Protein AF-A0A024W670-F1 (afdb_monomer_lite)

InterPro domains:
  IPR001656 Pseudouridine synthase, TruD [PF01142] (6-171)
  IPR001656 Pseudouridine synthase, TruD [PF01142] (225-422)
  IPR001656 Pseudouridine synthase, TruD [PIRSF037016] (3-528)
  IPR001656 Pseudouridine synthase, TruD [PTHR13326] (3-528)
  IPR011760 Pseudouridine synthase, TruD, insertion domain [PS50984] (101-416)
  IPR020103 Pseudouridine synthase, catalytic domain superfamily [SSF55120] (4-528)
  IPR020119 Pseudouridine synthase TruD, conserved site [PS01268] (14-27)
  IPR042214 Pseudouridine synthase, TruD, catalytic domain [G3DSA:3.30.2350.20] (1-141)
  IPR042214 Pseudouridine synthase, TruD, catalytic domain [G3DSA:3.30.2350.20] (279-418)

Structure (mmCIF, N/CA/C/O backbone):
data_AF-A0A024W670-F1
#
_entry.id   AF-A0A024W670-F1
#
loop_
_atom_site.group_PDB
_atom_site.id
_atom_site.type_symbol
_atom_site.label_atom_id
_atom_site.label_alt_id
_atom_site.label_comp_id
_atom_site.label_asym_id
_atom_site.label_entity_id
_atom_site.label_seq_id
_atom_site.pdbx_PDB_ins_code
_atom_site.Cartn_x
_atom_site.Cartn_y
_atom_site.Cartn_z
_atom_site.occupancy
_atom_site.B_iso_or_equiv
_atom_site.auth_seq_id
_atom_site.auth_comp_id
_atom_site.auth_asym_id
_atom_site.auth_atom_id
_atom_site.pdbx_PDB_model_num
ATOM 1 N N . MET A 1 1 ? -14.218 -11.920 29.355 1.00 58.91 1 MET A N 1
ATOM 2 C CA . MET A 1 1 ? -13.152 -12.947 29.317 1.00 58.91 1 MET A CA 1
ATOM 3 C C . MET A 1 1 ? -11.940 -12.336 28.630 1.00 58.91 1 MET A C 1
ATOM 5 O O . MET A 1 1 ? -12.104 -11.801 27.542 1.00 58.91 1 MET A O 1
ATOM 9 N N . ASN A 1 2 ? -10.774 -12.335 29.280 1.00 69.88 2 ASN A N 1
ATOM 10 C CA . ASN A 1 2 ? -9.507 -11.880 28.701 1.00 69.88 2 ASN A CA 1
ATOM 11 C C . ASN A 1 2 ? -8.709 -13.130 28.297 1.00 69.88 2 ASN A C 1
ATOM 13 O O . ASN A 1 2 ? -8.547 -14.019 29.125 1.00 69.88 2 ASN A O 1
ATOM 17 N N . LEU A 1 3 ? -8.248 -13.220 27.045 1.00 79.56 3 LEU A N 1
ATOM 18 C CA . LEU A 1 3 ? -7.441 -14.359 26.577 1.00 79.56 3 LEU A CA 1
ATOM 19 C C . LEU A 1 3 ? -6.012 -14.346 27.149 1.00 79.56 3 LEU A C 1
ATOM 21 O O . LEU A 1 3 ? -5.271 -15.307 26.951 1.00 79.56 3 LEU A O 1
ATOM 25 N N . SER A 1 4 ? -5.612 -13.260 27.823 1.00 84.06 4 SER A N 1
ATOM 26 C CA . SER A 1 4 ? -4.274 -13.066 28.397 1.00 84.06 4 SER A CA 1
ATOM 27 C C . SER A 1 4 ? -3.156 -13.247 27.360 1.00 84.06 4 SER A C 1
ATOM 29 O O . SER A 1 4 ? -2.095 -13.792 27.656 1.00 84.06 4 SER A O 1
ATOM 31 N N . LYS A 1 5 ? -3.410 -12.804 26.121 1.00 86.88 5 LYS A N 1
ATOM 32 C CA . LYS A 1 5 ? -2.477 -12.872 24.987 1.00 86.88 5 LYS A CA 1
ATOM 33 C C . LYS A 1 5 ? -1.843 -11.518 24.718 1.00 86.88 5 LYS A C 1
ATOM 35 O O . LYS A 1 5 ? -2.505 -10.486 24.824 1.00 86.88 5 LYS A O 1
ATOM 40 N N . LYS A 1 6 ? -0.568 -11.531 24.336 1.00 88.69 6 LYS A N 1
ATOM 41 C CA . LYS A 1 6 ? 0.149 -10.351 23.841 1.00 88.69 6 LYS A CA 1
ATOM 42 C C . LYS A 1 6 ? -0.116 -10.181 22.345 1.00 88.69 6 LYS A C 1
ATOM 44 O O . LYS A 1 6 ? -0.449 -11.142 21.654 1.00 88.69 6 LYS A O 1
ATOM 49 N N . ASN A 1 7 ? 0.116 -8.982 21.809 1.00 83.88 7 ASN A N 1
ATOM 50 C CA . ASN A 1 7 ? 0.006 -8.743 20.363 1.00 83.88 7 ASN A CA 1
ATOM 51 C C . ASN A 1 7 ? 0.922 -9.672 19.548 1.00 83.88 7 ASN A C 1
ATOM 53 O O . ASN A 1 7 ? 0.537 -10.119 18.477 1.00 83.88 7 ASN A O 1
ATOM 57 N N . THR A 1 8 ? 2.089 -10.030 20.090 1.00 86.56 8 THR A N 1
ATOM 58 C CA . THR A 1 8 ? 3.048 -10.971 19.485 1.00 86.56 8 THR A CA 1
ATOM 59 C C . THR A 1 8 ? 2.536 -12.413 19.403 1.00 86.56 8 THR A C 1
ATOM 61 O O . THR A 1 8 ? 3.087 -13.223 18.660 1.00 86.56 8 THR A O 1
ATOM 64 N N . ASP A 1 9 ? 1.491 -12.760 20.160 1.00 92.19 9 ASP A N 1
ATOM 65 C CA . ASP A 1 9 ? 0.860 -14.080 20.090 1.00 92.19 9 ASP A CA 1
ATOM 66 C C . ASP A 1 9 ? -0.140 -14.183 18.935 1.00 92.19 9 ASP A C 1
ATOM 68 O O . ASP A 1 9 ? -0.539 -15.294 18.580 1.00 92.19 9 ASP A O 1
ATOM 72 N N . ILE A 1 10 ? -0.550 -13.049 18.356 1.00 92.50 10 ILE A N 1
ATOM 73 C CA . ILE A 1 10 ? -1.498 -12.978 17.248 1.00 92.50 10 ILE A CA 1
ATOM 74 C C . ILE A 1 10 ? -0.726 -12.713 15.961 1.00 92.50 10 ILE A C 1
ATOM 76 O O . ILE A 1 10 ? -0.005 -11.730 15.832 1.00 92.50 10 ILE A O 1
ATOM 80 N N . SER A 1 11 ? -0.908 -13.586 14.980 1.00 93.69 11 SER A N 1
ATOM 81 C CA . SER A 1 11 ? -0.232 -13.505 13.689 1.00 93.69 11 SER A CA 1
ATOM 82 C C . SER A 1 11 ? -1.219 -13.606 12.533 1.00 93.69 11 SER A C 1
ATOM 84 O O . SER A 1 11 ? -2.291 -14.202 12.651 1.00 93.69 11 SER A O 1
ATOM 86 N N . TYR A 1 12 ? -0.874 -12.991 11.408 1.00 94.81 12 TYR A N 1
ATOM 87 C CA . TYR A 1 12 ? -1.691 -12.920 10.199 1.00 94.81 12 TYR A CA 1
ATOM 88 C C . TYR A 1 12 ? -0.781 -12.702 8.985 1.00 94.81 12 TYR A C 1
ATOM 90 O O . TYR A 1 12 ? 0.370 -12.294 9.125 1.00 94.81 12 TYR A O 1
ATOM 98 N N . CYS A 1 13 ? -1.287 -12.960 7.777 1.00 92.94 13 CYS A N 1
ATOM 99 C CA . CYS A 1 13 ? -0.451 -12.888 6.572 1.00 92.94 13 CYS A CA 1
ATOM 100 C C . CYS A 1 13 ? -0.285 -11.461 6.018 1.00 92.94 13 CYS A C 1
ATOM 102 O O . CYS A 1 13 ? 0.641 -11.188 5.260 1.00 92.94 13 CYS A O 1
ATOM 104 N N . GLY A 1 14 ? -1.175 -10.537 6.374 1.00 89.31 14 GLY A N 1
ATOM 105 C CA . GLY A 1 14 ? -1.064 -9.113 6.054 1.00 89.31 14 GLY A CA 1
ATOM 106 C C . GLY A 1 14 ? -2.324 -8.347 6.446 1.00 89.31 14 GLY A C 1
ATOM 107 O O . GLY A 1 14 ? -3.389 -8.950 6.569 1.00 89.31 14 GLY A O 1
ATOM 108 N N . ILE A 1 15 ? -2.209 -7.032 6.607 1.00 90.25 15 ILE A N 1
ATOM 109 C CA . ILE A 1 15 ? -3.323 -6.141 6.972 1.00 90.25 15 ILE A CA 1
ATOM 110 C C . ILE A 1 15 ? -4.316 -6.024 5.796 1.00 90.25 15 ILE A C 1
ATOM 112 O O . ILE A 1 15 ? -3.950 -6.256 4.639 1.00 90.25 15 ILE A O 1
ATOM 116 N N . LYS A 1 16 ? -5.583 -5.720 6.095 1.00 93.69 16 LYS A N 1
ATOM 117 C CA . LYS A 1 16 ? -6.671 -5.520 5.123 1.00 93.69 16 LYS A CA 1
ATOM 118 C C . LYS A 1 16 ? -7.278 -4.129 5.286 1.00 93.69 16 LYS A C 1
ATOM 120 O O . LYS A 1 16 ? -7.069 -3.476 6.309 1.00 93.69 16 LYS A O 1
ATOM 125 N N . ASP A 1 17 ? -8.011 -3.676 4.275 1.00 92.06 17 ASP A N 1
ATOM 126 C CA . ASP A 1 17 ? -8.600 -2.339 4.276 1.00 92.06 17 ASP A CA 1
ATOM 127 C C . ASP A 1 17 ? -9.654 -2.168 5.373 1.00 92.06 17 ASP A C 1
ATOM 129 O O . ASP A 1 17 ? -10.549 -2.991 5.541 1.00 92.06 17 ASP A O 1
ATOM 133 N N . LYS A 1 18 ? -9.563 -1.053 6.108 1.00 89.88 18 LYS A N 1
ATOM 134 C CA . LYS A 1 18 ? -10.490 -0.730 7.202 1.00 89.88 18 LYS A CA 1
ATOM 135 C C . LYS A 1 18 ? -11.904 -0.412 6.700 1.00 89.88 18 LYS A C 1
ATOM 137 O O . LYS A 1 18 ? -12.876 -0.764 7.356 1.00 89.88 18 LYS A O 1
ATOM 142 N N . ARG A 1 19 ? -12.027 0.288 5.563 1.00 90.94 19 ARG A N 1
ATOM 143 C CA . ARG A 1 19 ? -13.315 0.679 4.953 1.00 90.94 19 ARG A CA 1
ATOM 144 C C . ARG A 1 19 ? -13.730 -0.352 3.900 1.00 90.94 19 ARG A C 1
ATOM 146 O O . ARG A 1 19 ? -13.848 -0.031 2.724 1.00 90.94 19 ARG A O 1
ATOM 153 N N . ALA A 1 20 ? -13.889 -1.597 4.336 1.00 94.06 20 ALA A N 1
ATOM 154 C CA . ALA A 1 20 ? -14.330 -2.719 3.516 1.00 94.06 20 ALA A CA 1
ATOM 155 C C . ALA A 1 20 ? -14.882 -3.842 4.408 1.00 94.06 20 ALA A C 1
ATOM 157 O O . ALA A 1 20 ? -14.584 -3.901 5.601 1.00 94.06 20 ALA A O 1
ATOM 158 N N . ILE A 1 21 ? -15.645 -4.767 3.821 1.00 95.25 21 ILE A N 1
ATOM 159 C CA . ILE A 1 21 ? -15.885 -6.078 4.435 1.00 95.25 21 ILE A CA 1
ATOM 160 C C . ILE A 1 21 ? -14.685 -6.948 4.070 1.00 95.25 21 ILE A C 1
ATOM 162 O O . ILE A 1 21 ? -14.413 -7.157 2.889 1.00 95.25 21 ILE A O 1
ATOM 166 N N . THR A 1 22 ? -13.942 -7.419 5.071 1.00 96.44 22 THR A N 1
ATOM 167 C CA . THR A 1 22 ? -12.705 -8.177 4.850 1.00 96.44 22 THR A CA 1
ATOM 168 C C . THR A 1 22 ? -12.747 -9.506 5.580 1.00 96.44 22 THR A C 1
ATOM 170 O O . THR A 1 22 ? -13.266 -9.610 6.690 1.00 96.44 22 THR A O 1
ATOM 173 N N . VAL A 1 23 ? -12.183 -10.528 4.943 1.00 95.81 23 VAL A N 1
ATOM 174 C CA . VAL A 1 23 ? -12.050 -11.870 5.506 1.00 95.81 23 VAL A CA 1
ATOM 175 C C . VAL A 1 23 ? -10.590 -12.272 5.393 1.00 95.81 23 VAL A C 1
ATOM 177 O O . VAL A 1 23 ? -9.971 -12.150 4.334 1.00 95.81 23 VAL A O 1
ATOM 180 N N . GLN A 1 24 ? -10.005 -12.712 6.503 1.00 95.69 24 GLN A N 1
ATOM 181 C CA . GLN A 1 24 ? -8.615 -13.144 6.542 1.00 95.69 24 GLN A CA 1
ATOM 182 C C . GLN A 1 24 ? -8.404 -14.257 7.560 1.00 95.69 24 GLN A C 1
ATOM 184 O O . GLN A 1 24 ? -9.130 -14.371 8.545 1.00 95.69 24 GLN A O 1
ATOM 189 N N . LYS A 1 25 ? -7.342 -15.036 7.354 1.00 95.06 25 LYS A N 1
ATOM 190 C CA . LYS A 1 25 ? -6.845 -15.968 8.364 1.00 95.06 25 LYS A CA 1
ATOM 191 C C . LYS A 1 25 ? -6.005 -15.216 9.393 1.00 95.06 25 LYS A C 1
ATOM 193 O O . LYS A 1 25 ? -5.197 -14.356 9.038 1.00 95.06 25 LYS A O 1
ATOM 198 N N . PHE A 1 26 ? -6.167 -15.593 10.652 1.00 94.56 26 PHE A N 1
ATOM 199 C CA . PHE A 1 26 ? -5.291 -15.206 11.749 1.00 94.56 26 PHE A CA 1
ATOM 200 C C . PHE A 1 26 ? -4.963 -16.449 12.583 1.00 94.56 26 PHE A C 1
ATOM 202 O O . PHE A 1 26 ? -5.642 -17.472 12.493 1.00 94.56 26 PHE A O 1
ATOM 209 N N . CYS A 1 27 ? -3.908 -16.374 13.380 1.00 94.75 27 CYS A N 1
ATOM 210 C CA . CYS A 1 27 ? -3.478 -17.432 14.280 1.00 94.75 27 CYS A CA 1
ATOM 211 C C . CYS A 1 27 ? -3.200 -16.823 15.652 1.00 94.75 27 CYS A C 1
ATOM 213 O O . CYS A 1 27 ? -2.515 -15.806 15.739 1.00 94.75 27 CYS A O 1
ATOM 215 N N . ILE A 1 28 ? -3.716 -17.451 16.711 1.00 94.25 28 ILE A N 1
ATOM 216 C CA . ILE A 1 28 ? -3.376 -17.113 18.095 1.00 94.25 28 ILE A CA 1
ATOM 217 C C . ILE A 1 28 ? -2.562 -18.266 18.672 1.00 94.25 28 ILE A C 1
ATOM 219 O O . ILE A 1 28 ? -3.018 -19.410 18.710 1.00 94.25 28 ILE A O 1
ATOM 223 N N . HIS A 1 29 ? -1.349 -17.969 19.122 1.00 93.06 29 HIS A N 1
ATOM 224 C CA . HIS A 1 29 ? -0.440 -18.970 19.656 1.00 93.06 29 HIS A CA 1
ATOM 225 C C . HIS A 1 29 ? -0.956 -19.571 20.974 1.00 93.06 29 HIS A C 1
ATOM 227 O O . HIS A 1 29 ? -1.282 -18.838 21.911 1.00 93.06 29 HIS A O 1
ATOM 233 N N . LYS A 1 30 ? -0.971 -20.911 21.065 1.00 91.88 30 LYS A N 1
ATOM 234 C CA . LYS A 1 30 ? -1.312 -21.687 22.277 1.00 91.88 30 LYS A CA 1
ATOM 235 C C . LYS A 1 30 ? -2.637 -21.252 22.930 1.00 91.88 30 LYS A C 1
ATOM 237 O O . LYS A 1 30 ? -2.656 -20.884 24.104 1.00 91.88 30 LYS A O 1
ATOM 242 N N . THR A 1 31 ? -3.733 -21.259 22.176 1.00 92.50 31 THR A N 1
ATOM 243 C CA . THR A 1 31 ? -5.075 -20.900 22.679 1.00 92.50 31 THR A CA 1
ATOM 244 C C . THR A 1 31 ? -6.051 -22.042 22.457 1.00 92.50 31 THR A C 1
ATOM 246 O O . THR A 1 31 ? -6.033 -22.647 21.388 1.00 92.50 31 THR A O 1
ATOM 249 N N . ASN A 1 32 ? -6.915 -22.323 23.436 1.00 91.50 32 ASN A N 1
ATOM 250 C CA . ASN A 1 32 ? -7.940 -23.350 23.299 1.00 91.50 32 ASN A CA 1
ATOM 251 C C . ASN A 1 32 ? -9.117 -22.834 22.451 1.00 91.50 32 ASN A C 1
ATOM 253 O O . ASN A 1 32 ? -9.595 -21.715 22.645 1.00 91.50 32 ASN A O 1
ATOM 257 N N . LYS A 1 33 ? -9.631 -23.662 21.534 1.00 91.94 33 LYS A N 1
ATOM 258 C CA . LYS A 1 33 ? -10.857 -23.363 20.774 1.00 91.94 33 LYS A CA 1
ATOM 259 C C . LYS A 1 33 ? -12.055 -23.061 21.682 1.00 91.94 33 LYS A C 1
ATOM 261 O O . LYS A 1 33 ? -12.856 -22.205 21.323 1.00 91.94 33 LYS A O 1
ATOM 266 N N . TYR A 1 34 ? -12.162 -23.713 22.843 1.00 88.88 34 TYR A N 1
ATOM 267 C CA . TYR A 1 34 ? -13.248 -23.469 23.801 1.00 88.88 34 TYR A CA 1
ATOM 268 C C . TYR A 1 34 ? -13.222 -22.039 24.362 1.00 88.88 34 TYR A C 1
ATOM 270 O O . TYR A 1 34 ? -14.269 -21.412 24.502 1.00 88.88 34 TYR A O 1
ATOM 278 N N . ASP A 1 35 ? -12.034 -21.472 24.587 1.00 88.69 35 ASP A N 1
ATOM 279 C CA . ASP A 1 35 ? -11.895 -20.089 25.058 1.00 88.69 35 ASP A CA 1
ATOM 280 C C . ASP A 1 35 ? -12.373 -19.089 24.006 1.00 88.69 35 ASP A C 1
ATOM 282 O O . ASP A 1 35 ? -13.062 -18.119 24.322 1.00 88.69 35 ASP A O 1
ATOM 286 N N . ILE A 1 36 ? -12.045 -19.352 22.737 1.00 88.12 36 ILE A N 1
ATOM 287 C CA . ILE A 1 36 ? -12.521 -18.553 21.606 1.00 88.12 36 ILE A CA 1
ATOM 288 C C . ILE A 1 36 ? -14.039 -18.685 21.459 1.00 88.12 36 ILE A C 1
ATOM 290 O O . ILE A 1 36 ? -14.722 -17.675 21.311 1.00 88.12 36 ILE A O 1
ATOM 294 N N . TYR A 1 37 ? -14.578 -19.902 21.562 1.00 84.88 37 TYR A N 1
ATOM 295 C CA . TYR A 1 37 ? -16.020 -20.144 21.514 1.00 84.88 37 TYR A CA 1
ATOM 296 C C . TYR A 1 37 ? -16.767 -19.383 22.613 1.00 84.88 37 TYR A C 1
ATOM 298 O O . TYR A 1 37 ? -17.738 -18.689 22.317 1.00 84.88 37 TYR A O 1
ATOM 306 N N . ASN A 1 38 ? -16.294 -19.447 23.860 1.00 84.31 38 ASN A N 1
ATOM 307 C CA . ASN A 1 38 ? -16.888 -18.709 24.976 1.00 84.31 38 ASN A CA 1
ATOM 308 C C . ASN A 1 38 ? -16.809 -17.199 24.763 1.00 84.31 38 ASN A C 1
ATOM 310 O O . ASN A 1 38 ? -17.743 -16.473 25.087 1.00 84.31 38 ASN A O 1
ATOM 314 N N . LEU A 1 39 ? -15.702 -16.714 24.205 1.00 81.50 39 LEU A N 1
ATOM 315 C CA . LEU A 1 39 ? -15.512 -15.300 23.920 1.00 81.50 39 LEU A CA 1
ATOM 316 C C . LEU A 1 39 ? -16.468 -14.782 22.833 1.00 81.50 39 LEU A C 1
ATOM 318 O O . LEU A 1 39 ? -16.927 -13.648 22.967 1.00 81.50 39 LEU A O 1
ATOM 322 N N . ILE A 1 40 ? -16.791 -15.603 21.826 1.00 80.31 40 ILE A N 1
ATOM 323 C CA . ILE A 1 40 ? -17.758 -15.288 20.758 1.00 80.31 40 ILE A CA 1
ATOM 324 C C . ILE A 1 40 ? -19.209 -15.443 21.245 1.00 80.31 40 ILE A C 1
ATOM 326 O O . ILE A 1 40 ? -20.049 -14.606 20.936 1.00 80.31 40 ILE A O 1
ATOM 330 N N . SER A 1 41 ? -19.505 -16.502 22.004 1.00 77.00 41 SER A N 1
ATOM 331 C CA . SER A 1 41 ? -20.875 -16.878 22.400 1.00 77.00 41 SER A CA 1
ATOM 332 C C . SER A 1 41 ? -21.398 -16.103 23.608 1.00 77.00 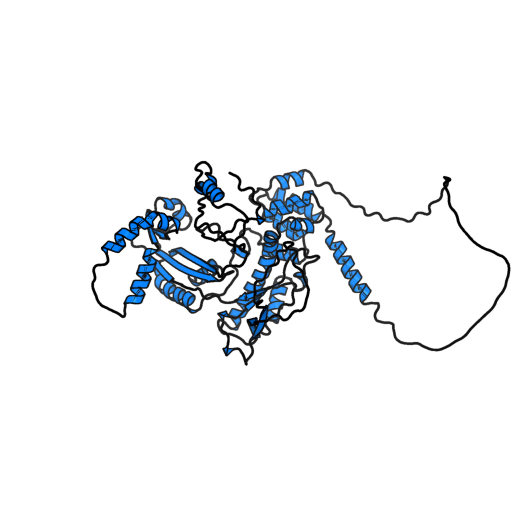41 SER A C 1
ATOM 334 O O . SER A 1 41 ? -22.592 -16.118 23.901 1.00 77.00 41 SER A O 1
ATOM 336 N N . ASN A 1 42 ? -20.516 -15.444 24.357 1.00 71.25 42 ASN A N 1
ATOM 337 C CA . ASN A 1 42 ? -20.922 -14.678 25.522 1.00 71.25 42 ASN A CA 1
ATOM 338 C C . ASN A 1 42 ? -21.595 -13.367 25.087 1.00 71.25 42 ASN A C 1
ATOM 340 O O . ASN A 1 42 ? -20.918 -12.399 24.745 1.00 71.25 42 ASN A O 1
ATOM 344 N N . ASN A 1 43 ? -22.926 -13.323 25.176 1.00 59.31 43 ASN A N 1
ATOM 345 C CA . ASN A 1 43 ? -23.758 -12.158 24.841 1.00 59.31 43 ASN A CA 1
ATOM 346 C C . ASN A 1 43 ? -23.397 -10.877 25.621 1.00 59.31 43 ASN A C 1
ATOM 348 O O . ASN A 1 43 ? -23.717 -9.774 25.176 1.00 59.31 43 ASN A O 1
ATOM 352 N N . ASN A 1 44 ? -22.700 -10.990 26.759 1.00 62.06 44 ASN A N 1
ATOM 353 C CA . ASN A 1 44 ? -22.205 -9.825 27.501 1.00 62.06 44 ASN A CA 1
ATOM 354 C C . ASN A 1 44 ? -20.953 -9.209 26.861 1.00 62.06 44 ASN A C 1
ATOM 356 O O . ASN A 1 44 ? -20.616 -8.057 27.134 1.00 62.06 44 ASN A O 1
ATOM 360 N N . ASN A 1 45 ? -20.269 -9.941 25.981 1.00 60.19 45 ASN A N 1
ATOM 361 C CA . ASN A 1 45 ? -19.080 -9.493 25.271 1.00 60.19 45 ASN A CA 1
ATOM 362 C C . ASN A 1 45 ? -19.483 -8.745 23.988 1.00 60.19 45 ASN A C 1
ATOM 364 O O . ASN A 1 45 ? -19.141 -9.122 22.867 1.00 60.19 45 ASN A O 1
ATOM 368 N N . LYS A 1 46 ? -20.222 -7.643 24.174 1.00 58.56 46 LYS A N 1
ATOM 369 C CA . LYS A 1 46 ? -20.794 -6.811 23.102 1.00 58.56 46 LYS A CA 1
ATOM 370 C C . LYS A 1 46 ? -19.756 -6.245 22.129 1.00 58.56 46 LYS A C 1
ATOM 372 O O . LYS A 1 46 ? -20.138 -5.725 21.092 1.00 58.56 46 LYS A O 1
ATOM 377 N N . TRP A 1 47 ? -18.458 -6.339 22.423 1.00 67.50 47 TRP A N 1
ATOM 378 C CA . TRP A 1 47 ? -17.409 -5.818 21.551 1.00 67.50 47 TRP A CA 1
ATOM 379 C C . TRP A 1 47 ? -17.409 -6.479 20.164 1.00 67.50 47 TRP A C 1
ATOM 381 O O . TRP A 1 47 ? -17.319 -5.764 19.176 1.00 67.50 47 TRP A O 1
ATOM 391 N N . PHE A 1 48 ? -17.559 -7.804 20.052 1.00 62.53 48 PHE A N 1
ATOM 392 C CA . PHE A 1 48 ? -17.545 -8.465 18.735 1.00 62.53 48 PHE A CA 1
ATOM 393 C C . PHE A 1 48 ? -18.771 -8.092 17.896 1.00 62.53 48 PHE A C 1
ATOM 395 O O . PHE A 1 48 ? -18.630 -7.648 16.756 1.00 62.53 48 PHE A O 1
ATOM 402 N N . CYS A 1 49 ? -19.961 -8.180 18.497 1.00 57.09 49 CYS A N 1
ATOM 403 C CA . CYS A 1 49 ? -21.222 -7.853 17.834 1.00 57.09 49 CYS A CA 1
ATOM 404 C C . CYS A 1 49 ? -21.338 -6.361 17.490 1.00 57.09 49 CYS A C 1
ATOM 406 O O . CYS A 1 49 ? -21.752 -6.029 16.385 1.00 57.09 49 CYS A O 1
ATOM 408 N N . ASN A 1 50 ? -20.925 -5.458 18.385 1.00 64.06 50 ASN A N 1
ATOM 409 C CA . ASN A 1 50 ? -21.018 -4.013 18.151 1.00 64.06 50 ASN A CA 1
ATOM 410 C C . ASN A 1 50 ? -19.965 -3.497 17.159 1.00 64.06 50 ASN A C 1
ATOM 412 O O . ASN A 1 50 ? -20.145 -2.417 16.605 1.00 64.06 50 ASN A O 1
ATOM 416 N N . ASN A 1 51 ? -18.875 -4.242 16.930 1.00 67.44 51 ASN A N 1
ATOM 417 C CA . ASN A 1 51 ? -17.819 -3.861 15.986 1.00 67.44 51 ASN A CA 1
ATOM 418 C C . ASN A 1 51 ? -17.871 -4.633 14.656 1.00 67.44 51 ASN A C 1
ATOM 420 O O . ASN A 1 51 ? -16.941 -4.510 13.861 1.00 67.44 51 ASN A O 1
ATOM 424 N N . ASN A 1 52 ? -18.932 -5.409 14.393 1.00 82.38 52 ASN A N 1
ATOM 425 C CA . ASN A 1 52 ? -19.094 -6.201 13.166 1.00 82.38 52 ASN A CA 1
ATOM 426 C C . ASN A 1 52 ? -17.924 -7.173 12.896 1.00 82.38 52 ASN A C 1
ATOM 428 O O . ASN A 1 52 ? -17.495 -7.339 11.753 1.00 82.38 52 ASN A O 1
ATOM 432 N N . VAL A 1 53 ? -17.395 -7.813 13.946 1.00 87.06 53 VAL A N 1
ATOM 433 C CA . VAL A 1 53 ? -16.300 -8.792 13.843 1.00 87.06 53 VAL A CA 1
ATOM 434 C C . VAL A 1 53 ? -16.832 -10.198 14.103 1.00 87.06 53 VAL A C 1
ATOM 436 O O . VAL A 1 53 ? -17.402 -10.467 15.158 1.00 87.06 53 VAL A O 1
ATOM 439 N N . TYR A 1 54 ? -16.579 -11.111 13.164 1.00 86.69 54 TYR A N 1
ATOM 440 C CA . TYR A 1 54 ? -17.009 -12.508 13.227 1.00 86.69 54 TYR A CA 1
ATOM 441 C C . TYR A 1 54 ? -15.804 -13.445 13.102 1.00 86.69 54 TYR A C 1
ATOM 443 O O . TYR A 1 54 ? -14.858 -13.156 12.368 1.00 86.69 54 TYR A O 1
ATOM 451 N N . ILE A 1 55 ? -15.829 -14.564 13.829 1.00 88.31 55 ILE A N 1
ATOM 452 C CA . ILE A 1 55 ? -14.766 -15.577 13.836 1.00 88.31 55 ILE A CA 1
ATOM 453 C C . ILE A 1 55 ? -15.400 -16.941 13.561 1.00 88.31 55 ILE A C 1
ATOM 455 O O . ILE A 1 55 ? -16.389 -17.306 14.192 1.00 88.31 55 ILE A O 1
ATOM 459 N N . SER A 1 56 ? -14.808 -17.707 12.648 1.00 87.50 56 SER A N 1
ATOM 460 C CA . SER A 1 56 ? -15.274 -19.039 12.255 1.00 87.50 56 SER A CA 1
ATOM 461 C C . SER A 1 56 ? -14.098 -19.957 11.888 1.00 87.50 56 SER A C 1
ATOM 463 O O . SER A 1 56 ? -12.936 -19.550 11.948 1.00 87.50 56 SER A O 1
ATOM 465 N N . ASN A 1 57 ? -14.395 -21.213 11.525 1.00 89.88 57 ASN A N 1
ATOM 466 C CA . ASN A 1 57 ? -13.437 -22.173 10.948 1.00 89.88 57 ASN A CA 1
ATOM 467 C C . ASN A 1 57 ? -12.177 -22.423 11.809 1.00 89.88 57 ASN A C 1
ATOM 469 O O . ASN A 1 57 ? -11.062 -22.506 11.295 1.00 89.88 57 ASN A O 1
ATOM 473 N N . LEU A 1 58 ? -12.345 -22.556 13.129 1.00 92.69 58 LEU A N 1
ATOM 474 C CA . LEU A 1 58 ? -11.231 -22.760 14.059 1.00 92.69 58 LEU A CA 1
ATOM 475 C C . LEU A 1 58 ? -10.532 -24.112 13.840 1.00 92.69 58 LEU A C 1
ATOM 477 O O . LEU A 1 58 ? -11.096 -25.180 14.098 1.00 92.69 58 LEU A O 1
ATOM 481 N N . GLU A 1 59 ? -9.251 -24.076 13.482 1.00 94.12 59 GLU A N 1
ATOM 482 C CA . GLU A 1 59 ? -8.392 -25.252 13.321 1.00 94.12 59 GLU A CA 1
ATOM 483 C C . GLU A 1 59 ? -7.061 -25.099 14.071 1.00 94.12 59 GLU A C 1
ATOM 485 O O . GLU A 1 59 ? -6.565 -23.992 14.268 1.00 94.12 59 GLU A O 1
ATOM 490 N N . TYR A 1 60 ? -6.479 -26.221 14.507 1.00 96.00 60 TYR A N 1
ATOM 491 C CA . TYR A 1 60 ? -5.124 -26.229 15.059 1.00 96.00 60 TYR A CA 1
ATOM 492 C C . TYR A 1 60 ? -4.122 -26.500 13.937 1.00 96.00 60 TYR A C 1
ATOM 494 O O . TYR A 1 60 ? -4.306 -27.419 13.138 1.00 96.00 60 TYR A O 1
ATOM 502 N N . LYS A 1 61 ? -3.040 -25.719 13.895 1.00 94.69 61 LYS A N 1
ATOM 503 C CA . LYS A 1 61 ? -1.908 -25.912 12.982 1.00 94.69 61 LYS A CA 1
ATOM 504 C C . LYS A 1 61 ? -0.602 -25.856 13.759 1.00 94.69 61 LYS A C 1
ATOM 506 O O . LYS A 1 61 ? -0.506 -25.170 14.772 1.00 94.69 61 LYS A O 1
ATOM 511 N N . ARG A 1 62 ? 0.408 -26.570 13.252 1.00 93.56 62 ARG A N 1
ATOM 512 C CA . ARG A 1 62 ? 1.757 -26.596 13.840 1.00 93.56 62 ARG A CA 1
ATOM 513 C C . ARG A 1 62 ? 2.529 -25.293 13.605 1.00 93.56 62 ARG A C 1
ATOM 515 O O . ARG A 1 62 ? 3.310 -24.897 14.459 1.00 93.56 62 ARG A O 1
ATOM 522 N N . LYS A 1 63 ? 2.310 -24.625 12.466 1.00 91.56 63 LYS A N 1
ATOM 523 C CA . LYS A 1 63 ? 3.016 -23.393 12.078 1.00 91.56 63 LYS A CA 1
ATOM 524 C C . LYS A 1 63 ? 2.142 -22.158 12.321 1.00 91.56 63 LYS A C 1
ATOM 526 O O . LYS A 1 63 ? 0.939 -22.196 12.056 1.00 91.56 63 LYS A O 1
ATOM 531 N N . LYS A 1 64 ? 2.761 -21.076 12.810 1.00 91.94 64 LYS A N 1
ATOM 532 C CA . LYS A 1 64 ? 2.150 -19.738 12.861 1.00 91.94 64 LYS A CA 1
ATOM 533 C C . LYS A 1 64 ? 1.996 -19.182 11.442 1.00 91.94 64 LYS A C 1
ATOM 535 O O . LYS A 1 64 ? 2.624 -19.671 10.505 1.00 91.94 64 LYS A O 1
ATOM 540 N N . LEU A 1 65 ? 1.161 -18.160 11.298 1.00 93.50 65 LEU A N 1
ATOM 541 C CA . LEU A 1 65 ? 1.130 -17.363 10.075 1.00 93.50 65 LEU A CA 1
ATOM 542 C C . LEU A 1 65 ? 2.262 -16.335 10.131 1.00 93.50 65 LEU A C 1
ATOM 544 O O . LEU A 1 65 ? 2.547 -15.807 11.203 1.00 93.50 65 LEU A O 1
ATOM 548 N N . SER A 1 66 ? 2.855 -16.011 8.987 1.00 89.88 66 SER A N 1
ATOM 549 C CA . SER A 1 66 ? 3.844 -14.934 8.887 1.00 89.88 66 SER A CA 1
ATOM 550 C C . SER A 1 66 ? 3.418 -13.900 7.854 1.00 89.88 66 SER A C 1
ATOM 552 O O . SER A 1 66 ? 2.725 -14.211 6.878 1.00 89.88 66 SER A O 1
ATOM 554 N N . LEU A 1 67 ? 3.848 -12.653 8.051 1.00 85.94 67 LEU A N 1
ATOM 555 C CA . LEU A 1 67 ? 3.615 -11.581 7.088 1.00 85.94 67 LEU A CA 1
ATOM 556 C C . LEU A 1 67 ? 4.150 -11.983 5.705 1.00 85.94 67 LEU A C 1
ATOM 558 O O . LEU A 1 67 ? 5.226 -12.558 5.570 1.00 85.94 67 LEU A O 1
ATOM 562 N N . GLY A 1 68 ? 3.365 -11.720 4.662 1.00 84.62 68 GLY A N 1
ATOM 563 C CA . GLY A 1 68 ? 3.703 -12.091 3.288 1.00 84.62 68 GLY A CA 1
ATOM 564 C C . GLY A 1 68 ? 3.388 -13.543 2.908 1.00 84.62 68 GLY A C 1
ATOM 565 O O . GLY A 1 68 ? 3.514 -13.876 1.728 1.00 84.62 68 GLY A O 1
ATOM 566 N N . ASN A 1 69 ? 2.919 -14.392 3.837 1.00 88.56 69 ASN A N 1
ATOM 567 C CA . ASN A 1 69 ? 2.446 -15.761 3.558 1.00 88.56 69 ASN A CA 1
ATOM 568 C C . ASN A 1 69 ? 1.018 -15.782 2.975 1.00 88.56 69 ASN A C 1
ATOM 570 O O . ASN A 1 69 ? 0.121 -16.468 3.463 1.00 88.56 69 ASN A O 1
ATOM 574 N N . LEU A 1 70 ? 0.790 -14.989 1.935 1.00 91.38 70 LEU A N 1
ATOM 575 C CA . LEU A 1 70 ? -0.410 -15.015 1.107 1.00 91.38 70 LEU A CA 1
ATOM 576 C C . LEU A 1 70 ? 0.000 -14.855 -0.352 1.00 91.38 70 LEU A C 1
ATOM 578 O O . LEU A 1 70 ? 0.955 -14.140 -0.652 1.00 91.38 70 LEU A O 1
ATOM 582 N N . ASN A 1 71 ? -0.761 -15.455 -1.260 1.00 92.75 71 ASN A N 1
ATOM 583 C CA . ASN A 1 71 ? -0.525 -15.271 -2.692 1.00 92.75 71 ASN A CA 1
ATOM 584 C C . ASN A 1 71 ? -1.107 -13.940 -3.184 1.00 92.75 71 ASN A C 1
ATOM 586 O O . ASN A 1 71 ? -0.573 -13.329 -4.106 1.00 92.75 71 ASN A O 1
ATOM 590 N N . GLY A 1 72 ? -2.173 -13.458 -2.542 1.00 95.12 72 GLY A N 1
ATOM 591 C CA . GLY A 1 72 ? -2.897 -12.270 -2.965 1.00 95.12 72 GLY A CA 1
ATOM 592 C C . GLY A 1 72 ? -4.215 -12.086 -2.228 1.00 95.12 72 GLY A C 1
ATOM 593 O O . GLY A 1 72 ? -4.472 -12.757 -1.228 1.00 95.12 72 GLY A O 1
ATOM 594 N N . ASN A 1 73 ? -5.041 -11.176 -2.735 1.00 96.56 73 ASN A N 1
ATOM 595 C CA . ASN A 1 73 ? -6.376 -10.900 -2.213 1.00 96.56 73 ASN A CA 1
ATOM 596 C C . ASN A 1 73 ? -7.399 -10.996 -3.347 1.00 96.56 73 ASN A C 1
ATOM 598 O O . ASN A 1 73 ? -7.118 -10.596 -4.478 1.00 96.56 73 ASN A O 1
ATOM 602 N N . HIS A 1 74 ? -8.578 -11.516 -3.023 1.00 97.50 74 HIS A N 1
ATOM 603 C CA . HIS A 1 74 ? -9.731 -11.523 -3.911 1.00 97.50 74 HIS A CA 1
ATOM 604 C C . HIS A 1 74 ? -10.629 -10.331 -3.577 1.00 97.50 74 HIS A C 1
ATOM 606 O O . HIS A 1 74 ? -10.923 -10.084 -2.407 1.00 97.50 74 HIS A O 1
ATOM 612 N N . PHE A 1 75 ? -11.040 -9.590 -4.597 1.00 97.44 75 PHE A N 1
ATOM 613 C CA . PHE A 1 75 ? -11.823 -8.371 -4.487 1.00 97.44 75 PHE A CA 1
ATOM 614 C C . PHE A 1 75 ? -13.174 -8.556 -5.163 1.00 97.44 75 PHE A C 1
ATOM 616 O O . PHE A 1 75 ? -13.272 -9.152 -6.235 1.00 97.44 75 PHE A O 1
ATOM 623 N N . LYS A 1 76 ? -14.199 -7.984 -4.537 1.00 96.69 76 LYS A N 1
ATOM 624 C CA . LYS A 1 76 ? -15.525 -7.760 -5.109 1.00 96.69 76 LYS A CA 1
ATOM 625 C C . LYS A 1 76 ? -15.855 -6.296 -4.878 1.00 96.69 76 LYS A C 1
ATOM 627 O O . LYS A 1 76 ? -15.800 -5.834 -3.738 1.00 96.69 76 LYS A O 1
ATOM 632 N N . VAL A 1 77 ? -16.114 -5.555 -5.946 1.00 96.62 77 VAL A N 1
ATOM 633 C CA . VAL A 1 77 ? -16.248 -4.097 -5.905 1.00 96.62 77 VAL A CA 1
ATOM 634 C C . VAL A 1 77 ? -17.489 -3.684 -6.681 1.00 96.62 77 VAL A C 1
ATOM 636 O O . VAL A 1 77 ? -17.706 -4.146 -7.797 1.00 96.62 77 VAL A O 1
ATOM 639 N N . ILE A 1 78 ? -18.279 -2.785 -6.091 1.00 94.25 78 ILE A N 1
ATOM 640 C CA . ILE A 1 78 ? -19.307 -2.025 -6.804 1.00 94.25 78 ILE A CA 1
ATOM 641 C C . ILE A 1 78 ? -18.827 -0.581 -6.925 1.00 94.25 78 ILE A C 1
ATOM 643 O O . ILE A 1 78 ? -18.565 0.073 -5.916 1.00 94.25 78 ILE A O 1
ATOM 647 N N . ILE A 1 79 ? -18.746 -0.090 -8.156 1.00 93.12 79 ILE A N 1
ATOM 648 C CA . ILE A 1 79 ? -18.557 1.322 -8.483 1.00 93.12 79 ILE A CA 1
ATOM 649 C C . ILE A 1 79 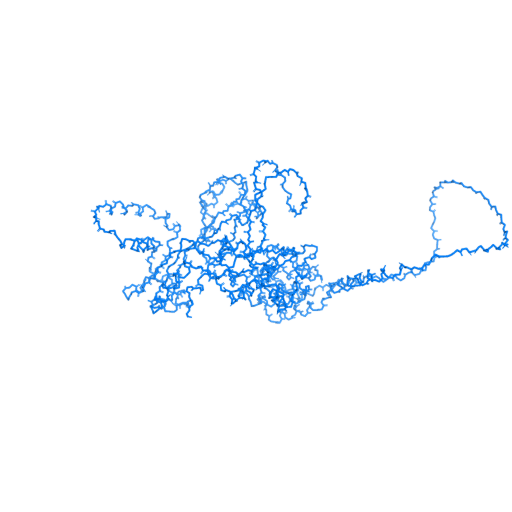? -19.945 1.908 -8.740 1.00 93.12 79 ILE A C 1
ATOM 651 O O . ILE A 1 79 ? -20.687 1.381 -9.566 1.00 93.12 79 ILE A O 1
ATOM 655 N N . ARG A 1 80 ? -20.309 2.972 -8.025 1.00 91.75 80 ARG A N 1
ATOM 656 C CA . ARG A 1 80 ? -21.587 3.688 -8.179 1.00 91.75 80 ARG A CA 1
ATOM 657 C C . ARG A 1 80 ? -21.355 5.041 -8.853 1.00 91.75 80 ARG A C 1
ATOM 659 O O . ARG A 1 80 ? -20.218 5.503 -8.869 1.00 91.75 80 ARG A O 1
ATOM 666 N N . GLY A 1 81 ? -22.411 5.679 -9.360 1.00 89.75 81 GLY A N 1
ATOM 667 C CA . GLY A 1 81 ? -22.289 7.006 -9.976 1.00 89.75 81 GLY A CA 1
ATOM 668 C C . GLY A 1 81 ? -21.814 6.966 -11.429 1.00 89.75 81 GLY A C 1
ATOM 669 O O . GLY A 1 81 ? -21.163 7.893 -11.894 1.00 89.75 81 GLY A O 1
ATOM 670 N N . VAL A 1 82 ? -22.060 5.867 -12.148 1.00 89.19 82 VAL A N 1
ATOM 671 C CA . VAL A 1 82 ? -21.533 5.668 -13.503 1.00 89.19 82 VAL A CA 1
ATOM 672 C C . VAL A 1 82 ? -22.556 6.140 -14.535 1.00 89.19 82 VAL A C 1
ATOM 674 O O . VAL A 1 82 ? -23.665 5.613 -14.604 1.00 89.19 82 VAL A O 1
ATOM 677 N N . HIS A 1 83 ? -22.207 7.110 -15.379 1.00 86.44 83 HIS A N 1
ATOM 678 C CA . HIS A 1 83 ? -23.118 7.582 -16.427 1.00 86.44 83 HIS A CA 1
ATOM 679 C C . HIS A 1 83 ? -23.355 6.522 -17.522 1.00 86.44 83 HIS A C 1
ATOM 681 O O . HIS A 1 83 ? -22.470 5.759 -17.900 1.00 86.44 83 HIS A O 1
ATOM 687 N N . ASN A 1 84 ? -24.565 6.478 -18.086 1.00 80.81 84 ASN A N 1
ATOM 688 C CA . ASN A 1 84 ? -24.944 5.450 -19.070 1.00 80.81 84 ASN A CA 1
ATOM 689 C C . ASN A 1 84 ? -24.150 5.513 -20.385 1.00 80.81 84 ASN A C 1
ATOM 691 O O . ASN A 1 84 ? -23.972 4.493 -21.052 1.00 80.81 84 ASN A O 1
ATOM 695 N N . ASN A 1 85 ? -23.666 6.697 -20.757 1.00 82.25 85 ASN A N 1
ATOM 696 C CA . ASN A 1 85 ? -22.888 6.922 -21.974 1.00 82.25 85 ASN A CA 1
ATOM 697 C C . ASN A 1 85 ? -21.502 6.253 -21.942 1.00 82.25 85 ASN A C 1
ATOM 699 O O . ASN A 1 85 ? -20.942 6.002 -23.006 1.00 82.25 85 ASN A O 1
ATOM 703 N N . VAL A 1 86 ? -20.966 5.906 -20.764 1.00 83.44 86 VAL A N 1
ATOM 704 C CA . VAL A 1 86 ? -19.643 5.268 -20.658 1.00 83.44 86 VAL A CA 1
ATOM 705 C C . VAL A 1 86 ? -19.673 3.751 -20.852 1.00 83.44 86 VAL A C 1
ATOM 707 O O . VAL A 1 86 ? -18.621 3.120 -20.821 1.00 83.44 86 VAL A O 1
ATOM 710 N N . LYS A 1 87 ? -20.843 3.133 -21.080 1.00 84.75 87 LYS A N 1
ATOM 711 C CA . LYS A 1 87 ? -20.979 1.667 -21.179 1.00 84.75 87 LYS A CA 1
ATOM 712 C C . LYS A 1 87 ? -20.062 1.047 -22.243 1.00 84.75 87 LYS A C 1
ATOM 714 O O . LYS A 1 87 ? -19.420 0.033 -21.977 1.00 84.75 87 LYS A O 1
ATOM 719 N N . SER A 1 88 ? -19.990 1.635 -23.438 1.00 85.50 88 SER A N 1
ATOM 720 C CA . SER A 1 88 ? -19.134 1.130 -24.524 1.00 85.50 88 SER A CA 1
ATOM 721 C C . SER A 1 88 ? -17.649 1.229 -24.167 1.00 85.50 88 SER A C 1
ATOM 723 O O . SER A 1 88 ? -16.922 0.246 -24.305 1.00 85.50 88 SER A O 1
ATOM 725 N N . ASN A 1 89 ? -17.220 2.380 -23.641 1.00 87.50 89 ASN A N 1
ATOM 726 C CA . ASN A 1 89 ? -15.848 2.594 -23.184 1.00 87.50 89 ASN A CA 1
ATOM 727 C C . ASN A 1 89 ? -15.485 1.622 -22.051 1.00 87.50 89 ASN A C 1
ATOM 729 O O . ASN A 1 89 ? -14.440 0.980 -22.087 1.00 87.50 89 ASN A O 1
ATOM 733 N N . PHE A 1 90 ? -16.395 1.420 -21.097 1.00 89.00 90 PHE A N 1
ATOM 734 C CA . PHE A 1 90 ? -16.216 0.474 -20.002 1.00 89.00 90 PHE A CA 1
ATOM 735 C C . PHE A 1 90 ? -15.944 -0.951 -20.496 1.00 89.00 90 PHE A C 1
ATOM 737 O O . PHE A 1 90 ? -15.028 -1.591 -19.989 1.00 89.00 90 PHE A O 1
ATOM 744 N N . HIS A 1 91 ? -16.681 -1.449 -21.495 1.00 88.56 91 HIS A N 1
ATOM 745 C CA . HIS A 1 91 ? -16.418 -2.782 -22.048 1.00 88.56 91 HIS A CA 1
ATOM 746 C C . HIS A 1 91 ? -14.992 -2.899 -22.611 1.00 88.56 91 HIS A C 1
ATOM 748 O O . HIS A 1 91 ? -14.317 -3.894 -22.355 1.00 88.56 91 HIS A O 1
ATOM 754 N N . ILE A 1 92 ? -14.504 -1.868 -23.308 1.00 91.50 92 ILE A N 1
ATOM 755 C CA . ILE A 1 92 ? -13.142 -1.830 -23.863 1.00 91.50 92 ILE A CA 1
ATOM 756 C C . ILE A 1 92 ? -12.090 -1.763 -22.746 1.00 91.50 92 ILE A C 1
ATOM 758 O O . ILE A 1 92 ? -11.108 -2.507 -22.768 1.00 91.50 92 ILE A O 1
ATOM 762 N N . LEU A 1 93 ? -12.277 -0.886 -21.757 1.00 92.44 93 LEU A N 1
ATOM 763 C CA . LEU A 1 93 ? -11.354 -0.734 -20.627 1.00 92.44 93 LEU A CA 1
ATOM 764 C C . LEU A 1 93 ? -11.312 -1.994 -19.755 1.00 92.44 93 LEU A C 1
ATOM 766 O O . LEU A 1 93 ? -10.236 -2.428 -19.344 1.00 92.44 93 LEU A O 1
ATOM 770 N N . SER A 1 94 ? -12.467 -2.617 -19.534 1.00 92.88 94 SER A N 1
ATOM 771 C CA . SER A 1 94 ? -12.603 -3.893 -18.835 1.00 92.88 94 SER A CA 1
ATOM 772 C C . SER A 1 94 ? -11.856 -5.014 -19.560 1.00 92.88 94 SER A C 1
ATOM 774 O O . SER A 1 94 ? -11.073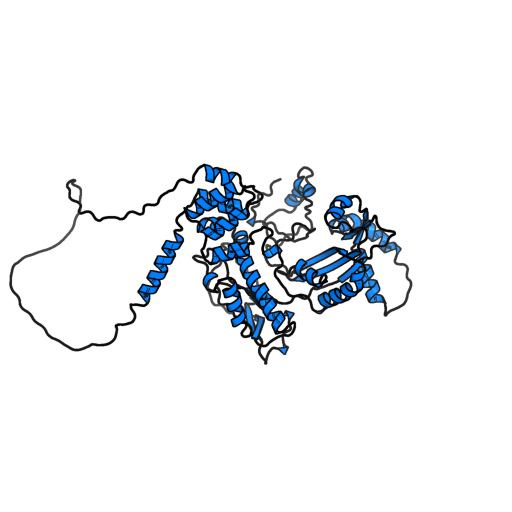 -5.737 -18.938 1.00 92.88 94 SER A O 1
ATOM 776 N N . GLU A 1 95 ? -11.987 -5.092 -20.888 1.00 93.19 95 GLU A N 1
ATOM 777 C CA . GLU A 1 95 ? -11.232 -6.048 -21.700 1.00 93.19 95 GLU A CA 1
ATOM 778 C C . GLU A 1 95 ? -9.722 -5.814 -21.616 1.00 93.19 95 GLU A C 1
ATOM 780 O O . GLU A 1 95 ? -8.943 -6.757 -21.457 1.00 93.19 95 GLU A O 1
ATOM 785 N N . ASN A 1 96 ? -9.290 -4.554 -21.694 1.00 94.00 96 ASN A N 1
ATOM 786 C CA . ASN A 1 96 ? -7.882 -4.194 -21.574 1.00 94.00 96 ASN A CA 1
ATOM 787 C C . ASN A 1 96 ? -7.327 -4.579 -20.198 1.00 94.00 96 ASN A C 1
ATOM 789 O O . ASN A 1 96 ? -6.280 -5.222 -20.135 1.00 94.00 96 ASN A O 1
ATOM 793 N N . LEU A 1 97 ? -8.033 -4.270 -19.106 1.00 94.88 97 LEU A N 1
ATOM 794 C CA . LEU A 1 97 ? -7.604 -4.657 -17.762 1.00 94.88 97 LEU A CA 1
ATOM 795 C C . LEU A 1 97 ? -7.531 -6.185 -17.617 1.00 94.88 97 LEU A C 1
ATOM 797 O O . LEU A 1 97 ? -6.571 -6.705 -17.047 1.00 94.88 97 LEU A O 1
ATOM 801 N N . ARG A 1 98 ? -8.506 -6.914 -18.172 1.00 95.06 98 ARG A N 1
ATOM 802 C CA . ARG A 1 98 ? -8.534 -8.382 -18.156 1.00 95.06 98 ARG A CA 1
ATOM 803 C C . ARG A 1 98 ? -7.375 -9.000 -18.934 1.00 95.06 98 ARG A C 1
ATOM 805 O O . ARG A 1 98 ? -6.787 -9.983 -18.486 1.00 95.06 98 ARG A O 1
ATOM 812 N N . THR A 1 99 ? -7.054 -8.465 -20.111 1.00 94.75 99 THR A N 1
ATOM 813 C CA . THR A 1 99 ? -6.097 -9.086 -21.044 1.00 94.75 99 THR A CA 1
ATOM 814 C C . THR A 1 99 ? -4.662 -8.611 -20.845 1.00 94.75 99 THR A C 1
ATOM 816 O O . THR A 1 99 ? -3.751 -9.448 -20.873 1.00 94.75 99 THR A O 1
ATOM 819 N N . LYS A 1 100 ? -4.474 -7.308 -20.610 1.00 95.06 100 LYS A N 1
ATOM 820 C CA . LYS A 1 100 ? -3.179 -6.611 -20.509 1.00 95.06 100 LYS A CA 1
ATOM 821 C C . LYS A 1 100 ? -2.785 -6.259 -19.073 1.00 95.06 100 LYS A C 1
ATOM 823 O O . LYS A 1 100 ? -1.609 -6.024 -18.813 1.00 95.06 100 LYS A O 1
ATOM 828 N N . GLY A 1 101 ? -3.736 -6.228 -18.141 1.00 95.75 101 GLY A N 1
ATOM 829 C CA . GLY A 1 101 ? -3.474 -5.833 -16.761 1.00 95.75 101 GLY A CA 1
ATOM 830 C C . GLY A 1 101 ? -3.317 -4.322 -16.581 1.00 95.75 101 GLY A C 1
ATOM 831 O O . GLY A 1 101 ? -3.889 -3.531 -17.326 1.00 95.75 101 GLY A O 1
ATOM 832 N N . PHE A 1 102 ? -2.560 -3.929 -15.559 1.00 97.06 102 PHE A N 1
ATOM 833 C CA . PHE A 1 102 ? -2.322 -2.534 -15.188 1.00 97.06 102 PHE A CA 1
ATOM 834 C C . PHE A 1 102 ? -0.894 -2.331 -14.672 1.00 97.06 102 PHE A C 1
ATOM 836 O O . PHE A 1 102 ? -0.247 -3.268 -14.193 1.00 97.06 102 PHE A O 1
ATOM 843 N N . VAL A 1 103 ? -0.400 -1.094 -14.741 1.00 97.50 103 VAL A N 1
ATOM 844 C CA . VAL A 1 103 ? 0.911 -0.731 -14.184 1.00 97.50 103 VAL A CA 1
ATOM 845 C C . VAL A 1 103 ? 0.833 -0.763 -12.658 1.00 97.50 103 VAL A C 1
ATOM 847 O O . VAL A 1 103 ? -0.034 -0.140 -12.050 1.00 97.50 103 VAL A O 1
ATOM 850 N N . ASN A 1 104 ? 1.751 -1.483 -12.019 1.00 97.50 104 ASN A N 1
ATOM 851 C CA . ASN A 1 104 ? 1.694 -1.836 -10.602 1.00 97.50 104 ASN A CA 1
ATOM 852 C C . ASN A 1 104 ? 2.172 -0.711 -9.663 1.00 97.50 104 ASN A C 1
ATOM 854 O O . ASN A 1 104 ? 3.018 -0.921 -8.783 1.00 97.50 104 ASN A O 1
ATOM 858 N N . TYR A 1 105 ? 1.633 0.493 -9.849 1.00 98.00 105 TYR A N 1
ATOM 859 C CA . TYR A 1 105 ? 1.914 1.647 -9.005 1.00 98.00 105 TYR A CA 1
ATOM 860 C C . TYR A 1 105 ? 1.590 1.375 -7.532 1.00 98.00 105 TYR A C 1
ATOM 862 O O . TYR A 1 105 ? 0.688 0.608 -7.183 1.00 98.00 105 TYR A O 1
ATOM 870 N N . TYR A 1 106 ? 2.309 2.054 -6.645 1.00 97.00 106 TYR A N 1
ATOM 871 C CA . TYR A 1 106 ? 1.855 2.242 -5.276 1.00 97.00 106 TYR A CA 1
ATOM 872 C C . TYR A 1 106 ? 0.713 3.259 -5.260 1.00 97.00 106 TYR A C 1
ATOM 874 O O . TYR A 1 106 ? 0.890 4.392 -5.707 1.00 97.00 106 TYR A O 1
ATOM 882 N N . GLY A 1 107 ? -0.451 2.851 -4.748 1.00 93.19 107 GLY A N 1
ATOM 883 C CA . GLY A 1 107 ? -1.628 3.717 -4.650 1.00 93.19 107 GLY A CA 1
ATOM 884 C C . GLY A 1 107 ? -1.505 4.788 -3.559 1.00 93.19 107 GLY A C 1
ATOM 885 O O . GLY A 1 107 ? -0.683 4.671 -2.648 1.00 93.19 107 GLY A O 1
ATOM 886 N N . HIS A 1 108 ? -2.380 5.800 -3.604 1.00 89.69 108 HIS A N 1
ATOM 887 C CA . HIS A 1 108 ? -2.361 6.959 -2.694 1.00 89.69 108 HIS A CA 1
ATOM 888 C C . HIS A 1 108 ? -2.289 6.610 -1.199 1.00 89.69 108 HIS A C 1
ATOM 890 O O . HIS A 1 108 ? -1.620 7.305 -0.437 1.00 89.69 108 HIS A O 1
ATOM 896 N N . GLN A 1 109 ? -2.905 5.500 -0.781 1.00 88.19 109 GLN A N 1
ATOM 897 C CA . GLN A 1 109 ? -2.867 5.007 0.601 1.00 88.19 109 GLN A CA 1
ATOM 898 C C . GLN A 1 109 ? -1.435 4.795 1.127 1.00 88.19 109 GLN A C 1
ATOM 900 O O . GLN A 1 109 ? -1.193 4.981 2.316 1.00 88.19 109 GLN A O 1
ATOM 905 N N . ARG A 1 110 ? -0.469 4.452 0.258 1.00 92.69 110 ARG A N 1
ATOM 906 C CA . ARG A 1 110 ? 0.943 4.264 0.635 1.00 92.69 110 ARG A CA 1
ATOM 907 C C . ARG A 1 110 ? 1.603 5.557 1.124 1.00 92.69 110 ARG A C 1
ATOM 909 O O . ARG A 1 110 ? 2.522 5.494 1.936 1.00 92.69 110 ARG A O 1
ATOM 916 N N . PHE A 1 111 ? 1.134 6.710 0.653 1.00 94.44 111 PHE A N 1
ATOM 917 C CA . PHE A 1 111 ? 1.729 8.018 0.938 1.00 94.44 111 PHE A CA 1
ATOM 918 C C . PHE A 1 111 ? 1.058 8.749 2.109 1.00 94.44 111 PHE A C 1
ATOM 920 O O . PHE A 1 111 ? 1.534 9.806 2.520 1.00 94.44 111 PHE A O 1
ATOM 927 N N . GLY A 1 112 ? -0.004 8.170 2.678 1.00 90.06 112 GLY A N 1
ATOM 928 C CA . GLY A 1 112 ? -0.765 8.752 3.782 1.00 90.06 112 GLY A CA 1
ATOM 929 C C . GLY A 1 112 ? -1.852 9.735 3.331 1.00 90.06 112 GLY A C 1
ATOM 930 O O . GLY A 1 112 ? -1.826 10.301 2.235 1.00 90.06 112 GLY A O 1
ATOM 931 N N . THR A 1 113 ? -2.844 9.930 4.199 1.00 87.62 113 THR A N 1
ATOM 932 C CA . THR A 1 113 ? -4.009 10.799 3.950 1.00 87.62 113 THR A CA 1
ATOM 933 C C . THR A 1 113 ? -3.860 12.203 4.531 1.00 87.62 113 THR A C 1
ATOM 935 O O . THR A 1 113 ? -4.638 13.082 4.179 1.00 87.62 113 THR A O 1
ATOM 938 N N . LYS A 1 114 ? -2.862 12.426 5.394 1.00 90.38 114 LYS A N 1
ATOM 939 C CA . LYS A 1 114 ? -2.554 13.732 5.990 1.00 90.38 114 LYS A CA 1
ATOM 940 C C . LYS A 1 114 ? -2.055 14.731 4.937 1.00 90.38 114 LYS A C 1
ATOM 942 O O . LYS A 1 114 ? -1.768 14.344 3.799 1.00 90.38 114 LYS A O 1
ATOM 947 N N . GLN A 1 115 ? -1.992 16.008 5.313 1.00 91.06 115 GLN A N 1
ATOM 948 C CA . GLN A 1 115 ? -1.545 17.089 4.435 1.00 91.06 115 GLN A CA 1
ATOM 949 C C . GLN A 1 115 ? -0.093 16.871 4.008 1.00 91.06 115 GLN A C 1
ATOM 951 O O . GLN A 1 115 ? 0.153 16.696 2.816 1.00 91.06 115 GLN A O 1
ATOM 956 N N . ILE A 1 116 ? 0.824 16.788 4.978 1.00 94.25 116 ILE A N 1
ATOM 957 C CA . ILE A 1 116 ? 2.211 16.411 4.720 1.00 94.25 116 ILE A CA 1
ATOM 958 C C . ILE A 1 116 ? 2.279 14.898 4.569 1.00 94.25 116 ILE A C 1
ATOM 960 O O . ILE A 1 116 ? 1.835 14.139 5.440 1.00 94.25 116 ILE A O 1
ATOM 964 N N . LYS A 1 117 ? 2.813 14.451 3.438 1.00 95.94 117 LYS A N 1
ATOM 965 C CA . LYS A 1 117 ? 2.846 13.041 3.067 1.00 95.94 117 LYS A CA 1
ATOM 966 C C . LYS A 1 117 ? 3.972 12.314 3.782 1.00 95.94 117 LYS A C 1
ATOM 968 O O . LYS A 1 117 ? 5.028 12.869 4.080 1.00 95.94 117 LYS A O 1
ATOM 973 N N . ASN A 1 118 ? 3.777 11.013 3.987 1.00 95.56 118 ASN A N 1
ATOM 974 C CA . ASN A 1 118 ? 4.766 10.161 4.651 1.00 95.56 118 ASN A CA 1
ATOM 975 C C . ASN A 1 118 ? 6.127 10.201 3.946 1.00 95.56 118 ASN A C 1
ATOM 977 O O . ASN A 1 118 ? 7.161 10.077 4.597 1.00 95.56 118 ASN A O 1
ATOM 981 N N . TYR A 1 119 ? 6.128 10.385 2.624 1.00 96.31 119 TYR A N 1
ATOM 982 C CA . TYR A 1 119 ? 7.363 10.454 1.861 1.00 96.31 119 TYR A CA 1
ATOM 983 C C . TYR A 1 119 ? 8.146 11.751 2.147 1.00 96.31 119 TYR A C 1
ATOM 985 O O . TYR A 1 119 ? 9.368 11.720 2.212 1.00 96.31 119 TYR A O 1
ATOM 993 N N . GLU A 1 120 ? 7.476 12.876 2.405 1.00 96.56 120 GLU A N 1
ATOM 994 C CA . GLU A 1 120 ? 8.133 14.155 2.716 1.00 96.56 120 GLU A CA 1
ATOM 995 C C . GLU A 1 120 ? 8.855 14.092 4.066 1.00 96.56 120 GLU A C 1
ATOM 997 O O . GLU A 1 120 ? 10.002 14.525 4.190 1.00 96.56 120 GLU A O 1
ATOM 1002 N N . ILE A 1 121 ? 8.217 13.461 5.056 1.00 96.12 121 ILE A N 1
ATOM 1003 C CA . ILE A 1 121 ? 8.842 13.140 6.346 1.00 96.12 121 ILE A CA 1
ATOM 1004 C C . ILE A 1 121 ? 10.014 12.172 6.129 1.00 96.12 121 ILE A C 1
ATOM 1006 O O . ILE A 1 121 ? 11.106 12.401 6.646 1.00 96.12 121 ILE A O 1
ATOM 1010 N N . GLY A 1 122 ? 9.820 11.131 5.311 1.00 95.75 122 GLY A N 1
ATOM 1011 C CA . GLY A 1 122 ? 10.859 10.164 4.952 1.00 95.75 122 GLY A CA 1
ATOM 1012 C C . GLY A 1 122 ? 12.112 10.798 4.336 1.00 95.75 122 GLY A C 1
ATOM 1013 O O . GLY A 1 122 ? 13.216 10.431 4.727 1.00 95.75 122 GLY A O 1
ATOM 1014 N N . ILE A 1 123 ? 11.971 11.784 3.439 1.00 96.25 123 ILE A N 1
ATOM 1015 C CA . ILE A 1 123 ? 13.110 12.517 2.843 1.00 96.25 123 ILE A CA 1
ATOM 1016 C C . ILE A 1 123 ? 13.933 13.200 3.927 1.00 96.25 123 ILE A C 1
ATOM 1018 O O . ILE A 1 123 ? 15.158 13.087 3.938 1.00 96.25 123 ILE A O 1
ATOM 1022 N N . SER A 1 124 ? 13.267 13.914 4.832 1.00 95.50 124 SER A N 1
ATOM 1023 C CA . SER A 1 124 ? 13.933 14.630 5.918 1.00 95.50 124 SER A CA 1
ATOM 1024 C C . SER A 1 124 ? 14.648 13.663 6.871 1.00 95.50 124 SER A C 1
ATOM 1026 O O . SER A 1 124 ? 15.779 13.943 7.268 1.00 95.50 124 SER A O 1
ATOM 1028 N N . ILE A 1 125 ? 14.054 12.496 7.157 1.00 94.12 125 ILE A N 1
ATOM 1029 C CA . ILE A 1 125 ? 14.675 11.435 7.967 1.00 94.12 125 ILE A CA 1
ATOM 1030 C C . ILE A 1 125 ? 15.929 10.879 7.279 1.00 94.12 125 ILE A C 1
ATOM 1032 O O . ILE A 1 125 ? 16.983 10.817 7.910 1.00 94.12 125 ILE A O 1
ATOM 1036 N N . LEU A 1 126 ? 15.842 10.513 5.994 1.00 94.00 126 LEU A N 1
ATOM 1037 C CA . LEU A 1 126 ? 16.974 9.969 5.226 1.00 94.00 126 LEU A CA 1
ATOM 1038 C C . LEU A 1 126 ? 18.137 10.970 5.145 1.00 94.00 126 LEU A C 1
ATOM 1040 O O . LEU A 1 126 ? 19.295 10.600 5.311 1.00 94.00 126 LEU A O 1
ATOM 1044 N N . LYS A 1 127 ? 17.824 12.264 5.013 1.00 93.06 127 LYS A N 1
ATOM 1045 C CA . LYS A 1 127 ? 18.803 13.365 5.040 1.00 93.06 127 LYS A CA 1
ATOM 1046 C C . LYS A 1 127 ? 19.346 13.699 6.425 1.00 93.06 127 LYS A C 1
ATOM 1048 O O . LYS A 1 127 ? 20.143 14.628 6.548 1.00 93.06 127 LYS A O 1
ATOM 1053 N N . ARG A 1 128 ? 18.898 13.001 7.473 1.00 91.69 128 ARG A N 1
ATOM 1054 C CA . ARG A 1 128 ? 19.244 13.282 8.877 1.00 91.69 128 ARG A CA 1
ATOM 1055 C C . ARG A 1 128 ? 18.816 14.687 9.328 1.00 91.69 128 ARG A C 1
ATOM 1057 O O . ARG A 1 128 ? 19.346 15.212 10.299 1.00 91.69 128 ARG A O 1
ATOM 1064 N N . ASN A 1 129 ? 17.846 15.297 8.643 1.00 92.56 129 ASN A N 1
ATOM 1065 C CA . ASN A 1 129 ? 17.255 16.577 9.022 1.00 92.56 129 ASN A CA 1
ATOM 1066 C C . ASN A 1 129 ? 16.060 16.331 9.956 1.00 92.56 129 ASN A C 1
ATOM 1068 O O . ASN A 1 129 ? 14.888 16.389 9.561 1.00 92.56 129 ASN A O 1
ATOM 1072 N N . TYR A 1 130 ? 16.363 16.001 11.212 1.00 91.88 130 TYR A N 1
ATOM 1073 C CA . TYR A 1 130 ? 15.347 15.643 12.203 1.00 91.88 130 TYR A CA 1
ATOM 1074 C C . TYR A 1 130 ? 14.493 16.840 12.629 1.00 91.88 130 TYR A C 1
ATOM 1076 O O . TYR A 1 130 ? 13.301 16.659 12.862 1.00 91.88 130 TYR A O 1
ATOM 1084 N N . LYS A 1 131 ? 15.047 18.063 12.633 1.00 92.31 131 LYS A N 1
ATOM 1085 C CA . LYS A 1 131 ? 14.278 19.301 12.859 1.00 92.31 131 LYS A CA 1
ATOM 1086 C C . LYS A 1 131 ? 13.150 19.461 11.845 1.00 92.31 131 LYS A C 1
ATOM 1088 O O . LYS A 1 131 ? 11.989 19.581 12.231 1.00 92.31 131 LYS A O 1
ATOM 1093 N N . GLN A 1 132 ? 13.470 19.370 10.552 1.00 94.19 132 GLN A N 1
ATOM 1094 C CA . GLN A 1 132 ? 12.457 19.449 9.499 1.00 94.19 132 GLN A CA 1
ATOM 1095 C C . GLN A 1 132 ? 11.456 18.294 9.596 1.00 94.19 132 GLN A C 1
ATOM 1097 O O . GLN A 1 132 ? 10.253 18.503 9.458 1.00 94.19 132 GLN A O 1
ATOM 1102 N N . SER A 1 133 ? 11.942 17.080 9.875 1.00 95.00 133 SER A N 1
ATOM 1103 C CA . SER A 1 133 ? 11.085 15.900 10.039 1.00 95.00 133 SER A CA 1
ATOM 1104 C C . SER A 1 133 ? 10.054 16.100 11.154 1.00 95.00 133 SER A C 1
ATOM 1106 O O . SER A 1 133 ? 8.882 15.786 10.970 1.00 95.00 133 SER A O 1
ATOM 1108 N N . LEU A 1 134 ? 10.470 16.648 12.300 1.00 94.62 134 LEU A N 1
ATOM 1109 C CA . LEU A 1 134 ? 9.584 16.930 13.428 1.00 94.62 134 LEU A CA 1
ATOM 1110 C C . LEU A 1 134 ? 8.627 18.090 13.147 1.00 94.62 134 LEU A C 1
ATOM 1112 O O . LEU A 1 134 ? 7.459 17.998 13.512 1.00 94.62 134 LEU A O 1
ATOM 1116 N N . SER A 1 135 ? 9.077 19.136 12.450 1.00 95.31 135 SER A N 1
ATOM 1117 C CA . SER A 1 135 ? 8.201 20.225 11.999 1.00 95.31 135 SER A CA 1
ATOM 1118 C C . SER A 1 135 ? 7.051 19.696 11.131 1.00 95.31 135 SER A C 1
ATOM 1120 O O . SER A 1 135 ? 5.886 19.999 11.386 1.00 95.31 135 SER A O 1
ATOM 1122 N N . TYR A 1 136 ? 7.341 18.795 10.187 1.00 96.62 136 TYR A N 1
ATOM 1123 C CA . TYR A 1 136 ? 6.312 18.117 9.389 1.00 96.62 136 TYR A CA 1
ATOM 1124 C C . TYR A 1 136 ? 5.355 17.259 10.224 1.00 96.62 136 TYR A C 1
ATOM 1126 O O . TYR A 1 136 ? 4.148 17.257 9.978 1.00 96.62 136 TYR A O 1
ATOM 1134 N N . VAL A 1 137 ? 5.867 16.552 11.236 1.00 95.31 137 VAL A N 1
ATOM 1135 C CA . VAL A 1 137 ? 5.027 15.795 12.179 1.00 95.31 137 VAL A CA 1
ATOM 1136 C C . VAL A 1 137 ? 4.089 16.733 12.946 1.00 95.31 137 VAL A C 1
ATOM 1138 O O . VAL A 1 137 ? 2.903 16.433 13.058 1.00 95.31 137 VAL A O 1
ATOM 1141 N N . ILE A 1 138 ? 4.581 17.885 13.418 1.00 94.62 138 ILE A N 1
ATOM 1142 C CA . ILE A 1 138 ? 3.772 18.897 14.118 1.00 94.62 138 ILE A CA 1
ATOM 1143 C C . ILE A 1 138 ? 2.691 19.464 13.202 1.00 94.62 138 ILE A C 1
ATOM 1145 O O . ILE A 1 138 ? 1.537 19.574 13.615 1.00 94.62 138 ILE A O 1
ATOM 1149 N N . GLN A 1 139 ? 3.021 19.780 11.951 1.00 95.19 139 GLN A N 1
ATOM 1150 C CA . GLN A 1 139 ? 2.052 20.311 10.989 1.00 95.19 139 GLN A CA 1
ATOM 1151 C C . GLN A 1 139 ? 0.873 19.354 10.754 1.00 95.19 139 GLN A C 1
ATOM 1153 O O . GLN A 1 139 ? -0.262 19.810 10.622 1.00 95.19 139 GLN A O 1
ATOM 1158 N N . ASN A 1 140 ? 1.118 18.040 10.792 1.00 94.62 140 ASN A N 1
ATOM 1159 C CA . ASN A 1 140 ? 0.092 17.001 10.652 1.00 94.62 140 ASN A CA 1
ATOM 1160 C C . ASN A 1 140 ? -0.794 16.785 11.900 1.00 94.62 140 ASN A C 1
ATOM 1162 O O . ASN A 1 140 ? -1.773 16.023 11.830 1.00 94.62 140 ASN A O 1
ATOM 1166 N N . THR A 1 141 ? -0.483 17.441 13.024 1.00 93.81 141 THR A N 1
ATOM 1167 C CA . THR A 1 141 ? -1.322 17.418 14.231 1.00 93.81 141 THR A CA 1
ATOM 1168 C C . THR A 1 141 ? -2.590 18.260 14.069 1.00 93.81 141 THR A C 1
ATOM 1170 O O . THR A 1 141 ? -2.667 19.189 13.263 1.00 93.81 141 THR A O 1
ATOM 1173 N N . GLU A 1 142 ? -3.584 17.961 14.903 1.00 92.62 142 GLU A N 1
ATOM 1174 C CA . GLU A 1 142 ? -4.845 18.712 15.023 1.00 92.62 142 GLU A CA 1
ATOM 1175 C C . GLU A 1 142 ? -4.729 19.925 15.970 1.00 92.62 142 GLU A C 1
ATOM 1177 O O . GLU A 1 142 ? -5.738 20.504 16.362 1.00 92.62 142 GLU A O 1
ATOM 1182 N N . LEU A 1 143 ? -3.506 20.295 16.370 1.00 93.06 143 LEU A N 1
ATOM 1183 C CA . LEU A 1 143 ? -3.247 21.451 17.229 1.00 93.06 143 LEU A CA 1
ATOM 1184 C C . LEU A 1 143 ? -3.594 22.771 16.524 1.00 93.06 143 LEU A C 1
ATOM 1186 O O . LEU A 1 143 ? -3.601 22.849 15.291 1.00 93.06 143 LEU A O 1
ATOM 1190 N N . LYS A 1 144 ? -3.831 23.820 17.318 1.00 95.56 144 LYS A N 1
ATOM 1191 C CA . LYS A 1 144 ? -3.980 25.191 16.814 1.00 95.56 144 LYS A CA 1
ATOM 1192 C C . LYS A 1 144 ? -2.656 25.688 16.229 1.00 95.56 144 LYS A C 1
ATOM 1194 O O . LYS A 1 144 ? -1.588 25.234 16.635 1.00 95.56 144 LYS A O 1
ATOM 1199 N N . ASP A 1 145 ? -2.717 26.644 15.308 1.00 95.31 145 ASP A N 1
ATOM 1200 C CA . ASP A 1 145 ? -1.516 27.143 14.624 1.00 95.31 145 ASP A CA 1
ATOM 1201 C C . ASP A 1 145 ? -0.516 27.823 15.573 1.00 95.31 145 ASP A C 1
ATOM 1203 O O . ASP A 1 145 ? 0.691 27.681 15.388 1.00 95.31 145 ASP A O 1
ATOM 1207 N N . GLU A 1 146 ? -1.004 28.482 16.626 1.00 95.94 146 GLU A N 1
ATOM 1208 C CA . GLU A 1 146 ? -0.172 29.058 17.693 1.00 95.94 146 GLU A CA 1
ATOM 1209 C C . GLU A 1 146 ? 0.615 27.971 18.443 1.00 95.94 146 GLU A C 1
ATOM 1211 O O . GLU A 1 146 ? 1.842 28.019 18.501 1.00 95.94 146 GLU A O 1
ATOM 1216 N N . ASP A 1 147 ? -0.070 26.918 18.902 1.00 95.62 147 ASP A N 1
ATOM 1217 C CA . ASP A 1 147 ? 0.555 25.769 19.571 1.00 95.62 147 ASP A CA 1
ATOM 1218 C C . ASP A 1 147 ? 1.595 25.083 18.667 1.00 95.62 147 ASP A C 1
ATOM 1220 O O . ASP A 1 147 ? 2.673 24.683 19.117 1.00 95.62 147 ASP A O 1
ATOM 1224 N N . LYS A 1 148 ? 1.288 24.955 17.366 1.00 95.56 148 LYS A N 1
ATOM 1225 C CA . LYS A 1 148 ? 2.223 24.416 16.369 1.00 95.56 148 LYS A CA 1
ATOM 1226 C C . LYS A 1 148 ? 3.474 25.285 16.262 1.00 95.56 148 LYS A C 1
ATOM 1228 O O . LYS A 1 148 ? 4.576 24.737 16.239 1.00 95.56 148 LYS A O 1
ATOM 1233 N N . GLN A 1 149 ? 3.327 26.609 16.211 1.00 95.69 149 GLN A N 1
ATOM 1234 C CA . GLN A 1 149 ? 4.466 27.525 16.144 1.00 95.69 149 GLN A CA 1
ATOM 1235 C C . GLN A 1 149 ? 5.324 27.499 17.408 1.00 95.69 149 GLN A C 1
ATOM 1237 O O . GLN A 1 149 ? 6.552 27.461 17.304 1.00 95.69 149 GLN A O 1
ATOM 1242 N N . ASN A 1 150 ? 4.706 27.432 18.589 1.00 94.31 150 ASN A N 1
ATOM 1243 C CA . ASN A 1 150 ? 5.438 27.343 19.853 1.00 94.31 150 ASN A CA 1
ATOM 1244 C C . ASN A 1 150 ? 6.279 26.056 19.903 1.00 94.31 150 ASN A C 1
ATOM 1246 O O . ASN A 1 150 ? 7.464 26.097 20.238 1.00 94.31 150 ASN A O 1
ATOM 1250 N N . LEU A 1 151 ? 5.715 24.921 19.467 1.00 93.25 151 LEU A N 1
ATOM 1251 C CA . LEU A 1 151 ? 6.461 23.663 19.348 1.00 93.25 151 LEU A CA 1
ATOM 1252 C C . LEU A 1 151 ? 7.601 23.734 18.324 1.00 93.25 151 LEU A C 1
ATOM 1254 O O . LEU A 1 151 ? 8.699 23.252 18.598 1.00 93.25 151 LEU A O 1
ATOM 1258 N N . ILE A 1 152 ? 7.356 24.305 17.141 1.00 93.38 152 ILE A N 1
ATOM 1259 C CA . ILE A 1 152 ? 8.374 24.418 16.084 1.00 93.38 152 ILE A CA 1
ATOM 1260 C C . ILE A 1 152 ? 9.528 25.312 16.544 1.00 93.38 152 ILE A C 1
ATOM 1262 O O . ILE A 1 152 ? 10.691 24.949 16.359 1.00 93.38 152 ILE A O 1
ATOM 1266 N N . THR A 1 153 ? 9.220 26.446 17.175 1.00 92.81 153 THR A N 1
ATOM 1267 C CA . THR A 1 153 ? 10.217 27.368 17.735 1.00 92.81 153 THR A CA 1
ATOM 1268 C C . THR A 1 153 ? 11.078 26.655 18.771 1.00 92.81 153 THR A C 1
ATOM 1270 O O . THR A 1 153 ? 12.300 26.621 18.626 1.00 92.81 153 THR A O 1
ATOM 1273 N N . TYR A 1 154 ? 10.448 25.960 19.722 1.00 90.25 154 TYR A N 1
ATOM 1274 C CA . TYR A 1 154 ? 11.155 25.169 20.727 1.00 90.25 154 TYR A CA 1
ATOM 1275 C C . TYR A 1 154 ? 12.084 24.107 20.107 1.00 90.25 154 TYR A C 1
ATOM 1277 O O . TYR A 1 154 ? 13.250 23.997 20.479 1.00 90.25 154 TYR A O 1
ATOM 1285 N N . ILE A 1 155 ? 11.619 23.347 19.108 1.00 89.38 155 ILE A N 1
ATOM 1286 C CA . ILE A 1 155 ? 12.450 22.333 18.430 1.00 89.38 155 ILE A CA 1
ATOM 1287 C C . ILE A 1 155 ? 13.623 22.962 17.670 1.00 89.38 155 ILE A C 1
ATOM 1289 O O . ILE A 1 155 ? 14.703 22.369 17.589 1.00 89.38 155 ILE A O 1
ATOM 1293 N N . ASN A 1 156 ? 13.436 24.153 17.105 1.00 88.00 156 ASN A N 1
ATOM 1294 C CA . ASN A 1 156 ? 14.502 24.859 16.404 1.00 88.00 156 ASN A CA 1
ATOM 1295 C C . ASN A 1 156 ? 15.592 25.360 17.358 1.00 88.00 156 ASN A C 1
ATOM 1297 O O . ASN A 1 156 ? 16.764 25.342 16.968 1.00 88.00 156 ASN A O 1
ATOM 1301 N N . GLU A 1 157 ? 15.231 25.728 18.588 1.00 86.50 157 GLU A N 1
ATOM 1302 C CA . GLU A 1 157 ? 16.161 26.121 19.654 1.00 86.50 157 GLU A CA 1
ATOM 1303 C C . GLU A 1 157 ? 16.967 24.940 20.213 1.00 86.50 157 GLU A C 1
ATOM 1305 O O . GLU A 1 157 ? 18.109 25.123 20.640 1.00 86.50 157 GLU A O 1
ATOM 1310 N N . LEU A 1 158 ? 16.432 23.713 20.158 1.00 81.94 158 LEU A N 1
ATOM 1311 C CA . LEU A 1 158 ? 17.181 22.521 20.558 1.00 81.94 158 LEU A CA 1
ATOM 1312 C C . LEU A 1 158 ? 18.433 22.349 19.680 1.00 81.94 158 LEU A C 1
ATOM 1314 O O . LEU A 1 158 ? 18.378 22.351 18.444 1.00 81.94 158 LEU A O 1
ATOM 1318 N N . THR A 1 159 ? 19.596 22.189 20.311 1.00 65.94 159 THR A N 1
ATOM 1319 C CA . THR A 1 159 ? 20.853 21.924 19.608 1.00 65.94 159 THR A CA 1
ATOM 1320 C C . THR A 1 159 ? 20.833 20.518 19.021 1.00 65.94 159 THR A C 1
ATOM 1322 O O . THR A 1 159 ? 20.706 19.514 19.720 1.00 65.94 159 THR A O 1
ATOM 1325 N N . ASP A 1 160 ? 20.976 20.432 17.701 1.00 60.94 160 ASP A N 1
ATOM 1326 C CA . ASP A 1 160 ? 21.026 19.147 17.018 1.00 60.94 160 ASP A CA 1
ATOM 1327 C C . ASP A 1 160 ? 22.426 18.541 17.209 1.00 60.94 160 ASP A C 1
ATOM 1329 O O . ASP A 1 160 ? 23.373 18.866 16.487 1.00 60.94 160 ASP A O 1
ATOM 1333 N N . HIS A 1 161 ? 22.595 17.671 18.212 1.00 53.25 161 HIS A N 1
ATOM 1334 C CA . HIS A 1 161 ? 23.866 16.966 18.438 1.00 53.25 161 HIS A CA 1
ATOM 1335 C C . HIS A 1 161 ? 24.312 16.134 17.217 1.00 53.25 161 HIS A C 1
ATOM 1337 O O . HIS A 1 161 ? 25.497 15.816 17.096 1.00 53.25 161 HIS A O 1
ATOM 1343 N N . SER A 1 162 ? 23.408 15.845 16.269 1.00 50.88 162 SER A N 1
ATOM 1344 C CA . SER A 1 162 ? 23.740 15.178 15.004 1.00 50.88 162 SER A CA 1
ATOM 1345 C C . SER A 1 162 ? 24.654 16.015 14.093 1.00 50.88 162 SER A C 1
ATOM 1347 O O . SER A 1 162 ? 25.442 15.454 13.328 1.00 50.88 162 SER A O 1
ATOM 1349 N N . ILE A 1 163 ? 24.636 17.350 14.202 1.00 51.62 163 ILE A N 1
ATOM 1350 C CA . ILE A 1 163 ? 25.538 18.229 13.436 1.00 51.62 163 ILE A CA 1
ATOM 1351 C C . ILE A 1 163 ? 26.986 18.055 13.921 1.00 51.62 163 ILE A C 1
ATOM 1353 O O . ILE A 1 163 ? 27.918 18.043 13.113 1.00 51.62 163 ILE A O 1
ATOM 1357 N N . TYR A 1 164 ? 27.178 17.847 15.228 1.00 43.41 164 TYR A N 1
ATOM 1358 C CA . TYR A 1 164 ? 28.500 17.646 15.822 1.00 43.41 164 TYR A CA 1
ATOM 1359 C C . TYR A 1 164 ? 29.113 16.286 15.456 1.00 43.41 164 TYR A C 1
ATOM 1361 O O . TYR A 1 164 ? 30.300 16.235 15.132 1.00 43.41 164 TYR A O 1
ATOM 1369 N N . GLU A 1 165 ? 28.333 15.199 15.426 1.00 46.31 165 GLU A N 1
ATOM 1370 C CA . GLU A 1 165 ? 28.853 13.886 15.000 1.00 46.31 165 GLU A CA 1
ATOM 1371 C C . GLU A 1 165 ? 29.224 13.869 13.505 1.00 46.31 165 GLU A C 1
ATOM 1373 O O . GLU A 1 165 ? 30.306 13.401 13.142 1.00 46.31 165 GLU A O 1
ATOM 1378 N N . ASN A 1 166 ? 28.417 14.500 12.644 1.00 47.88 166 ASN A N 1
ATOM 1379 C CA . ASN A 1 166 ? 28.706 14.627 11.209 1.00 47.88 166 ASN A CA 1
ATOM 1380 C C . ASN A 1 166 ? 29.985 15.437 10.911 1.00 47.88 166 ASN A C 1
ATOM 1382 O O . ASN A 1 166 ? 30.714 15.136 9.959 1.00 47.88 166 ASN A O 1
ATOM 1386 N N . ALA A 1 167 ? 30.285 16.461 11.717 1.00 44.97 167 ALA A N 1
ATOM 1387 C CA . ALA A 1 167 ? 31.520 17.237 11.595 1.00 44.97 167 ALA A CA 1
ATOM 1388 C C . ALA A 1 167 ? 32.763 16.436 12.029 1.00 44.97 167 ALA A C 1
ATOM 1390 O O . ALA A 1 167 ? 33.847 16.618 11.464 1.00 44.97 167 ALA A O 1
ATOM 1391 N N . ILE A 1 168 ? 32.611 15.528 12.998 1.00 45.56 168 ILE A N 1
ATOM 1392 C CA . ILE A 1 168 ? 33.689 14.667 13.500 1.00 45.56 168 ILE A CA 1
ATOM 1393 C C . ILE A 1 168 ? 33.983 13.524 12.518 1.00 45.56 168 ILE A C 1
ATOM 1395 O O . ILE A 1 168 ? 35.153 13.275 12.226 1.00 45.56 168 ILE A O 1
ATOM 1399 N N . ASP A 1 169 ? 32.965 12.894 11.928 1.00 42.72 169 ASP A N 1
ATOM 1400 C CA . ASP A 1 169 ? 33.163 11.826 10.935 1.00 42.72 169 ASP A CA 1
ATOM 1401 C C . ASP A 1 169 ? 33.744 12.345 9.611 1.00 42.72 169 ASP A C 1
ATOM 1403 O O . ASP A 1 169 ? 34.625 11.709 9.022 1.00 42.72 169 ASP A O 1
ATOM 1407 N N . LYS A 1 170 ? 33.361 13.555 9.176 1.00 44.62 170 LYS A N 1
ATOM 1408 C CA . LYS A 1 170 ? 34.019 14.225 8.037 1.00 44.62 170 LYS A CA 1
ATOM 1409 C C . LYS A 1 170 ? 35.482 14.583 8.331 1.00 44.62 170 LYS A C 1
ATOM 1411 O O . LYS A 1 170 ? 36.308 14.521 7.420 1.00 44.62 170 LYS A O 1
ATOM 1416 N N . LYS A 1 171 ? 35.831 14.920 9.582 1.00 45.72 171 LYS A N 1
ATOM 1417 C CA . LYS A 1 171 ? 37.229 15.155 9.994 1.00 45.72 171 LYS A CA 1
ATOM 1418 C C . LYS A 1 171 ? 38.041 13.859 10.074 1.00 45.72 171 LYS A C 1
ATOM 1420 O O . LYS A 1 171 ? 39.168 13.856 9.590 1.00 45.72 171 LYS A O 1
ATOM 1425 N N . LYS A 1 172 ? 37.470 12.757 10.577 1.00 44.94 172 LYS A N 1
ATOM 1426 C CA . LYS A 1 172 ? 38.134 11.438 10.613 1.00 44.94 172 LYS A CA 1
ATOM 1427 C C . LYS A 1 172 ? 38.436 10.889 9.214 1.00 44.94 172 LYS A C 1
ATOM 1429 O O . LYS A 1 172 ? 39.533 10.380 8.991 1.00 44.94 172 LYS A O 1
ATOM 1434 N N . LYS A 1 173 ? 37.521 11.074 8.253 1.00 44.22 173 LYS A N 1
ATOM 1435 C CA . LYS A 1 173 ? 37.748 10.698 6.844 1.00 44.22 173 LYS A CA 1
ATOM 1436 C C . LYS A 1 173 ? 38.797 11.574 6.142 1.00 44.22 173 LYS A C 1
ATOM 1438 O O . LYS A 1 173 ? 39.530 11.069 5.301 1.00 44.22 173 LYS A O 1
ATOM 1443 N N . LYS A 1 174 ? 38.937 12.856 6.512 1.00 38.09 174 LYS A N 1
ATOM 1444 C CA . LYS A 1 174 ? 40.020 13.722 5.998 1.00 38.09 174 LYS A CA 1
ATOM 1445 C C . LYS A 1 174 ? 41.393 13.400 6.599 1.00 38.09 174 LYS A C 1
ATOM 1447 O O . LYS A 1 174 ? 42.379 13.497 5.882 1.00 38.09 174 LYS A O 1
ATOM 1452 N N . SER A 1 175 ? 41.470 12.972 7.862 1.00 36.28 175 SER A N 1
ATOM 1453 C CA . SER A 1 175 ? 42.742 12.587 8.500 1.00 36.28 175 SER A CA 1
ATOM 1454 C C . SER A 1 175 ? 43.277 11.213 8.078 1.00 36.28 175 SER A C 1
ATOM 1456 O O . SER A 1 175 ? 44.446 10.929 8.312 1.00 36.28 175 SER A O 1
ATOM 1458 N N . GLN A 1 176 ? 42.457 10.356 7.459 1.00 36.28 176 GLN A N 1
ATOM 1459 C CA . GLN A 1 176 ? 42.922 9.083 6.888 1.00 36.28 176 GLN A CA 1
ATOM 1460 C C . GLN A 1 176 ? 43.519 9.235 5.480 1.00 36.28 176 GLN A C 1
ATOM 1462 O O . GLN A 1 176 ? 44.319 8.397 5.085 1.00 36.28 176 GLN A O 1
ATOM 1467 N N . HIS A 1 177 ? 43.229 10.325 4.758 1.00 33.00 177 HIS A N 1
ATOM 1468 C CA . HIS A 1 177 ? 43.758 10.552 3.406 1.00 33.00 1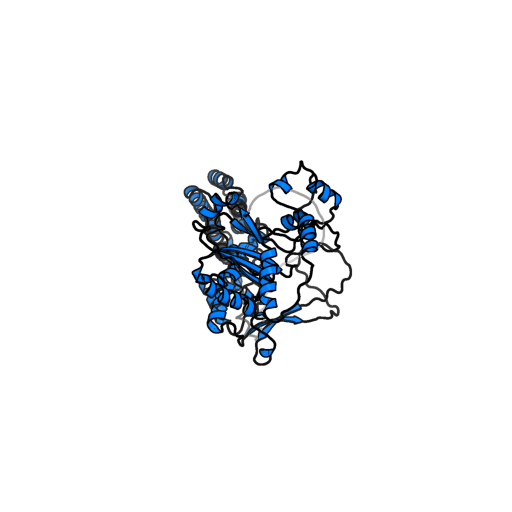77 HIS A CA 1
ATOM 1469 C C . HIS A 1 177 ? 45.081 11.334 3.343 1.00 33.00 177 HIS A C 1
ATOM 1471 O O . HIS A 1 177 ? 45.622 11.522 2.258 1.00 33.00 177 HIS A O 1
ATOM 1477 N N . THR A 1 178 ? 45.636 11.767 4.479 1.00 31.39 178 THR A N 1
ATOM 1478 C CA . THR A 1 178 ? 46.928 12.482 4.534 1.00 31.39 178 THR A CA 1
ATOM 1479 C C . THR A 1 178 ? 48.097 11.626 5.032 1.00 31.39 178 THR A C 1
ATOM 1481 O O . THR A 1 178 ? 49.199 12.146 5.152 1.00 31.39 178 THR A O 1
ATOM 1484 N N . ASN A 1 179 ? 47.895 10.326 5.286 1.00 32.06 179 ASN A N 1
ATOM 1485 C CA . ASN A 1 179 ? 48.938 9.416 5.789 1.00 32.06 179 ASN A CA 1
ATOM 1486 C C . ASN A 1 179 ? 49.400 8.339 4.781 1.00 32.06 179 ASN A C 1
ATOM 1488 O O . ASN A 1 179 ? 50.072 7.392 5.183 1.00 32.06 179 ASN A O 1
ATOM 1492 N N . GLU A 1 180 ? 49.105 8.487 3.484 1.00 31.73 180 GLU A N 1
ATOM 1493 C CA . GLU A 1 180 ? 49.592 7.566 2.432 1.00 31.73 180 GLU A CA 1
ATOM 1494 C C . GLU A 1 180 ? 50.581 8.178 1.426 1.00 31.73 180 GLU A C 1
ATOM 1496 O O . GLU A 1 180 ? 51.066 7.484 0.539 1.00 31.73 180 GLU A O 1
ATOM 1501 N N . HIS A 1 181 ? 51.008 9.428 1.609 1.00 32.28 181 HIS A N 1
ATOM 1502 C CA . HIS A 1 181 ? 52.102 10.002 0.823 1.00 32.28 181 HIS A CA 1
ATOM 1503 C C . HIS A 1 181 ? 53.177 10.574 1.743 1.00 32.28 181 HIS A C 1
ATOM 1505 O O . HIS A 1 181 ? 53.096 11.728 2.134 1.00 32.28 181 HIS A O 1
ATOM 1511 N N . ILE A 1 182 ? 54.123 9.713 2.132 1.00 30.06 182 ILE A N 1
ATOM 1512 C CA . ILE A 1 182 ? 55.586 9.909 2.254 1.00 30.06 182 ILE A CA 1
ATOM 1513 C C . ILE A 1 182 ? 56.122 8.545 2.733 1.00 30.06 182 ILE A C 1
ATOM 1515 O O . ILE A 1 182 ? 56.279 8.276 3.921 1.00 30.06 182 ILE A O 1
ATOM 1519 N N . LYS A 1 183 ? 56.322 7.626 1.788 1.00 28.89 183 LYS A N 1
ATOM 1520 C CA . LYS A 1 183 ? 57.174 6.439 1.943 1.00 28.89 183 LYS A CA 1
ATOM 1521 C C . LYS A 1 183 ? 57.834 6.161 0.598 1.00 28.89 183 LYS A C 1
ATOM 1523 O O . LYS A 1 183 ? 57.458 5.248 -0.125 1.00 28.89 183 LYS A O 1
ATOM 1528 N N . SER A 1 184 ? 58.819 6.982 0.274 1.00 25.84 184 SER A N 1
ATOM 1529 C CA . SER A 1 184 ? 59.859 6.668 -0.699 1.00 25.84 184 SER A CA 1
ATOM 1530 C C . SER A 1 184 ? 61.051 7.578 -0.416 1.00 25.84 184 SER A C 1
ATOM 1532 O O . SER A 1 184 ? 60.855 8.760 -0.163 1.00 25.84 184 SER A O 1
ATOM 1534 N N . GLU A 1 185 ? 62.249 6.994 -0.474 1.00 25.41 185 GLU A N 1
ATOM 1535 C CA . GLU A 1 185 ? 63.568 7.650 -0.453 1.00 25.41 185 GLU A CA 1
ATOM 1536 C C . GLU A 1 185 ? 64.139 8.030 0.925 1.00 25.41 185 GLU A C 1
ATOM 1538 O O . GLU A 1 185 ? 63.957 9.126 1.441 1.00 25.41 185 GLU A O 1
ATOM 1543 N N . ASN A 1 186 ? 64.917 7.117 1.517 1.00 25.88 186 ASN A N 1
ATOM 1544 C CA . ASN A 1 186 ? 66.386 7.210 1.486 1.00 25.88 186 ASN A CA 1
ATOM 1545 C C . ASN A 1 186 ? 67.028 6.235 2.481 1.00 25.88 186 ASN A C 1
ATOM 1547 O O . ASN A 1 186 ? 66.915 6.365 3.698 1.00 25.88 186 ASN A O 1
ATOM 1551 N N . SER A 1 187 ? 67.760 5.274 1.930 1.00 23.59 187 SER A N 1
ATOM 1552 C CA . SER A 1 187 ? 68.817 4.519 2.594 1.00 23.59 187 SER A CA 1
ATOM 1553 C C . SER A 1 187 ? 70.155 5.137 2.193 1.00 23.59 187 SER A C 1
ATOM 1555 O O . SER A 1 187 ? 70.421 5.169 0.999 1.00 23.59 187 SER A O 1
ATOM 1557 N N . ILE A 1 188 ? 70.977 5.589 3.148 1.00 27.11 188 ILE A N 1
ATOM 1558 C CA . ILE A 1 188 ? 72.453 5.642 3.081 1.00 27.11 188 ILE A CA 1
ATOM 1559 C C . ILE A 1 188 ? 73.011 5.843 4.507 1.00 27.11 188 ILE A C 1
ATOM 1561 O O . ILE A 1 188 ? 72.372 6.403 5.393 1.00 27.11 188 ILE A O 1
ATOM 1565 N N . GLU A 1 189 ? 74.195 5.272 4.696 1.00 24.42 189 GLU A N 1
ATOM 1566 C CA . GLU A 1 189 ? 74.923 4.881 5.900 1.00 24.42 189 GLU A CA 1
ATOM 1567 C C . GLU A 1 189 ? 75.488 5.972 6.846 1.00 24.42 189 GLU A C 1
ATOM 1569 O O . GLU A 1 189 ? 75.898 7.046 6.425 1.00 24.42 189 GLU A O 1
ATOM 1574 N N . LYS A 1 190 ? 75.667 5.537 8.112 1.00 23.39 190 LYS A N 1
ATOM 1575 C CA . LYS A 1 190 ? 76.803 5.735 9.056 1.00 23.39 190 LYS A CA 1
ATOM 1576 C C . LYS A 1 190 ? 77.328 7.159 9.346 1.00 23.39 190 LYS A C 1
ATOM 1578 O O . LYS A 1 190 ? 78.003 7.751 8.515 1.00 23.39 190 LYS A O 1
ATOM 1583 N N . LYS A 1 191 ? 77.359 7.526 10.641 1.00 23.78 191 LYS A N 1
ATOM 1584 C CA . LYS A 1 191 ? 78.596 7.501 11.470 1.00 23.78 191 LYS A CA 1
ATOM 1585 C C . LYS A 1 191 ? 78.373 7.938 12.926 1.00 23.78 191 LYS A C 1
ATOM 1587 O O . LYS A 1 191 ? 77.635 8.869 13.217 1.00 23.78 191 LYS A O 1
ATOM 1592 N N . ASN A 1 192 ? 79.092 7.238 13.803 1.00 22.03 192 ASN A N 1
ATOM 1593 C CA . ASN A 1 192 ? 79.289 7.471 15.233 1.00 22.03 192 ASN A CA 1
ATOM 1594 C C . ASN A 1 192 ? 79.908 8.841 15.539 1.00 22.03 192 ASN A C 1
ATOM 1596 O O . ASN A 1 192 ? 80.881 9.203 14.880 1.00 22.03 192 ASN A O 1
ATOM 1600 N N . ILE A 1 193 ? 79.479 9.482 16.633 1.00 23.41 193 ILE A N 1
ATOM 1601 C CA . ILE A 1 193 ? 80.342 10.335 17.468 1.00 23.41 193 ILE A CA 1
ATOM 1602 C C . ILE A 1 193 ? 80.030 10.049 18.945 1.00 23.41 193 ILE A C 1
ATOM 1604 O O . ILE A 1 193 ? 78.922 10.271 19.423 1.00 23.41 193 ILE A O 1
ATOM 1608 N N . TYR A 1 194 ? 81.044 9.529 19.636 1.00 20.62 194 TYR A N 1
ATOM 1609 C CA . TYR A 1 194 ? 81.185 9.446 21.089 1.00 20.62 194 TYR A CA 1
ATOM 1610 C C . TYR A 1 194 ? 81.897 10.714 21.570 1.00 20.62 194 TYR A C 1
ATOM 1612 O O . TYR A 1 194 ? 82.962 10.992 21.027 1.00 20.62 194 TYR A O 1
ATOM 1620 N N . ILE A 1 195 ? 81.411 11.376 22.628 1.00 24.59 195 ILE A N 1
ATOM 1621 C CA . ILE A 1 195 ? 82.253 12.033 23.648 1.00 24.59 195 ILE A CA 1
ATOM 1622 C C . ILE A 1 195 ? 81.571 11.848 25.018 1.00 24.59 195 ILE A C 1
ATOM 1624 O O . ILE A 1 195 ? 80.392 12.155 25.180 1.00 24.59 195 ILE A O 1
ATOM 1628 N N . LYS A 1 196 ? 82.329 11.283 25.967 1.00 21.48 196 LYS A N 1
ATOM 1629 C CA . LYS A 1 196 ? 82.046 11.154 27.409 1.00 21.48 196 LYS A CA 1
ATOM 1630 C C . LYS A 1 196 ? 82.559 12.387 28.163 1.00 21.48 196 LYS A C 1
ATOM 1632 O O . LYS A 1 196 ? 83.565 12.927 27.716 1.00 21.48 196 LYS A O 1
ATOM 1637 N N . THR A 1 197 ? 81.946 12.660 29.321 1.00 21.55 197 THR A N 1
ATOM 1638 C CA . THR A 1 197 ? 82.506 13.011 30.662 1.00 21.55 197 THR A CA 1
ATOM 1639 C C . THR A 1 197 ? 81.329 13.558 31.505 1.00 21.55 197 THR A C 1
ATOM 1641 O O . THR A 1 197 ? 80.480 14.247 30.952 1.00 21.55 197 THR A O 1
ATOM 1644 N N . ASP A 1 198 ? 81.080 13.282 32.787 1.00 23.20 198 ASP A N 1
ATOM 1645 C CA . ASP A 1 198 ? 81.775 12.572 33.864 1.00 23.20 198 ASP A CA 1
ATOM 1646 C C . ASP A 1 198 ? 80.752 12.125 34.941 1.00 23.20 198 ASP A C 1
ATOM 1648 O O . ASP A 1 198 ? 79.720 12.770 35.111 1.00 23.20 198 ASP A O 1
ATOM 1652 N N . GLU A 1 199 ? 81.064 10.992 35.591 1.00 24.19 199 GLU A N 1
ATOM 1653 C CA . GLU A 1 199 ? 81.008 10.668 37.042 1.00 24.19 199 GLU A CA 1
ATOM 1654 C C . GLU A 1 199 ? 79.791 11.092 37.915 1.00 24.19 199 GLU A C 1
ATOM 1656 O O . GLU A 1 199 ? 79.309 12.210 37.850 1.00 24.19 199 GLU A O 1
ATOM 1661 N N . GLN A 1 200 ? 79.241 10.292 38.844 1.00 24.39 200 GLN A N 1
ATOM 1662 C CA . GLN A 1 200 ? 79.788 9.176 39.624 1.00 24.39 200 GLN A CA 1
ATOM 1663 C C . GLN A 1 200 ? 78.644 8.381 40.319 1.00 24.39 200 GLN A C 1
ATOM 1665 O O . GLN A 1 200 ? 77.717 8.968 40.865 1.00 24.39 200 GLN A O 1
ATOM 1670 N N . GLN A 1 201 ? 78.800 7.050 40.311 1.00 23.95 201 GLN A N 1
ATOM 1671 C CA . GLN A 1 201 ? 78.620 6.078 41.408 1.00 23.95 201 GLN A CA 1
ATOM 1672 C C . GLN A 1 201 ? 77.260 5.759 42.080 1.00 23.95 201 GLN A C 1
ATOM 1674 O O . GLN A 1 201 ? 76.656 6.583 42.756 1.00 23.95 201 GLN A O 1
ATOM 1679 N N . ASN A 1 202 ? 76.996 4.437 42.040 1.00 24.47 202 ASN A N 1
ATOM 1680 C CA . ASN A 1 202 ? 76.583 3.533 43.133 1.00 24.47 202 ASN A CA 1
ATOM 1681 C C . ASN A 1 202 ? 75.137 3.641 43.656 1.00 24.47 202 ASN A C 1
ATOM 1683 O O . ASN A 1 202 ? 74.626 4.722 43.892 1.00 24.47 202 ASN A O 1
ATOM 1687 N N . ASP A 1 203 ? 74.412 2.576 43.992 1.00 22.67 203 ASP A N 1
ATOM 1688 C CA . ASP A 1 203 ? 74.480 1.135 43.736 1.00 22.67 203 ASP A CA 1
ATOM 1689 C C . ASP A 1 203 ? 73.175 0.526 44.311 1.00 22.67 203 ASP A C 1
ATOM 1691 O O . ASP A 1 203 ? 72.555 1.108 45.199 1.00 22.67 203 ASP A O 1
ATOM 1695 N N . HIS A 1 204 ? 72.835 -0.685 43.864 1.00 25.41 204 HIS A N 1
ATOM 1696 C CA . HIS A 1 204 ? 72.068 -1.724 44.580 1.00 25.41 204 HIS A CA 1
ATOM 1697 C C . HIS A 1 204 ? 70.533 -1.651 44.847 1.00 25.41 204 HIS A C 1
ATOM 1699 O O . HIS A 1 204 ? 70.022 -0.946 45.705 1.00 25.41 204 HIS A O 1
ATOM 1705 N N . MET A 1 205 ? 69.858 -2.615 44.192 1.00 21.70 205 MET A N 1
ATOM 1706 C CA . MET A 1 205 ? 69.020 -3.712 44.739 1.00 21.70 205 MET A CA 1
ATOM 1707 C C . MET A 1 205 ? 67.651 -3.491 45.435 1.00 21.70 205 MET A C 1
ATOM 1709 O O . MET A 1 205 ? 67.546 -2.951 46.522 1.00 21.70 205 MET A O 1
ATOM 1713 N N . CYS A 1 206 ? 66.669 -4.211 44.860 1.00 20.86 206 CYS A N 1
ATOM 1714 C CA . CYS A 1 206 ? 65.820 -5.258 45.469 1.00 20.86 206 CYS A CA 1
ATOM 1715 C C . CYS A 1 206 ? 64.638 -4.915 46.413 1.00 20.86 206 CYS A C 1
ATOM 1717 O O . CYS A 1 206 ? 64.773 -4.282 47.448 1.00 20.86 206 CYS A O 1
ATOM 1719 N N . SER A 1 207 ? 63.506 -5.551 46.065 1.00 20.91 207 SER A N 1
ATOM 1720 C CA . SER A 1 207 ? 62.464 -6.168 46.913 1.00 20.91 207 SER A CA 1
ATOM 1721 C C . SER A 1 207 ? 61.537 -5.337 47.825 1.00 20.91 207 SER A C 1
ATOM 1723 O O . SER A 1 207 ? 61.936 -4.839 48.864 1.00 20.91 207 SER A O 1
ATOM 1725 N N . SER A 1 208 ? 60.239 -5.461 47.498 1.00 21.72 208 SER A N 1
ATOM 1726 C CA . SER A 1 208 ? 59.119 -5.922 48.354 1.00 21.72 208 SER A CA 1
ATOM 1727 C C . SER A 1 208 ? 58.536 -5.067 49.498 1.00 21.72 208 SER A C 1
ATOM 1729 O O . SER A 1 208 ? 59.260 -4.497 50.297 1.00 21.72 208 SER A O 1
ATOM 1731 N N . GLN A 1 209 ? 57.200 -5.205 49.628 1.00 21.64 209 GLN A N 1
ATOM 1732 C CA . GLN A 1 209 ? 56.302 -4.933 50.778 1.00 21.64 209 GLN A CA 1
ATOM 1733 C C . GLN A 1 209 ? 55.931 -3.456 51.026 1.00 21.64 209 GLN A C 1
ATOM 1735 O O . GLN A 1 209 ? 56.783 -2.594 51.153 1.00 21.64 209 GLN A O 1
ATOM 1740 N N . MET A 1 210 ? 54.668 -3.068 50.808 1.00 21.23 210 MET A N 1
ATOM 1741 C CA . MET A 1 210 ? 53.468 -3.165 51.672 1.00 21.23 210 MET A CA 1
ATOM 1742 C C . MET A 1 210 ? 53.387 -2.102 52.789 1.00 21.23 210 MET A C 1
ATOM 1744 O O . MET A 1 210 ? 54.284 -1.975 53.608 1.00 21.23 210 MET A O 1
ATOM 1748 N N . ASN A 1 211 ? 52.202 -1.475 52.825 1.00 21.89 211 ASN A N 1
ATOM 1749 C CA . ASN A 1 211 ? 51.502 -0.790 53.922 1.00 21.89 211 ASN A CA 1
ATOM 1750 C C . ASN A 1 211 ? 51.557 0.749 54.065 1.00 21.89 211 ASN A C 1
ATOM 1752 O O . ASN A 1 211 ? 52.561 1.360 54.402 1.00 21.89 211 ASN A O 1
ATOM 1756 N N . GLU A 1 212 ? 50.353 1.298 53.851 1.00 21.41 212 GLU A N 1
ATOM 1757 C CA . GLU A 1 212 ? 49.586 2.235 54.689 1.00 21.41 212 GLU A CA 1
ATOM 1758 C C . GLU A 1 212 ? 50.018 3.701 54.900 1.00 21.41 212 GLU A C 1
ATOM 1760 O O . GLU A 1 212 ? 50.965 4.045 55.594 1.00 21.41 212 GLU A O 1
ATOM 1765 N N . SER A 1 213 ? 49.151 4.559 54.342 1.00 22.98 213 SER A N 1
ATOM 1766 C CA . SER A 1 213 ? 48.570 5.795 54.888 1.00 22.98 213 SER A CA 1
ATOM 1767 C C . SER A 1 213 ? 49.451 6.761 55.682 1.00 22.98 213 SER A C 1
ATOM 1769 O O . SER A 1 213 ? 49.722 6.548 56.855 1.00 22.98 213 SER A O 1
ATOM 1771 N N . THR A 1 214 ? 49.655 7.951 55.116 1.00 22.77 214 THR A N 1
ATOM 1772 C CA . THR A 1 214 ? 49.537 9.222 55.850 1.00 22.77 214 THR A CA 1
ATOM 1773 C C . THR A 1 214 ? 49.103 10.343 54.902 1.00 22.77 214 THR A C 1
ATOM 1775 O O . THR A 1 214 ? 49.422 10.369 53.714 1.00 22.77 214 THR A O 1
ATOM 1778 N N . THR A 1 215 ? 48.277 11.226 55.445 1.00 21.19 215 THR A N 1
ATOM 1779 C CA . THR A 1 215 ? 47.597 12.357 54.819 1.00 21.19 215 THR A CA 1
ATOM 1780 C C . THR A 1 215 ? 48.482 13.604 54.693 1.00 21.19 215 THR A C 1
ATOM 1782 O O . THR A 1 215 ? 49.370 13.834 55.504 1.00 21.19 215 THR A O 1
ATOM 1785 N N . ASP A 1 216 ? 48.107 14.446 53.721 1.00 21.20 216 ASP A N 1
ATOM 1786 C CA . ASP A 1 216 ? 48.317 15.901 53.624 1.00 21.20 216 ASP A CA 1
ATOM 1787 C C . ASP A 1 216 ? 49.699 16.475 53.237 1.00 21.20 216 ASP A C 1
ATOM 1789 O O . ASP A 1 216 ? 50.570 16.718 54.060 1.00 21.20 216 ASP A O 1
ATOM 1793 N N . THR A 1 217 ? 49.842 16.941 51.985 1.00 22.64 217 THR A N 1
ATOM 1794 C CA . THR A 1 217 ? 49.557 18.353 51.618 1.00 22.64 217 THR A CA 1
ATOM 1795 C C . THR A 1 217 ? 49.960 18.721 50.169 1.00 22.64 217 THR A C 1
ATOM 1797 O O . THR A 1 217 ? 51.096 18.598 49.738 1.00 22.64 217 THR A O 1
ATOM 1800 N N . LYS A 1 218 ? 48.978 19.267 49.430 1.00 23.27 218 LYS A N 1
ATOM 1801 C CA . LYS A 1 218 ? 49.035 20.404 48.475 1.00 23.27 218 LYS A CA 1
ATOM 1802 C C . LYS A 1 218 ? 50.248 20.565 47.517 1.00 23.27 218 LYS A C 1
ATOM 1804 O O . LYS A 1 218 ? 51.242 21.179 47.878 1.00 23.27 218 LYS A O 1
ATOM 1809 N N . LYS A 1 219 ? 50.007 20.379 46.205 1.00 25.36 219 LYS A N 1
ATOM 1810 C CA . LYS A 1 219 ? 49.740 21.480 45.230 1.00 25.36 219 LYS A CA 1
ATOM 1811 C C . LYS A 1 219 ? 49.499 20.941 43.805 1.00 25.36 219 LYS A C 1
ATOM 1813 O O . LYS A 1 219 ? 50.416 20.571 43.080 1.00 25.36 219 LYS A O 1
ATOM 1818 N N . LYS A 1 220 ? 48.223 20.955 43.401 1.00 23.84 220 LYS A N 1
ATOM 1819 C CA . LYS A 1 220 ? 47.717 20.695 42.041 1.00 23.84 220 LYS A CA 1
ATOM 1820 C C . LYS A 1 220 ? 48.220 21.758 41.050 1.00 23.84 220 LYS A C 1
ATOM 1822 O O . LYS A 1 220 ? 47.938 22.940 41.234 1.00 23.84 220 LYS A O 1
ATOM 1827 N N . LYS A 1 221 ? 48.843 21.332 39.945 1.00 24.23 221 LYS A N 1
ATOM 1828 C CA . LYS A 1 221 ? 48.860 22.091 38.680 1.00 24.23 221 LYS A CA 1
ATOM 1829 C C . LYS A 1 221 ? 47.565 21.781 37.918 1.00 24.23 221 LYS A C 1
ATOM 1831 O O . LYS A 1 221 ? 47.273 20.623 37.632 1.00 24.23 221 LYS A O 1
ATOM 1836 N N . LYS A 1 222 ? 46.778 22.828 37.647 1.00 23.23 222 LYS A N 1
ATOM 1837 C CA . LYS A 1 222 ? 45.525 22.818 36.874 1.00 23.23 222 LYS A CA 1
ATOM 1838 C C . LYS A 1 222 ? 45.754 22.217 35.478 1.00 23.23 222 LYS A C 1
ATOM 1840 O O . LYS A 1 222 ? 46.402 22.845 34.647 1.00 23.23 222 LYS A O 1
ATOM 1845 N N . LYS A 1 223 ? 45.164 21.050 35.208 1.00 23.89 223 LYS A N 1
ATOM 1846 C CA . LYS A 1 223 ? 44.676 20.697 33.869 1.00 23.89 223 LYS A CA 1
ATOM 1847 C C . LYS A 1 223 ? 43.291 21.323 33.738 1.00 23.89 223 LYS A C 1
ATOM 1849 O O . LYS A 1 223 ? 42.445 21.121 34.604 1.00 23.89 223 LYS A O 1
ATOM 1854 N N . ILE A 1 224 ? 43.108 22.144 32.713 1.00 23.06 224 ILE A N 1
ATOM 1855 C CA . ILE A 1 224 ? 41.810 22.698 32.342 1.00 23.06 224 ILE A CA 1
ATOM 1856 C C . ILE A 1 224 ? 41.046 21.557 31.665 1.00 23.06 224 ILE A C 1
ATOM 1858 O O . ILE A 1 224 ? 41.292 21.250 30.502 1.00 23.06 224 ILE A O 1
ATOM 1862 N N . ASP A 1 225 ? 40.187 20.888 32.430 1.00 23.09 225 ASP A N 1
ATOM 1863 C CA . ASP A 1 225 ? 39.099 20.078 31.890 1.00 23.09 225 ASP A CA 1
ATOM 1864 C C . ASP A 1 225 ? 38.059 21.043 31.319 1.00 23.09 225 ASP A C 1
ATOM 1866 O O . ASP A 1 225 ? 37.416 21.787 32.060 1.00 23.09 225 ASP A O 1
ATOM 1870 N N . ILE A 1 226 ? 37.895 21.044 29.997 1.00 25.38 226 ILE A N 1
ATOM 1871 C CA . ILE A 1 226 ? 36.706 21.615 29.365 1.00 25.38 226 ILE A CA 1
ATOM 1872 C C . ILE A 1 226 ? 35.610 20.563 29.542 1.00 25.38 226 ILE A C 1
ATOM 1874 O O . ILE A 1 226 ? 35.436 19.651 28.734 1.00 25.38 226 ILE A O 1
ATOM 1878 N N . SER A 1 227 ? 34.943 20.644 30.688 1.00 32.62 227 SER A N 1
ATOM 1879 C CA . SER A 1 227 ? 33.748 19.884 31.021 1.00 32.62 227 SER A CA 1
ATOM 1880 C C . SER A 1 227 ? 32.668 20.089 29.960 1.00 32.62 227 SER A C 1
ATOM 1882 O O . SER A 1 227 ? 32.354 21.216 29.586 1.00 32.62 227 SER A O 1
ATOM 1884 N N . LYS A 1 228 ? 32.069 18.980 29.517 1.00 36.69 228 LYS A N 1
ATOM 1885 C CA . LYS A 1 228 ? 30.792 18.944 28.802 1.00 36.69 228 LYS A CA 1
ATOM 1886 C C . LYS A 1 228 ? 29.726 19.653 29.645 1.00 36.69 228 LYS A C 1
ATOM 1888 O O . LYS A 1 228 ? 29.225 19.074 30.606 1.00 36.69 228 LYS A O 1
ATOM 1893 N N . GLU A 1 229 ? 29.362 20.874 29.279 1.00 28.33 229 GLU A N 1
ATOM 1894 C CA . GLU A 1 229 ? 28.106 21.487 29.709 1.00 28.33 229 GLU A CA 1
ATOM 1895 C C . GLU A 1 229 ? 26.958 20.792 28.967 1.00 28.33 229 GLU A C 1
ATOM 1897 O O . GLU A 1 229 ? 26.529 21.199 27.890 1.00 28.33 229 GLU A O 1
ATOM 1902 N N . ASN A 1 230 ? 26.468 19.685 29.526 1.00 35.31 230 ASN A N 1
ATOM 1903 C CA . ASN A 1 230 ? 25.142 19.188 29.183 1.00 35.31 230 ASN A CA 1
ATOM 1904 C C . ASN A 1 230 ? 24.130 20.150 29.814 1.00 35.31 230 ASN A C 1
ATOM 1906 O O . ASN A 1 230 ? 23.761 19.991 30.978 1.00 35.31 230 ASN A O 1
ATOM 1910 N N . HIS A 1 231 ? 23.682 21.152 29.061 1.00 41.53 231 HIS A N 1
ATOM 1911 C CA . HIS A 1 231 ? 22.471 21.885 29.407 1.00 41.53 231 HIS A CA 1
ATOM 1912 C C . HIS A 1 231 ? 21.287 20.904 29.399 1.00 41.53 231 HIS A C 1
ATOM 1914 O O . HIS A 1 231 ? 20.698 20.619 28.357 1.00 41.53 231 HIS A O 1
ATOM 1920 N N . ASN A 1 232 ? 20.926 20.377 30.571 1.00 46.31 232 ASN A N 1
ATOM 1921 C CA . ASN A 1 232 ? 19.596 19.825 30.812 1.00 46.31 232 ASN A CA 1
ATOM 1922 C C . ASN A 1 232 ? 18.610 21.003 30.803 1.00 46.31 232 ASN A C 1
ATOM 1924 O O . ASN A 1 232 ? 18.264 21.553 31.847 1.00 46.31 232 ASN A O 1
ATOM 1928 N N . ILE A 1 233 ? 18.212 21.445 29.610 1.00 57.84 233 ILE A N 1
ATOM 1929 C CA . ILE A 1 233 ? 17.105 22.387 29.443 1.00 57.84 233 ILE A CA 1
ATOM 1930 C C . ILE A 1 233 ? 15.848 21.649 29.908 1.00 57.84 233 ILE A C 1
ATOM 1932 O O . ILE A 1 233 ? 15.388 20.723 29.243 1.00 57.84 233 ILE A O 1
ATOM 1936 N N . SER A 1 234 ? 15.322 22.018 31.076 1.00 75.81 234 SER A N 1
ATOM 1937 C CA . SER A 1 234 ? 14.005 21.554 31.512 1.00 75.81 234 SER A CA 1
ATOM 1938 C C . SER A 1 234 ? 12.976 22.011 30.481 1.00 75.81 234 SER A C 1
ATOM 1940 O O . SER A 1 234 ? 12.896 23.203 30.184 1.00 75.81 234 SER A O 1
ATOM 1942 N N . VAL A 1 235 ? 12.208 21.074 29.921 1.00 83.75 235 VAL A N 1
ATOM 1943 C CA . VAL A 1 235 ? 11.181 21.382 28.917 1.00 83.75 235 VAL A CA 1
ATOM 1944 C C . VAL A 1 235 ? 10.167 22.363 29.524 1.00 83.75 235 VAL A C 1
ATOM 1946 O O . VAL A 1 235 ? 9.660 22.084 30.615 1.00 83.75 235 VAL A O 1
ATOM 1949 N N . PRO A 1 236 ? 9.861 23.501 28.869 1.00 89.88 236 PRO A N 1
ATOM 1950 C CA . PRO A 1 236 ? 8.894 24.459 29.392 1.00 89.88 236 PRO A CA 1
ATOM 1951 C C . PRO A 1 236 ? 7.527 23.810 29.641 1.00 89.88 236 PRO A C 1
ATOM 1953 O O . PRO A 1 236 ? 7.048 23.013 28.830 1.00 89.88 236 PRO A O 1
ATOM 1956 N N . GLN A 1 237 ? 6.865 24.171 30.744 1.00 90.06 237 GLN A N 1
ATOM 1957 C CA . GLN A 1 237 ? 5.575 23.577 31.117 1.00 90.06 237 GLN A CA 1
ATOM 1958 C C . GLN A 1 237 ? 4.497 23.796 30.044 1.00 90.06 237 GLN A C 1
ATOM 1960 O O . GLN A 1 237 ? 3.657 22.926 29.823 1.00 90.06 237 GLN A O 1
ATOM 1965 N N . GLU A 1 238 ? 4.550 24.929 29.345 1.00 92.62 238 GLU A N 1
ATOM 1966 C CA . GLU A 1 238 ? 3.680 25.228 28.207 1.00 92.62 238 GLU A CA 1
ATOM 1967 C C . GLU A 1 238 ? 3.809 24.170 27.099 1.00 92.62 238 GLU A C 1
ATOM 1969 O O . GLU A 1 238 ? 2.814 23.573 26.693 1.00 92.62 238 GLU A O 1
ATOM 1974 N N . ILE A 1 239 ? 5.040 23.833 26.701 1.00 92.88 239 ILE A N 1
ATOM 1975 C CA . ILE A 1 239 ? 5.332 22.797 25.701 1.00 92.88 239 ILE A CA 1
ATOM 1976 C C . ILE A 1 239 ? 4.811 21.428 26.159 1.00 92.88 239 ILE A C 1
ATOM 1978 O O . ILE A 1 239 ? 4.208 20.689 25.378 1.00 92.88 239 ILE A O 1
ATOM 1982 N N . ILE A 1 240 ? 4.984 21.087 27.440 1.00 92.25 240 ILE A N 1
ATOM 1983 C CA . ILE A 1 240 ? 4.464 19.834 28.009 1.00 92.25 240 ILE A CA 1
ATOM 1984 C C . ILE A 1 240 ? 2.935 19.778 27.900 1.00 92.25 240 ILE A C 1
ATOM 1986 O O . ILE A 1 240 ? 2.389 18.737 27.511 1.00 92.25 240 ILE A O 1
ATOM 1990 N N . ASN A 1 241 ? 2.256 20.882 28.220 1.00 93.56 241 ASN A N 1
ATOM 1991 C CA . ASN A 1 241 ? 0.801 20.996 28.154 1.00 93.56 241 ASN A CA 1
ATOM 1992 C C . ASN A 1 241 ? 0.295 20.858 26.712 1.00 93.56 241 ASN A C 1
ATOM 1994 O O . ASN A 1 241 ? -0.641 20.089 26.481 1.00 93.56 241 ASN A O 1
ATOM 1998 N N . ILE A 1 242 ? 0.959 21.502 25.745 1.00 95.19 242 ILE A N 1
ATOM 1999 C CA . ILE A 1 242 ? 0.639 21.366 24.316 1.00 95.19 242 ILE A CA 1
ATOM 2000 C C . ILE A 1 242 ? 0.786 19.907 23.868 1.00 95.19 242 ILE A C 1
ATOM 2002 O O . ILE A 1 242 ? -0.116 19.339 23.261 1.00 95.19 242 ILE A O 1
ATOM 2006 N N . ILE A 1 243 ? 1.890 19.234 24.202 1.00 92.75 243 ILE A N 1
ATOM 2007 C CA . ILE A 1 243 ? 2.082 17.835 23.784 1.00 92.75 243 ILE A CA 1
ATOM 2008 C C . ILE A 1 243 ? 1.030 16.912 24.433 1.00 92.75 243 ILE A C 1
ATOM 2010 O O . ILE A 1 243 ? 0.574 15.946 23.818 1.00 92.75 243 ILE A O 1
ATOM 2014 N N . ASN A 1 244 ? 0.631 17.185 25.680 1.00 93.44 244 ASN A N 1
ATOM 2015 C CA . ASN A 1 244 ? -0.412 16.419 26.369 1.00 93.44 244 ASN A CA 1
ATOM 2016 C C . ASN A 1 244 ? -1.806 16.599 25.745 1.00 93.44 244 ASN A C 1
ATOM 2018 O O . ASN A 1 244 ? -2.606 15.662 25.817 1.00 93.44 244 ASN A O 1
ATOM 2022 N N . SER A 1 245 ? -2.088 17.749 25.123 1.00 94.50 245 SER A N 1
ATOM 2023 C CA . SER A 1 245 ? -3.387 18.040 24.499 1.00 94.50 245 SER A CA 1
ATOM 2024 C C . SER A 1 245 ? -3.604 17.304 23.170 1.00 94.50 245 SER A C 1
ATOM 2026 O O . SER A 1 245 ? -4.743 17.178 22.718 1.00 94.50 245 SER A O 1
ATOM 2028 N N . ILE A 1 246 ? -2.545 16.749 22.565 1.00 93.12 246 ILE A N 1
ATOM 2029 C CA . ILE A 1 246 ? -2.639 15.992 21.312 1.00 93.12 246 ILE A CA 1
ATOM 2030 C C . ILE A 1 246 ? -3.581 14.791 21.482 1.00 93.12 246 ILE A C 1
ATOM 2032 O O . ILE A 1 246 ? -3.416 13.944 22.370 1.00 93.12 246 ILE A O 1
ATOM 2036 N N . SER A 1 247 ? -4.553 14.692 20.574 1.00 90.38 247 SER A N 1
ATOM 2037 C CA . SER A 1 247 ? -5.540 13.613 20.520 1.00 90.38 247 SER A CA 1
ATOM 2038 C C . SER A 1 247 ? -4.896 12.229 20.381 1.00 90.38 247 SER A C 1
ATOM 2040 O O . SER A 1 247 ? -3.927 12.036 19.646 1.00 90.38 247 SER A O 1
ATOM 2042 N N . ASN A 1 248 ? -5.491 11.221 21.026 1.00 87.75 248 ASN A N 1
ATOM 2043 C CA . ASN A 1 248 ? -5.081 9.820 20.859 1.00 87.75 248 ASN A CA 1
ATOM 2044 C C . ASN A 1 248 ? -5.336 9.293 19.435 1.00 87.75 248 ASN A C 1
ATOM 2046 O O . ASN A 1 248 ? -4.753 8.282 19.047 1.00 87.75 248 ASN A O 1
ATOM 2050 N N . HIS A 1 249 ? -6.172 9.976 18.644 1.00 84.88 249 HIS A N 1
ATOM 2051 C CA . HIS A 1 249 ? -6.361 9.666 17.226 1.00 84.88 249 HIS A CA 1
ATOM 2052 C C . HIS A 1 249 ? -5.125 10.001 16.371 1.00 84.88 249 HIS A C 1
ATOM 2054 O O . HIS A 1 249 ? -4.939 9.386 15.323 1.00 84.88 249 HIS A O 1
ATOM 2060 N N . SER A 1 250 ? -4.242 10.890 16.845 1.00 86.94 250 SER A N 1
ATOM 2061 C CA . SER A 1 250 ? -2.944 11.214 16.229 1.00 86.94 250 SER A CA 1
ATOM 2062 C C . SER A 1 250 ? -1.814 10.437 16.914 1.00 86.94 250 SER A C 1
ATOM 2064 O O . SER A 1 250 ? -0.889 11.008 17.490 1.00 86.94 250 SER A O 1
ATOM 2066 N N . TYR A 1 251 ? -1.933 9.103 16.935 1.00 89.88 251 TYR A N 1
ATOM 2067 C CA . TYR A 1 251 ? -1.026 8.227 17.688 1.00 89.88 251 TYR A CA 1
ATOM 2068 C C . TYR A 1 251 ? 0.446 8.408 17.291 1.00 89.88 251 TYR A C 1
ATOM 2070 O O . TYR A 1 251 ? 1.306 8.471 18.169 1.00 89.88 251 TYR A O 1
ATOM 2078 N N . VAL A 1 252 ? 0.744 8.501 15.989 1.00 90.94 252 VAL A N 1
ATOM 2079 C CA . VAL A 1 252 ? 2.123 8.630 15.490 1.00 90.94 252 VAL A CA 1
ATOM 2080 C C . VAL A 1 252 ? 2.736 9.944 15.960 1.00 90.94 252 VAL A C 1
ATOM 2082 O O . VAL A 1 252 ? 3.786 9.939 16.598 1.00 90.94 252 VAL A O 1
ATOM 2085 N N . GLU A 1 253 ? 2.046 11.053 15.710 1.00 93.00 253 GLU A N 1
ATOM 2086 C CA . GLU A 1 253 ? 2.478 12.394 16.085 1.00 93.00 253 GLU A CA 1
ATOM 2087 C C . GLU A 1 253 ? 2.644 12.506 17.602 1.00 93.00 253 GLU A C 1
ATOM 2089 O O . GLU A 1 253 ? 3.688 12.938 18.086 1.00 93.00 253 GLU A O 1
ATOM 2094 N N . LYS A 1 254 ? 1.661 12.023 18.370 1.00 93.00 254 LYS A N 1
ATOM 2095 C CA . LYS A 1 254 ? 1.709 12.016 19.835 1.00 93.00 254 LYS A CA 1
ATOM 2096 C C . LYS A 1 254 ? 2.878 11.194 20.375 1.00 93.00 254 LYS A C 1
ATOM 2098 O O . LYS A 1 254 ? 3.515 11.609 21.339 1.00 93.00 254 LYS A O 1
ATOM 2103 N N . THR A 1 255 ? 3.170 10.038 19.777 1.00 92.19 255 THR A N 1
ATOM 2104 C CA . THR A 1 255 ? 4.260 9.150 20.220 1.00 92.19 255 THR A CA 1
ATOM 2105 C C . THR A 1 255 ? 5.620 9.794 19.972 1.00 92.19 255 THR A C 1
ATOM 2107 O O . THR A 1 255 ? 6.455 9.824 20.878 1.00 92.19 255 THR A O 1
ATOM 2110 N N . ILE A 1 256 ? 5.810 10.375 18.783 1.00 91.94 256 ILE A N 1
ATOM 2111 C CA . ILE A 1 256 ? 7.022 11.120 18.439 1.00 91.94 256 ILE A CA 1
ATOM 2112 C C . ILE A 1 256 ? 7.173 12.325 19.374 1.00 91.94 256 ILE A C 1
ATOM 2114 O O . ILE A 1 256 ? 8.209 12.475 20.008 1.00 91.94 256 ILE A O 1
ATOM 2118 N N . LEU A 1 257 ? 6.151 13.166 19.534 1.00 91.25 257 LEU A N 1
ATOM 2119 C CA . LEU A 1 257 ? 6.275 14.409 20.303 1.00 91.25 257 LEU A CA 1
ATOM 2120 C C . LEU A 1 257 ? 6.392 14.175 21.815 1.00 91.25 257 LEU A C 1
ATOM 2122 O O . LEU A 1 257 ? 7.113 14.901 22.493 1.00 91.25 257 LEU A O 1
ATOM 2126 N N . ASN A 1 258 ? 5.778 13.119 22.358 1.00 90.81 258 ASN A N 1
ATOM 2127 C CA . ASN A 1 258 ? 5.958 12.747 23.766 1.00 90.81 258 ASN A CA 1
ATOM 2128 C C . ASN A 1 258 ? 7.411 12.416 24.119 1.00 90.81 258 ASN A C 1
ATOM 2130 O O . ASN A 1 258 ? 7.822 12.637 25.254 1.00 90.81 258 ASN A O 1
ATOM 2134 N N . SER A 1 259 ? 8.189 11.893 23.172 1.00 85.38 259 SER A N 1
ATOM 2135 C CA . SER A 1 259 ? 9.598 11.565 23.408 1.00 85.38 259 SER A CA 1
ATOM 2136 C C . SER A 1 259 ? 10.471 12.802 23.668 1.00 85.38 259 SER A C 1
ATOM 2138 O O . SER A 1 259 ? 11.439 12.714 24.423 1.00 85.38 259 SER A O 1
ATOM 2140 N N . ILE A 1 260 ? 10.092 13.953 23.092 1.00 84.44 260 ILE A N 1
ATOM 2141 C CA . ILE A 1 260 ? 10.819 15.226 23.194 1.00 84.44 260 ILE A CA 1
ATOM 2142 C C . ILE A 1 260 ? 10.825 15.718 24.645 1.00 84.44 260 ILE A C 1
ATOM 2144 O O . ILE A 1 260 ? 11.779 16.350 25.080 1.00 84.44 260 ILE A O 1
ATOM 2148 N N . LYS A 1 261 ? 9.818 15.334 25.441 1.00 84.56 261 LYS A N 1
ATOM 2149 C CA . LYS A 1 261 ? 9.763 15.622 26.883 1.00 84.56 261 LYS A CA 1
ATOM 2150 C C . LYS A 1 261 ? 10.953 15.054 27.660 1.00 84.56 261 LYS A C 1
ATOM 2152 O O . LYS A 1 261 ? 11.302 15.584 28.706 1.00 84.56 261 LYS A O 1
ATOM 2157 N N . ASN A 1 262 ? 11.538 13.964 27.161 1.00 79.44 262 ASN A N 1
ATOM 2158 C CA . ASN A 1 262 ? 12.534 13.169 27.875 1.00 79.44 262 ASN A CA 1
ATOM 2159 C C . ASN A 1 262 ? 13.920 13.204 27.213 1.00 79.44 262 ASN A C 1
ATOM 2161 O O . ASN A 1 262 ? 14.865 12.630 27.754 1.00 79.44 262 ASN A O 1
ATOM 2165 N N . SER A 1 263 ? 14.062 13.801 26.025 1.00 75.88 263 SER A N 1
ATOM 2166 C CA . SER A 1 263 ? 15.329 13.806 25.294 1.00 75.88 263 SER A CA 1
ATOM 2167 C C . SER A 1 263 ? 15.473 15.018 24.383 1.00 75.88 263 SER A C 1
ATOM 2169 O O . SER A 1 263 ? 14.625 15.266 23.531 1.00 75.88 263 SER A O 1
ATOM 2171 N N . ASN A 1 264 ? 16.628 15.681 24.473 1.00 73.62 264 ASN A N 1
ATOM 2172 C CA . ASN A 1 264 ? 17.034 16.729 23.531 1.00 73.62 264 ASN A CA 1
ATOM 2173 C C . ASN A 1 264 ? 17.535 16.148 22.193 1.00 73.62 264 ASN A C 1
ATOM 2175 O O . ASN A 1 264 ? 17.842 16.890 21.264 1.00 73.62 264 ASN A O 1
ATOM 2179 N N . ASN A 1 265 ? 17.647 14.818 22.075 1.00 83.00 265 ASN A N 1
ATOM 2180 C CA . ASN A 1 265 ? 18.067 14.168 20.841 1.00 83.00 265 ASN A CA 1
ATOM 2181 C C . ASN A 1 265 ? 16.859 13.923 19.926 1.00 83.00 265 ASN A C 1
ATOM 2183 O O . ASN A 1 265 ? 16.114 12.957 20.093 1.00 83.00 265 ASN A O 1
ATOM 2187 N N . LEU A 1 266 ? 16.723 14.771 18.909 1.00 86.88 266 LEU A N 1
ATOM 2188 C CA . LEU A 1 266 ? 15.615 14.736 17.952 1.00 86.88 266 LEU A CA 1
ATOM 2189 C C . LEU A 1 266 ? 15.524 13.412 17.173 1.00 86.88 266 LEU A C 1
ATOM 2191 O O . LEU A 1 266 ? 14.426 12.968 16.844 1.00 86.88 266 LEU A O 1
ATOM 2195 N N . LYS A 1 267 ? 16.654 12.735 16.920 1.00 87.00 267 LYS A N 1
ATOM 2196 C CA . LYS A 1 267 ? 16.675 11.416 16.260 1.00 87.00 267 LYS A CA 1
ATOM 2197 C C . LYS A 1 267 ? 15.941 10.366 17.092 1.00 87.00 267 LYS A C 1
ATOM 2199 O O . LYS A 1 267 ? 15.181 9.563 16.548 1.00 87.00 267 LYS A O 1
ATOM 2204 N N . ASN A 1 268 ? 16.133 10.391 18.412 1.00 85.62 268 ASN A N 1
ATOM 2205 C CA . ASN A 1 268 ? 15.509 9.433 19.324 1.00 85.62 268 ASN A CA 1
ATOM 2206 C C . ASN A 1 268 ? 13.984 9.551 19.336 1.00 85.62 268 ASN A C 1
ATOM 2208 O O . ASN A 1 268 ? 13.307 8.589 19.694 1.00 85.62 268 ASN A O 1
ATOM 2212 N N . ALA A 1 269 ? 13.434 10.681 18.885 1.00 87.12 269 ALA A N 1
ATOM 2213 C CA . ALA A 1 269 ? 11.997 10.862 18.871 1.00 87.12 269 ALA A CA 1
ATOM 2214 C C . ALA A 1 269 ? 11.268 9.875 17.964 1.00 87.12 269 ALA A C 1
ATOM 2216 O O . ALA A 1 269 ? 10.171 9.412 18.278 1.00 87.12 269 ALA A O 1
ATOM 2217 N N . PHE A 1 270 ? 11.921 9.476 16.877 1.00 88.50 270 PHE A N 1
ATOM 2218 C CA . PHE A 1 270 ? 11.369 8.491 15.965 1.00 88.50 270 PHE A CA 1
ATOM 2219 C C . PHE A 1 270 ? 11.669 7.042 16.392 1.00 88.50 270 PHE A C 1
ATOM 2221 O O . PHE A 1 270 ? 10.922 6.144 16.016 1.00 88.50 270 PHE A O 1
ATOM 2228 N N . MET A 1 271 ? 12.699 6.803 17.218 1.00 84.75 271 MET A N 1
ATOM 2229 C CA . MET A 1 271 ? 13.060 5.465 17.730 1.00 84.75 271 MET A CA 1
ATOM 2230 C C . MET A 1 271 ? 11.981 4.846 18.626 1.00 84.75 271 MET A C 1
ATOM 2232 O O . MET A 1 271 ? 11.909 3.628 18.753 1.00 84.75 271 MET A O 1
ATOM 2236 N N . ASN A 1 272 ? 11.140 5.676 19.247 1.00 85.12 272 ASN A N 1
ATOM 2237 C CA . ASN A 1 272 ? 10.065 5.213 20.126 1.00 85.12 272 ASN A CA 1
ATOM 2238 C C . ASN A 1 272 ? 8.848 4.669 19.365 1.00 85.12 272 ASN A C 1
ATOM 2240 O O . ASN A 1 272 ? 7.935 4.116 19.980 1.00 85.12 272 ASN A O 1
ATOM 2244 N N . LEU A 1 273 ? 8.806 4.827 18.040 1.00 87.56 273 LEU A N 1
ATOM 2245 C CA . LEU A 1 273 ? 7.770 4.208 17.228 1.00 87.56 273 LEU A CA 1
ATOM 2246 C C . LEU A 1 273 ? 8.028 2.702 17.080 1.00 87.56 273 LEU A C 1
ATOM 2248 O O . LEU A 1 273 ? 9.170 2.283 16.885 1.00 87.56 273 LEU A O 1
ATOM 2252 N N . PRO A 1 274 ? 6.969 1.874 17.056 1.00 86.62 274 PRO A N 1
ATOM 2253 C CA . PRO A 1 274 ? 7.082 0.508 16.560 1.00 86.62 274 PRO A CA 1
ATOM 2254 C C . PRO A 1 274 ? 7.723 0.484 15.163 1.00 86.62 274 PRO A C 1
ATOM 2256 O O . PRO A 1 274 ? 7.352 1.289 14.302 1.00 86.62 274 PRO A O 1
ATOM 2259 N N . LYS A 1 275 ? 8.645 -0.463 14.923 1.00 84.19 275 LYS A N 1
ATOM 2260 C CA . LYS A 1 275 ? 9.418 -0.575 13.668 1.00 84.19 275 LYS A CA 1
ATOM 2261 C C . LYS A 1 275 ? 8.528 -0.536 12.419 1.00 84.19 275 LYS A C 1
ATOM 2263 O O . LYS A 1 275 ? 8.845 0.171 11.466 1.00 84.19 275 LYS A O 1
ATOM 2268 N N . ASP A 1 276 ? 7.383 -1.217 12.459 1.00 82.25 276 ASP A N 1
ATOM 2269 C CA . ASP A 1 276 ? 6.427 -1.260 11.346 1.00 82.25 276 ASP A CA 1
ATOM 2270 C C . ASP A 1 276 ? 5.849 0.121 11.014 1.00 82.25 276 ASP A C 1
ATOM 2272 O O . ASP A 1 276 ? 5.714 0.466 9.842 1.00 82.25 276 ASP A O 1
ATOM 2276 N N . ILE A 1 277 ? 5.554 0.946 12.026 1.00 87.38 277 ILE A N 1
ATOM 2277 C CA . ILE A 1 277 ? 5.025 2.303 11.828 1.00 87.38 277 ILE A CA 1
ATOM 2278 C C . ILE A 1 277 ? 6.126 3.222 11.305 1.00 87.38 277 ILE A C 1
ATOM 2280 O O . ILE A 1 277 ? 5.893 3.959 10.350 1.00 87.38 277 ILE A O 1
ATOM 2284 N N . PHE A 1 278 ? 7.332 3.150 11.876 1.00 90.62 278 PHE A N 1
ATOM 2285 C CA . PHE A 1 278 ? 8.471 3.926 11.382 1.00 90.62 278 PHE A CA 1
ATOM 2286 C C . PHE A 1 278 ? 8.756 3.612 9.904 1.00 90.62 278 PHE A C 1
ATOM 2288 O O . PHE A 1 278 ? 8.975 4.518 9.097 1.00 90.62 278 PHE A O 1
ATOM 2295 N N . SER A 1 279 ? 8.704 2.329 9.527 1.00 90.00 279 SER A N 1
ATOM 2296 C CA . SER A 1 279 ? 8.975 1.878 8.159 1.00 90.00 279 SER A CA 1
ATOM 2297 C C . SER A 1 279 ? 8.063 2.532 7.112 1.00 90.00 279 SER A C 1
ATOM 2299 O O . SER A 1 279 ? 8.461 2.659 5.955 1.00 90.00 279 SER A O 1
ATOM 2301 N N . LEU A 1 280 ? 6.877 3.023 7.502 1.00 91.75 280 LEU A N 1
ATOM 2302 C CA . LEU A 1 280 ? 5.942 3.701 6.600 1.00 91.75 280 LEU A CA 1
ATOM 2303 C C . LEU A 1 280 ? 6.561 4.932 5.928 1.00 91.75 280 LEU A C 1
ATOM 2305 O O . LEU A 1 280 ? 6.281 5.167 4.753 1.00 91.75 280 LEU A O 1
ATOM 2309 N N . PHE A 1 281 ? 7.408 5.691 6.631 1.00 94.94 281 PHE A N 1
ATOM 2310 C CA . PHE A 1 281 ? 8.065 6.880 6.075 1.00 94.94 281 PHE A CA 1
ATOM 2311 C C . PHE A 1 281 ? 9.101 6.505 5.009 1.00 94.94 281 PHE A C 1
ATOM 2313 O O . PHE A 1 281 ? 9.112 7.065 3.912 1.00 94.94 281 PHE A O 1
ATOM 2320 N N . ILE A 1 282 ? 9.927 5.497 5.301 1.00 95.00 282 ILE A N 1
ATOM 2321 C CA . ILE A 1 282 ? 10.981 5.020 4.396 1.00 95.00 282 ILE A CA 1
ATOM 2322 C C . ILE A 1 282 ? 10.369 4.328 3.174 1.00 95.00 282 ILE A C 1
ATOM 2324 O O . ILE A 1 282 ? 10.698 4.653 2.031 1.00 95.00 282 ILE A O 1
ATOM 2328 N N . HIS A 1 283 ? 9.405 3.434 3.397 1.00 94.19 283 HIS A N 1
ATOM 2329 C CA . HIS A 1 283 ? 8.704 2.732 2.327 1.00 94.19 283 HIS A CA 1
ATOM 2330 C C . HIS A 1 283 ? 7.913 3.678 1.426 1.00 94.19 283 HIS A C 1
ATOM 2332 O O . HIS A 1 283 ? 7.802 3.411 0.229 1.00 94.19 283 HIS A O 1
ATOM 2338 N N . ALA A 1 284 ? 7.379 4.784 1.954 1.00 96.12 284 ALA A N 1
ATOM 2339 C CA . ALA A 1 284 ? 6.721 5.793 1.132 1.00 96.12 284 ALA A CA 1
ATOM 2340 C C . ALA A 1 284 ? 7.696 6.432 0.129 1.00 96.12 284 ALA A C 1
ATOM 2342 O O . ALA A 1 284 ? 7.324 6.602 -1.031 1.00 96.12 284 ALA A O 1
ATOM 2343 N N . ILE A 1 285 ? 8.950 6.700 0.516 1.00 96.38 285 ILE A N 1
ATOM 2344 C CA . ILE A 1 285 ? 9.950 7.238 -0.419 1.00 96.38 285 ILE A CA 1
ATOM 2345 C C . ILE A 1 285 ? 10.421 6.223 -1.443 1.00 96.38 285 ILE A C 1
ATOM 2347 O O . ILE A 1 285 ? 10.464 6.541 -2.631 1.00 96.38 285 ILE A O 1
ATOM 2351 N N . GLN A 1 286 ? 10.684 4.989 -1.016 1.00 96.31 286 GLN A N 1
ATOM 2352 C CA . GLN A 1 286 ? 10.980 3.904 -1.952 1.00 96.31 286 GLN A CA 1
ATOM 2353 C C . GLN A 1 286 ? 9.857 3.778 -3.000 1.00 96.31 286 GLN A C 1
ATOM 2355 O O . GLN A 1 286 ? 10.116 3.689 -4.198 1.00 96.31 286 GLN A O 1
ATOM 2360 N N . SER A 1 287 ? 8.601 3.880 -2.556 1.00 97.06 287 SER A N 1
ATOM 2361 C CA . SER A 1 287 ? 7.417 3.815 -3.416 1.00 97.06 287 SER A CA 1
ATOM 2362 C C . SER A 1 287 ? 7.313 4.980 -4.412 1.00 97.06 287 SER A C 1
ATOM 2364 O O . SER A 1 287 ? 6.905 4.754 -5.550 1.00 97.06 287 SER A O 1
ATOM 2366 N N . ILE A 1 288 ? 7.687 6.208 -4.022 1.00 96.81 288 ILE A N 1
ATOM 2367 C CA . ILE A 1 288 ? 7.742 7.363 -4.939 1.00 96.81 288 ILE A CA 1
ATOM 2368 C C . ILE A 1 288 ? 8.790 7.134 -6.028 1.00 96.81 288 ILE A C 1
ATOM 2370 O O . ILE A 1 288 ? 8.476 7.283 -7.208 1.00 96.81 288 ILE A O 1
ATOM 2374 N N . VAL A 1 289 ? 10.003 6.721 -5.646 1.00 97.44 289 VAL A N 1
ATOM 2375 C CA . VAL A 1 289 ? 11.090 6.440 -6.598 1.00 97.44 289 VAL A CA 1
ATOM 2376 C C . VAL A 1 289 ? 10.657 5.371 -7.600 1.00 97.44 289 VAL A C 1
ATOM 2378 O O . VAL A 1 289 ? 10.804 5.565 -8.806 1.00 97.44 289 VAL A O 1
ATOM 2381 N N . PHE A 1 290 ? 10.023 4.294 -7.126 1.00 98.12 290 PHE A N 1
ATOM 2382 C CA . PHE A 1 290 ? 9.463 3.265 -8.000 1.00 98.12 290 PHE A CA 1
ATOM 2383 C C . PHE A 1 290 ? 8.387 3.814 -8.945 1.00 98.12 290 PHE A C 1
ATOM 2385 O O . PHE A 1 290 ? 8.452 3.555 -10.144 1.00 98.12 290 PHE A O 1
ATOM 2392 N N . ASN A 1 291 ? 7.412 4.581 -8.442 1.00 98.06 291 ASN A N 1
ATOM 2393 C CA . ASN A 1 291 ? 6.337 5.140 -9.268 1.00 98.06 291 ASN A CA 1
ATOM 2394 C C . ASN A 1 291 ? 6.877 6.079 -10.367 1.00 98.06 291 ASN A C 1
ATOM 2396 O O . ASN A 1 291 ? 6.399 6.046 -11.505 1.00 98.06 291 ASN A O 1
ATOM 2400 N N . LEU A 1 292 ? 7.883 6.901 -10.058 1.00 98.06 292 LEU A N 1
ATOM 2401 C CA . LEU A 1 292 ? 8.532 7.769 -11.043 1.00 98.06 292 LEU A CA 1
ATOM 2402 C C . LEU A 1 292 ? 9.286 6.942 -12.090 1.00 98.06 292 LEU A C 1
ATOM 2404 O O . LEU A 1 292 ? 9.075 7.121 -13.291 1.00 98.06 292 LEU A O 1
ATOM 2408 N N . LEU A 1 293 ? 10.098 5.984 -11.644 1.00 98.25 293 LEU A N 1
ATOM 2409 C CA . LEU A 1 293 ? 10.902 5.149 -12.529 1.00 98.25 293 LEU A CA 1
ATOM 2410 C C . LEU A 1 293 ? 10.046 4.267 -13.445 1.00 98.25 293 LEU A C 1
ATOM 2412 O O . LEU A 1 293 ? 10.306 4.201 -14.646 1.00 98.25 293 LEU A O 1
ATOM 2416 N N . VAL A 1 294 ? 8.995 3.630 -12.918 1.00 98.38 294 VAL A N 1
ATOM 2417 C CA . VAL A 1 294 ? 8.093 2.810 -13.738 1.00 98.38 294 VAL A CA 1
ATOM 2418 C C . VAL A 1 294 ? 7.350 3.672 -14.757 1.00 98.38 294 VAL A C 1
ATOM 2420 O O . VAL A 1 294 ? 7.191 3.254 -15.897 1.00 98.38 294 VAL A O 1
ATOM 2423 N N . SER A 1 295 ? 6.989 4.914 -14.417 1.00 98.25 295 SER A N 1
ATOM 2424 C CA . SER A 1 295 ? 6.392 5.846 -15.383 1.00 98.25 295 SER A CA 1
ATOM 2425 C C . SER A 1 295 ? 7.358 6.189 -16.518 1.00 98.25 295 SER A C 1
ATOM 2427 O O . SER A 1 295 ? 6.957 6.212 -17.679 1.00 98.25 295 SER A O 1
ATOM 2429 N N . ILE A 1 296 ? 8.638 6.419 -16.207 1.00 98.38 296 ILE A N 1
ATOM 2430 C CA . ILE A 1 296 ? 9.680 6.650 -17.219 1.00 98.38 296 ILE A CA 1
ATOM 2431 C C . ILE A 1 296 ? 9.855 5.404 -18.100 1.00 98.38 296 ILE A C 1
ATOM 2433 O O . ILE A 1 296 ? 9.856 5.510 -19.327 1.00 98.38 296 ILE A O 1
ATOM 2437 N N . ARG A 1 297 ? 9.918 4.212 -17.493 1.00 98.38 297 ARG A N 1
ATOM 2438 C CA . ARG A 1 297 ? 10.012 2.925 -18.201 1.00 98.38 297 ARG A CA 1
ATOM 2439 C C . ARG A 1 297 ? 8.832 2.691 -19.144 1.00 98.38 297 ARG A C 1
ATOM 2441 O O . ARG A 1 297 ? 9.035 2.247 -20.274 1.00 98.38 297 ARG A O 1
ATOM 2448 N N . MET A 1 298 ? 7.613 2.973 -18.685 1.00 97.62 298 MET A N 1
ATOM 2449 C CA . MET A 1 298 ? 6.390 2.837 -19.481 1.00 97.62 298 MET A CA 1
ATOM 2450 C C . MET A 1 298 ? 6.367 3.832 -20.643 1.00 97.62 298 MET A C 1
ATOM 2452 O O . MET A 1 298 ? 6.003 3.451 -21.749 1.00 97.62 298 MET A O 1
ATOM 2456 N N . LYS A 1 299 ? 6.819 5.077 -20.437 1.00 98.06 299 LYS A N 1
ATOM 2457 C CA . LYS A 1 299 ? 6.936 6.070 -21.519 1.00 98.06 299 LYS A CA 1
ATOM 2458 C C . LYS A 1 299 ? 7.939 5.655 -22.597 1.00 98.06 299 LYS A C 1
ATOM 2460 O O . LYS A 1 299 ? 7.695 5.921 -23.766 1.00 98.06 299 LYS A O 1
ATOM 2465 N N . LYS A 1 300 ? 9.052 5.019 -22.215 1.00 97.69 300 LYS A N 1
ATOM 2466 C CA . LYS A 1 300 ? 10.110 4.620 -23.157 1.00 97.69 300 LYS A CA 1
ATOM 2467 C C . LYS A 1 300 ? 9.765 3.391 -23.997 1.00 97.69 300 LYS A C 1
ATOM 2469 O O . LYS A 1 300 ? 10.011 3.411 -25.195 1.00 97.69 300 LYS A O 1
ATOM 2474 N N . PHE A 1 301 ? 9.241 2.327 -23.384 1.00 97.75 301 PHE A N 1
ATOM 2475 C CA . PHE A 1 301 ? 9.064 1.046 -24.092 1.00 97.75 301 PHE A CA 1
ATOM 2476 C C . PHE A 1 301 ? 7.657 0.442 -23.968 1.00 97.75 301 PHE A C 1
ATOM 2478 O O . PHE A 1 301 ? 7.399 -0.648 -24.475 1.00 97.75 301 PHE A O 1
ATOM 2485 N N . GLY A 1 302 ? 6.726 1.120 -23.291 1.00 96.69 302 GLY A N 1
ATOM 2486 C CA . GLY A 1 302 ? 5.366 0.621 -23.091 1.00 96.69 302 GLY A CA 1
ATOM 2487 C C . GLY A 1 302 ? 5.335 -0.764 -22.437 1.00 96.69 302 GLY A C 1
ATOM 2488 O O . GLY A 1 302 ? 6.136 -1.068 -21.549 1.00 96.69 302 GLY A O 1
ATOM 2489 N N . LEU A 1 303 ? 4.409 -1.602 -22.912 1.00 96.06 303 LEU A N 1
ATOM 2490 C CA . LEU A 1 303 ? 4.210 -2.984 -22.458 1.00 96.06 303 LEU A CA 1
ATOM 2491 C C . LEU A 1 303 ? 5.141 -4.000 -23.142 1.00 96.06 303 LEU A C 1
ATOM 2493 O O . LEU A 1 303 ? 4.978 -5.202 -22.942 1.00 96.06 303 LEU A O 1
ATOM 2497 N N . GLN A 1 304 ? 6.086 -3.548 -23.967 1.00 95.81 304 GLN A N 1
ATOM 2498 C CA . GLN A 1 304 ? 7.087 -4.429 -24.562 1.00 95.81 304 GLN A CA 1
ATOM 2499 C C . GLN A 1 304 ? 8.240 -4.635 -23.586 1.00 95.81 304 GLN A C 1
ATOM 2501 O O . GLN A 1 304 ? 8.562 -3.747 -22.793 1.00 95.81 304 GLN A O 1
ATOM 2506 N N . ILE A 1 305 ? 8.870 -5.802 -23.656 1.00 96.75 305 ILE A N 1
ATOM 2507 C CA . ILE A 1 305 ? 10.121 -6.068 -22.948 1.00 96.75 305 ILE A CA 1
ATOM 2508 C C . ILE A 1 305 ? 11.255 -5.334 -23.664 1.00 96.75 305 ILE A C 1
ATOM 2510 O O . ILE A 1 305 ? 11.277 -5.281 -24.893 1.00 96.75 305 ILE A O 1
ATOM 2514 N N . ALA A 1 306 ? 12.204 -4.800 -22.903 1.00 97.00 306 ALA A N 1
ATOM 2515 C CA . ALA A 1 306 ? 13.394 -4.150 -23.426 1.00 97.00 306 ALA A CA 1
ATOM 2516 C C . ALA A 1 306 ? 14.668 -4.851 -22.935 1.00 97.00 306 ALA A C 1
ATOM 2518 O O . ALA A 1 306 ? 14.730 -5.360 -21.815 1.00 97.00 306 ALA A O 1
ATOM 2519 N N . LEU A 1 307 ? 15.719 -4.832 -23.760 1.00 97.81 307 LEU A N 1
ATOM 2520 C CA . LEU A 1 307 ? 17.058 -5.229 -23.320 1.00 97.81 307 LEU A CA 1
ATOM 2521 C C . LEU A 1 307 ? 17.470 -4.382 -22.108 1.00 97.81 307 LEU A C 1
ATOM 2523 O O . LEU A 1 307 ? 17.262 -3.170 -22.099 1.00 97.81 307 LEU A O 1
ATOM 2527 N N . GLY A 1 308 ? 18.039 -5.023 -21.089 1.00 97.44 308 GLY A N 1
ATOM 2528 C CA . GLY A 1 308 ? 18.402 -4.398 -19.816 1.00 97.44 308 GLY A CA 1
ATOM 2529 C C . GLY A 1 308 ? 17.283 -4.341 -18.768 1.00 97.44 308 GLY A C 1
ATOM 2530 O O . GLY A 1 308 ? 17.572 -3.996 -17.624 1.00 97.44 308 GLY A O 1
ATOM 2531 N N . ASP A 1 309 ? 16.040 -4.709 -19.097 1.00 98.44 309 ASP A N 1
ATOM 2532 C CA . ASP A 1 309 ? 15.010 -4.921 -18.071 1.00 98.44 309 ASP A CA 1
ATOM 2533 C C . ASP A 1 309 ? 15.459 -6.002 -17.079 1.00 98.44 309 ASP A C 1
ATOM 2535 O O . ASP A 1 309 ? 16.176 -6.925 -17.452 1.00 98.44 309 ASP A O 1
ATOM 2539 N N . LEU A 1 310 ? 15.050 -5.910 -15.815 1.00 98.31 310 LEU A N 1
ATOM 2540 C CA . LEU A 1 310 ? 15.402 -6.914 -14.809 1.00 98.31 310 LEU A CA 1
ATOM 2541 C C . LEU A 1 310 ? 14.275 -7.925 -14.628 1.00 98.31 310 LEU A C 1
ATOM 2543 O O . LEU A 1 310 ? 13.101 -7.557 -14.645 1.00 98.31 310 LEU A O 1
ATOM 2547 N N . VAL A 1 311 ? 14.633 -9.182 -14.377 1.00 97.19 311 VAL A N 1
ATOM 2548 C CA . VAL A 1 311 ? 13.708 -10.259 -13.998 1.00 97.19 311 VAL A CA 1
ATOM 2549 C C . VAL A 1 311 ? 14.234 -11.008 -12.780 1.00 97.19 311 VAL A C 1
ATOM 2551 O O . VAL A 1 311 ? 15.439 -11.060 -12.536 1.00 97.19 311 VAL A O 1
ATOM 2554 N N . GLU A 1 312 ? 13.312 -11.576 -12.008 1.00 94.25 312 GLU A N 1
ATOM 2555 C CA . GLU A 1 312 ? 13.610 -12.404 -10.837 1.00 94.25 312 GLU A CA 1
ATOM 2556 C C . GLU A 1 312 ? 13.476 -13.882 -11.206 1.00 94.25 312 GLU A C 1
ATOM 2558 O O . GLU A 1 312 ? 12.419 -14.304 -11.679 1.00 94.25 312 GLU A O 1
ATOM 2563 N N . ILE A 1 313 ? 14.547 -14.648 -10.997 1.00 90.94 313 ILE A N 1
ATOM 2564 C CA . ILE A 1 313 ? 14.598 -16.101 -11.183 1.00 90.94 313 ILE A CA 1
ATOM 2565 C C . ILE A 1 313 ? 14.771 -16.795 -9.830 1.00 90.94 313 ILE A C 1
ATOM 2567 O O . ILE A 1 313 ? 15.368 -16.234 -8.912 1.00 90.94 313 ILE A O 1
ATOM 2571 N N . TYR A 1 314 ? 14.258 -18.018 -9.716 1.00 82.81 314 TYR A N 1
ATOM 2572 C CA . TYR A 1 314 ? 14.382 -18.846 -8.517 1.00 82.81 314 TYR A CA 1
ATOM 2573 C C . TYR A 1 314 ? 15.267 -20.048 -8.848 1.00 82.81 314 TYR A C 1
ATOM 2575 O O . TYR A 1 314 ? 14.859 -20.912 -9.626 1.00 82.81 314 TYR A O 1
ATOM 2583 N N . GLU A 1 315 ? 16.478 -20.088 -8.294 1.00 71.94 315 GLU A N 1
ATOM 2584 C CA . GLU A 1 315 ? 17.399 -21.216 -8.470 1.00 71.94 315 GLU A CA 1
ATOM 2585 C C . GLU A 1 315 ? 17.156 -22.258 -7.359 1.00 71.94 315 GLU A C 1
ATOM 2587 O O . GLU A 1 315 ? 16.885 -21.919 -6.204 1.00 71.94 315 GLU A O 1
ATOM 2592 N N . GLN A 1 316 ? 17.192 -23.545 -7.719 1.00 55.00 316 GLN A N 1
ATOM 2593 C CA . GLN A 1 316 ? 17.096 -24.651 -6.765 1.00 55.00 316 GLN A CA 1
ATOM 2594 C C . GLN A 1 316 ? 18.494 -24.992 -6.250 1.00 55.00 316 GLN A C 1
ATOM 2596 O O . GLN A 1 316 ? 19.343 -25.423 -7.028 1.00 55.00 316 GLN A O 1
ATOM 2601 N N . HIS A 1 317 ? 18.716 -24.874 -4.942 1.00 52.19 317 HIS A N 1
ATOM 2602 C CA . HIS A 1 317 ? 19.906 -25.427 -4.301 1.00 52.19 317 HIS A CA 1
ATOM 2603 C C . HIS A 1 317 ? 19.547 -26.668 -3.478 1.00 52.19 317 HIS A C 1
ATOM 2605 O O . HIS A 1 317 ? 18.760 -26.606 -2.534 1.00 52.19 317 HIS A O 1
ATOM 2611 N N . HIS A 1 318 ? 20.172 -27.800 -3.809 1.00 43.19 318 HIS A N 1
ATOM 2612 C CA . HIS A 1 318 ? 20.351 -28.898 -2.863 1.00 43.19 318 HIS A CA 1
ATOM 2613 C C . HIS A 1 318 ? 21.495 -28.501 -1.924 1.00 43.19 318 HIS A C 1
ATOM 2615 O O . HIS A 1 318 ? 22.653 -28.473 -2.334 1.00 43.19 318 HIS A O 1
ATOM 2621 N N . SER A 1 319 ? 21.185 -28.119 -0.687 1.00 42.38 319 SER A N 1
ATOM 2622 C CA . SER A 1 319 ? 22.202 -27.694 0.276 1.00 42.38 319 SER A CA 1
ATOM 2623 C C . SER A 1 319 ? 23.093 -28.872 0.690 1.00 42.38 319 SER A C 1
ATOM 2625 O O . SER A 1 319 ? 22.681 -29.721 1.482 1.00 42.38 319 SER A O 1
ATOM 2627 N N . GLY A 1 320 ? 24.328 -28.897 0.189 1.00 34.00 320 GLY A N 1
ATOM 2628 C CA . GLY A 1 320 ? 25.470 -29.451 0.912 1.00 34.00 320 GLY A CA 1
ATOM 2629 C C . GLY A 1 320 ? 25.933 -28.435 1.961 1.00 34.00 320 GLY A C 1
ATOM 2630 O O . GLY A 1 320 ? 26.001 -27.242 1.682 1.00 34.00 320 GLY A O 1
ATOM 2631 N N . TYR A 1 321 ? 26.183 -28.913 3.176 1.00 37.94 321 TYR A N 1
ATOM 2632 C CA . TYR A 1 321 ? 26.664 -28.172 4.348 1.00 37.94 321 TYR A CA 1
ATOM 2633 C C . TYR A 1 321 ? 27.742 -27.102 4.063 1.00 37.94 321 TYR A C 1
ATOM 2635 O O . TYR A 1 321 ? 28.751 -27.426 3.445 1.00 37.94 321 TYR A O 1
ATOM 2643 N N . SER A 1 322 ? 27.562 -25.887 4.616 1.00 33.19 322 SER A N 1
ATOM 2644 C CA . SER A 1 322 ? 28.598 -24.898 5.025 1.00 33.19 322 SER A CA 1
ATOM 2645 C C . SER A 1 322 ? 27.917 -23.543 5.333 1.00 33.19 322 SER A C 1
ATOM 2647 O O . SER A 1 322 ? 27.586 -22.802 4.419 1.00 33.19 322 SER A O 1
ATOM 2649 N N . SER A 1 323 ? 27.429 -23.311 6.557 1.00 34.84 323 SER A N 1
ATOM 2650 C CA . SER A 1 323 ? 28.043 -22.512 7.647 1.00 34.84 323 SER A CA 1
ATOM 2651 C C . SER A 1 323 ? 27.913 -20.975 7.548 1.00 34.84 323 SER A C 1
ATOM 2653 O O . SER A 1 323 ? 28.614 -20.345 6.768 1.00 34.84 323 SER A O 1
ATOM 2655 N N . LEU A 1 324 ? 27.077 -20.448 8.459 1.00 36.28 324 LEU A N 1
ATOM 2656 C CA . LEU A 1 324 ? 27.176 -19.203 9.248 1.00 36.28 324 LEU A CA 1
ATOM 2657 C C . LEU A 1 324 ? 27.368 -17.862 8.517 1.00 36.28 324 LEU A C 1
ATOM 2659 O O . LEU A 1 324 ? 28.482 -17.497 8.172 1.00 36.28 324 LEU A O 1
ATOM 2663 N N . ASP A 1 325 ? 26.280 -17.087 8.452 1.00 28.58 325 ASP A N 1
ATOM 2664 C CA . ASP A 1 325 ? 26.269 -15.688 8.907 1.00 28.58 325 ASP A CA 1
ATOM 2665 C C . ASP A 1 325 ? 24.828 -15.272 9.260 1.00 28.58 325 ASP A C 1
ATOM 2667 O O . ASP A 1 325 ? 23.975 -15.014 8.408 1.00 28.58 325 ASP A O 1
ATOM 2671 N N . GLU A 1 326 ? 24.544 -15.268 10.564 1.00 33.38 326 GLU A N 1
ATOM 2672 C CA . GLU A 1 326 ? 23.287 -14.824 11.158 1.00 33.38 326 GLU A CA 1
ATOM 2673 C C . GLU A 1 326 ? 23.287 -13.299 11.329 1.00 33.38 326 GLU A C 1
ATOM 2675 O O . GLU A 1 326 ? 24.114 -12.725 12.033 1.00 33.38 326 GLU A O 1
ATOM 2680 N N . SER A 1 327 ? 22.292 -12.631 10.745 1.00 32.12 327 SER A N 1
ATOM 2681 C CA . SER A 1 327 ? 21.794 -11.351 11.263 1.00 32.12 327 SER A CA 1
ATOM 2682 C C . SER A 1 327 ? 20.269 -11.328 11.201 1.00 32.12 327 SER A C 1
ATOM 2684 O O . SER A 1 327 ? 19.631 -10.602 10.440 1.00 32.12 327 SER A O 1
ATOM 2686 N N . SER A 1 328 ? 19.679 -12.168 12.044 1.00 37.28 328 SER A N 1
ATOM 2687 C CA . SER A 1 328 ? 18.286 -12.083 12.462 1.00 37.28 328 SER A CA 1
ATOM 2688 C C . SER A 1 328 ? 18.244 -12.302 13.967 1.00 37.28 328 SER A C 1
ATOM 2690 O O . SER A 1 328 ? 18.374 -13.430 14.433 1.00 37.28 328 SER A O 1
ATOM 2692 N N . ASP A 1 329 ? 18.067 -11.218 14.719 1.00 33.22 329 ASP A N 1
ATOM 2693 C CA . ASP A 1 329 ? 17.604 -11.289 16.103 1.00 33.22 329 ASP A CA 1
ATOM 2694 C C . ASP A 1 329 ? 16.176 -11.850 16.099 1.00 33.22 329 ASP A C 1
ATOM 2696 O O . ASP A 1 329 ? 15.201 -11.106 16.005 1.00 33.22 329 ASP A O 1
ATOM 2700 N N . ASP A 1 330 ? 16.068 -13.173 16.176 1.00 34.56 330 ASP A N 1
ATOM 2701 C CA . ASP A 1 330 ? 14.871 -13.882 16.617 1.00 34.56 330 ASP A CA 1
ATOM 2702 C C . ASP A 1 330 ? 15.326 -15.088 17.451 1.00 34.56 330 ASP A C 1
ATOM 2704 O O . ASP A 1 330 ? 15.572 -16.189 16.961 1.00 34.56 330 ASP A O 1
ATOM 2708 N N . ASN A 1 331 ? 15.462 -14.864 18.759 1.00 31.89 331 ASN A N 1
ATOM 2709 C CA . ASN A 1 331 ? 15.658 -15.931 19.733 1.00 31.89 331 ASN A CA 1
ATOM 2710 C C . ASN A 1 331 ? 14.356 -16.727 19.899 1.00 31.89 331 ASN A C 1
ATOM 2712 O O . ASN A 1 331 ? 13.595 -16.502 20.839 1.00 31.89 331 ASN A O 1
ATOM 2716 N N . THR A 1 332 ? 14.124 -17.695 19.016 1.00 33.84 332 THR A N 1
ATOM 2717 C CA . THR A 1 332 ? 13.359 -18.905 19.340 1.00 33.84 332 THR A CA 1
ATOM 2718 C C . THR A 1 332 ? 13.999 -20.097 18.646 1.00 33.84 332 THR A C 1
ATOM 2720 O O . THR A 1 332 ? 13.731 -20.373 17.478 1.00 33.84 332 THR A O 1
ATOM 2723 N N . SER A 1 333 ? 14.853 -20.802 19.380 1.00 34.88 333 SER A N 1
ATOM 2724 C CA . SER A 1 333 ? 15.308 -22.138 19.036 1.00 34.88 333 SER A CA 1
ATOM 2725 C C . SER A 1 333 ? 14.136 -23.114 19.134 1.00 34.88 333 SER A C 1
ATOM 2727 O O . SER A 1 333 ? 13.612 -23.366 20.213 1.00 34.88 333 SER A O 1
ATOM 2729 N N . ASP A 1 334 ? 13.743 -23.682 17.999 1.00 29.91 334 ASP A N 1
ATOM 2730 C CA . ASP A 1 334 ? 13.144 -25.012 17.962 1.00 29.91 334 ASP A CA 1
ATOM 2731 C C . ASP A 1 334 ? 13.639 -25.723 16.700 1.00 29.91 334 ASP A C 1
ATOM 2733 O O . ASP A 1 334 ? 13.207 -25.471 15.574 1.00 29.91 334 ASP A O 1
ATOM 2737 N N . ASN A 1 335 ? 14.612 -26.602 16.930 1.00 36.38 335 ASN A N 1
ATOM 2738 C CA . ASN A 1 335 ? 15.106 -27.587 15.983 1.00 36.38 335 ASN A CA 1
ATOM 2739 C C . ASN A 1 335 ? 13.977 -28.573 15.669 1.00 36.38 335 ASN A C 1
ATOM 2741 O O . ASN A 1 335 ? 13.468 -29.220 16.577 1.00 36.38 335 ASN A O 1
ATOM 2745 N N . THR A 1 336 ? 13.613 -28.729 14.397 1.00 35.56 336 THR A N 1
ATOM 2746 C CA . THR A 1 336 ? 13.322 -30.040 13.785 1.00 35.56 336 THR A CA 1
ATOM 2747 C C . THR A 1 336 ? 13.058 -29.898 12.282 1.00 35.56 336 THR A C 1
ATOM 2749 O O . THR A 1 336 ? 12.095 -29.266 11.848 1.00 35.56 336 THR A O 1
ATOM 2752 N N . ASN A 1 337 ? 13.946 -30.529 11.508 1.00 39.25 337 ASN A N 1
ATOM 2753 C CA . ASN A 1 337 ? 13.757 -31.184 10.211 1.00 39.25 337 ASN A CA 1
ATOM 2754 C C . ASN A 1 337 ? 12.481 -30.812 9.435 1.00 39.25 337 ASN A C 1
ATOM 2756 O O . ASN A 1 337 ? 11.439 -31.456 9.557 1.00 39.25 337 ASN A O 1
ATOM 2760 N N . ASN A 1 338 ? 12.599 -29.817 8.560 1.00 36.91 338 ASN A N 1
ATOM 2761 C CA . ASN A 1 338 ? 11.899 -29.828 7.282 1.00 36.91 338 ASN A CA 1
ATOM 2762 C C . ASN A 1 338 ? 12.956 -29.658 6.200 1.00 36.91 338 ASN A C 1
ATOM 2764 O O . ASN A 1 338 ? 13.787 -28.755 6.310 1.00 36.91 338 ASN A O 1
ATOM 2768 N N . ASP A 1 339 ? 12.847 -30.462 5.147 1.00 37.06 339 ASP A N 1
ATOM 2769 C CA . ASP A 1 339 ? 13.388 -30.199 3.816 1.00 37.06 339 ASP A CA 1
ATOM 2770 C C . ASP A 1 339 ? 12.791 -28.887 3.267 1.00 37.06 339 ASP A C 1
ATOM 2772 O O . ASP A 1 339 ? 11.969 -28.863 2.350 1.00 37.06 339 ASP A O 1
ATOM 2776 N N . ASN A 1 340 ? 13.132 -27.756 3.884 1.00 41.53 340 ASN A N 1
ATOM 2777 C CA . ASN A 1 340 ? 12.842 -26.440 3.349 1.00 41.53 340 ASN A CA 1
ATOM 2778 C C . ASN A 1 340 ? 13.842 -26.218 2.220 1.00 41.53 340 ASN A C 1
ATOM 2780 O O . ASN A 1 340 ? 14.947 -25.733 2.443 1.00 41.53 340 ASN A O 1
ATOM 2784 N N . MET A 1 341 ? 13.444 -26.604 1.012 1.00 40.75 341 MET A N 1
ATOM 2785 C CA . MET A 1 341 ? 14.141 -26.240 -0.213 1.00 40.75 341 MET A CA 1
ATOM 2786 C C . MET A 1 341 ? 14.230 -24.705 -0.261 1.00 40.75 341 MET A C 1
ATOM 2788 O O . MET A 1 341 ? 13.230 -24.019 -0.487 1.00 40.75 341 MET A O 1
ATOM 2792 N N . LEU A 1 342 ? 15.403 -24.161 0.075 1.00 47.94 342 LEU A N 1
ATOM 2793 C CA . LEU A 1 342 ? 15.668 -22.727 0.090 1.00 47.94 342 LEU A CA 1
ATOM 2794 C C . LEU A 1 342 ? 15.888 -22.290 -1.357 1.00 47.94 342 LEU A C 1
ATOM 2796 O O . LEU A 1 342 ? 16.958 -22.481 -1.926 1.00 47.94 342 LEU A O 1
ATOM 2800 N N . TYR A 1 343 ? 14.839 -21.748 -1.966 1.00 54.78 343 TYR A N 1
ATOM 2801 C CA . TYR A 1 343 ? 14.960 -21.045 -3.234 1.00 54.78 343 TYR A CA 1
ATOM 2802 C C . TYR A 1 343 ? 15.603 -19.688 -2.964 1.00 54.78 343 TYR A C 1
ATOM 2804 O O . TYR A 1 343 ? 14.992 -18.839 -2.309 1.00 54.78 343 TYR A O 1
ATOM 2812 N N . GLU A 1 344 ? 16.815 -19.478 -3.464 1.00 69.81 344 GLU A N 1
ATOM 2813 C CA . GLU A 1 344 ? 17.410 -18.148 -3.489 1.00 69.81 344 GLU A CA 1
ATOM 2814 C C . GLU A 1 344 ? 16.915 -17.426 -4.744 1.00 69.81 344 GLU A C 1
ATOM 2816 O O . GLU A 1 344 ? 16.945 -17.974 -5.853 1.00 69.81 344 GLU A O 1
ATOM 2821 N N . SER A 1 345 ? 16.373 -16.219 -4.563 1.00 81.88 345 SER A N 1
ATOM 2822 C CA . SER A 1 345 ? 15.940 -15.409 -5.694 1.00 81.88 345 SER A CA 1
ATOM 2823 C C . SER A 1 345 ? 17.093 -14.559 -6.202 1.00 81.88 345 SER A C 1
ATOM 2825 O O . SER A 1 345 ? 17.806 -13.903 -5.442 1.00 81.88 345 SER A O 1
ATOM 2827 N N . LYS A 1 346 ? 17.289 -14.584 -7.517 1.00 90.75 346 LYS A N 1
ATOM 2828 C CA . LYS A 1 346 ? 18.380 -13.891 -8.193 1.00 90.75 346 LYS A CA 1
ATOM 2829 C C . LYS A 1 346 ? 17.821 -12.977 -9.260 1.00 90.75 346 LYS A C 1
ATOM 2831 O O . LYS A 1 346 ? 16.870 -13.311 -9.964 1.00 90.75 346 LYS A O 1
ATOM 2836 N N . ILE A 1 347 ? 18.426 -11.805 -9.368 1.00 94.88 347 ILE A N 1
ATOM 2837 C CA . ILE A 1 347 ? 18.005 -10.774 -10.307 1.00 94.88 347 ILE A CA 1
ATOM 2838 C C . ILE A 1 347 ? 18.982 -10.745 -11.463 1.00 94.88 347 ILE A C 1
ATOM 2840 O O . ILE A 1 347 ? 20.183 -10.569 -11.258 1.00 94.88 347 ILE A O 1
ATOM 2844 N N . ILE A 1 348 ? 18.458 -10.906 -12.674 1.00 95.88 348 ILE A N 1
ATOM 2845 C CA . ILE A 1 348 ? 19.258 -10.899 -13.897 1.00 95.88 348 ILE A CA 1
ATOM 2846 C C . ILE A 1 348 ? 18.704 -9.881 -14.899 1.00 95.88 348 ILE A C 1
ATOM 2848 O O . ILE A 1 348 ? 17.487 -9.677 -14.955 1.00 95.88 348 ILE A O 1
ATOM 2852 N N . PRO A 1 349 ? 19.568 -9.230 -15.696 1.00 97.62 349 PRO A N 1
ATOM 2853 C CA . PRO A 1 349 ? 19.124 -8.402 -16.803 1.00 97.62 349 PRO A CA 1
ATOM 2854 C C . PRO A 1 349 ? 18.696 -9.256 -18.003 1.00 97.62 349 PRO A C 1
ATOM 2856 O O . PRO A 1 349 ? 19.260 -10.316 -18.291 1.00 97.62 349 PRO A O 1
ATOM 2859 N N . ILE A 1 350 ? 17.720 -8.750 -18.745 1.00 97.69 350 ILE A N 1
ATOM 2860 C CA . ILE A 1 350 ? 17.297 -9.286 -20.029 1.00 97.69 350 ILE A CA 1
ATOM 2861 C C . ILE A 1 350 ? 18.337 -8.917 -21.086 1.00 97.69 350 ILE A C 1
ATOM 2863 O O . ILE A 1 350 ? 18.755 -7.767 -21.222 1.00 97.69 350 ILE A O 1
ATOM 2867 N N . THR A 1 351 ? 18.741 -9.921 -21.850 1.00 97.56 351 THR A N 1
ATOM 2868 C CA . THR A 1 351 ? 19.723 -9.859 -22.931 1.00 97.56 351 THR A CA 1
ATOM 2869 C C . THR A 1 351 ? 19.103 -10.415 -24.209 1.00 97.56 351 THR A C 1
ATOM 2871 O O . THR A 1 351 ? 18.036 -11.030 -24.181 1.00 97.56 351 THR A O 1
ATOM 2874 N N . GLN A 1 352 ? 19.796 -10.261 -25.338 1.00 97.06 352 GLN A N 1
ATOM 2875 C CA . GLN A 1 352 ? 19.325 -10.796 -26.616 1.00 97.06 352 GLN A CA 1
ATOM 2876 C C . GLN A 1 352 ? 19.096 -12.318 -26.570 1.00 97.06 352 GLN A C 1
ATOM 2878 O O . GLN A 1 352 ? 18.222 -12.828 -27.265 1.00 97.06 352 GLN A O 1
ATOM 2883 N N . ASN A 1 353 ? 19.840 -13.032 -25.718 1.00 96.56 353 ASN A N 1
ATOM 2884 C CA . ASN A 1 353 ? 19.810 -14.491 -25.642 1.00 96.56 353 ASN A CA 1
ATOM 2885 C C . ASN A 1 353 ? 18.633 -15.042 -24.823 1.00 96.56 353 ASN A C 1
ATOM 2887 O O . ASN A 1 353 ? 18.235 -16.180 -25.047 1.00 96.56 353 ASN A O 1
ATOM 2891 N N . ASN A 1 354 ? 18.091 -14.279 -23.865 1.00 96.12 354 ASN A N 1
ATOM 2892 C CA . ASN A 1 354 ? 17.059 -14.767 -22.938 1.00 96.12 354 ASN A CA 1
ATOM 2893 C C . ASN A 1 354 ? 15.715 -14.028 -23.042 1.00 96.12 354 ASN A C 1
ATOM 2895 O O . ASN A 1 354 ? 14.760 -14.431 -22.385 1.00 96.12 354 ASN A O 1
ATOM 2899 N N . ILE A 1 355 ? 15.613 -12.975 -23.860 1.00 96.12 355 ILE A N 1
ATOM 2900 C CA . ILE A 1 355 ? 14.408 -12.137 -23.962 1.00 96.12 355 ILE A CA 1
ATOM 2901 C C . ILE A 1 355 ? 13.136 -12.924 -24.310 1.00 96.12 355 ILE A C 1
ATOM 2903 O O . ILE A 1 355 ? 12.060 -12.577 -23.834 1.00 96.12 355 ILE A O 1
ATOM 2907 N N . SER A 1 356 ? 13.254 -14.006 -25.083 1.00 96.62 356 SER A N 1
ATOM 2908 C CA . SER A 1 356 ? 12.132 -14.868 -25.475 1.00 96.62 356 SER A CA 1
ATOM 2909 C C . SER A 1 356 ? 11.555 -15.713 -24.333 1.00 96.62 356 SER A C 1
ATOM 2911 O O . SER A 1 356 ? 10.464 -16.257 -24.485 1.00 96.62 356 SER A O 1
ATOM 2913 N N . LEU A 1 357 ? 12.262 -15.835 -23.204 1.00 96.06 357 LEU A N 1
ATOM 2914 C CA . LEU A 1 357 ? 11.838 -16.637 -22.049 1.00 96.06 357 LEU A CA 1
ATOM 2915 C C . LEU A 1 357 ? 10.895 -15.886 -21.105 1.00 96.06 357 LEU A C 1
ATOM 2917 O O . LEU A 1 357 ? 10.294 -16.499 -20.225 1.00 96.06 357 LEU A O 1
ATOM 2921 N N . TYR A 1 358 ? 10.788 -14.569 -21.263 1.00 97.12 358 TYR A N 1
ATOM 2922 C CA . TYR A 1 358 ? 10.087 -13.701 -20.330 1.00 97.12 358 TYR A CA 1
ATOM 2923 C C . TYR A 1 358 ? 8.970 -12.939 -21.028 1.00 97.12 358 TYR A C 1
ATOM 2925 O O . TYR A 1 358 ? 8.921 -12.814 -22.251 1.00 97.12 358 TYR A O 1
ATOM 2933 N N . ASN A 1 359 ? 8.065 -12.394 -20.227 1.00 96.69 359 ASN A N 1
ATOM 2934 C CA . ASN A 1 359 ? 7.055 -11.444 -20.669 1.00 96.69 359 ASN A CA 1
ATOM 2935 C C . ASN A 1 359 ? 7.063 -10.192 -19.772 1.00 96.69 359 ASN A C 1
ATOM 2937 O O . ASN A 1 359 ? 7.786 -10.102 -18.780 1.00 96.69 359 ASN A O 1
ATOM 2941 N N . ILE A 1 360 ? 6.237 -9.200 -20.109 1.00 97.12 360 ILE A N 1
ATOM 2942 C CA . ILE A 1 360 ? 6.156 -7.941 -19.353 1.00 97.12 360 ILE A CA 1
ATOM 2943 C C . ILE A 1 360 ? 5.763 -8.132 -17.877 1.00 97.12 360 ILE A C 1
ATOM 2945 O O . ILE A 1 360 ? 6.148 -7.330 -17.027 1.00 97.12 360 ILE A O 1
ATOM 2949 N N . TYR A 1 361 ? 5.029 -9.199 -17.554 1.00 97.00 361 TYR A N 1
ATOM 2950 C CA . TYR A 1 361 ? 4.623 -9.525 -16.188 1.00 97.00 361 TYR A CA 1
ATOM 2951 C C . TYR A 1 361 ? 5.773 -10.104 -15.358 1.00 97.00 361 TYR A C 1
ATOM 2953 O O . TYR A 1 361 ? 5.636 -10.200 -14.141 1.00 97.00 361 TYR A O 1
ATOM 2961 N N . ASP A 1 362 ? 6.909 -10.449 -15.974 1.00 96.81 362 ASP A N 1
ATOM 2962 C CA . ASP A 1 362 ? 8.109 -10.909 -15.272 1.00 96.81 362 ASP A CA 1
ATOM 2963 C C . ASP A 1 362 ? 9.045 -9.765 -14.883 1.00 96.81 362 ASP A C 1
ATOM 2965 O O . ASP A 1 362 ? 9.822 -9.906 -13.931 1.00 96.81 362 ASP A O 1
ATOM 2969 N N . VAL A 1 363 ? 8.944 -8.630 -15.575 1.00 98.19 363 VAL A N 1
ATOM 2970 C CA . VAL A 1 363 ? 9.848 -7.496 -15.399 1.00 98.19 363 VAL A CA 1
ATOM 2971 C C . VAL A 1 363 ? 9.659 -6.856 -14.025 1.00 98.19 363 VAL A C 1
ATOM 2973 O O . VAL A 1 363 ? 8.539 -6.585 -13.575 1.00 98.19 363 VAL A O 1
ATOM 2976 N N . VAL A 1 364 ? 10.777 -6.580 -13.360 1.00 98.00 364 VAL A N 1
ATOM 2977 C CA . VAL A 1 364 ? 10.845 -5.903 -12.067 1.00 98.00 364 VAL A CA 1
ATOM 2978 C C . VAL A 1 364 ? 11.678 -4.630 -12.150 1.00 98.00 364 VAL A C 1
ATOM 2980 O O . VAL A 1 364 ? 12.597 -4.514 -12.957 1.00 98.00 364 VAL A O 1
ATOM 2983 N N . LEU A 1 365 ? 11.380 -3.676 -11.271 1.00 98.06 365 LEU A N 1
ATOM 2984 C CA . LEU A 1 365 ? 12.247 -2.534 -11.005 1.00 98.06 365 LEU A CA 1
ATOM 2985 C C . LEU A 1 365 ? 12.692 -2.520 -9.541 1.00 98.06 365 LEU A C 1
ATOM 2987 O O . LEU A 1 365 ? 11.929 -2.947 -8.664 1.00 98.06 365 LEU A O 1
ATOM 2991 N N . PRO A 1 366 ? 13.912 -2.027 -9.275 1.00 96.50 366 PRO A N 1
ATOM 2992 C CA . PRO A 1 366 ? 14.427 -1.915 -7.925 1.00 96.50 366 PRO A CA 1
ATOM 2993 C C . PRO A 1 366 ? 13.779 -0.773 -7.139 1.00 96.50 366 PRO A C 1
ATOM 2995 O O . PRO A 1 366 ? 13.449 0.285 -7.677 1.00 96.50 366 PRO A O 1
ATOM 2998 N N . LEU A 1 367 ? 13.663 -0.987 -5.834 1.00 95.69 367 LEU A N 1
ATOM 2999 C CA . LEU A 1 367 ? 13.391 0.024 -4.818 1.00 95.69 367 LEU A CA 1
ATOM 3000 C C . LEU A 1 367 ? 14.719 0.409 -4.149 1.00 95.69 367 LEU A C 1
ATOM 3002 O O . LEU A 1 367 ? 15.488 -0.498 -3.826 1.00 95.69 367 LEU A O 1
ATOM 3006 N N . PRO A 1 368 ? 14.991 1.704 -3.898 1.00 94.81 368 PRO A N 1
ATOM 3007 C CA . PRO A 1 368 ? 16.263 2.142 -3.325 1.00 94.81 368 PRO A CA 1
ATOM 3008 C C . PRO A 1 368 ? 16.482 1.576 -1.926 1.00 94.81 368 PRO A C 1
ATOM 3010 O O . PRO A 1 368 ? 15.532 1.406 -1.157 1.00 94.81 368 PRO A O 1
ATOM 3013 N N . GLY A 1 369 ? 17.740 1.304 -1.595 1.00 90.94 369 GLY A N 1
ATOM 3014 C CA . GLY A 1 369 ? 18.096 0.665 -0.343 1.00 90.94 369 GLY A CA 1
ATOM 3015 C C . GLY A 1 369 ? 19.593 0.613 -0.060 1.00 90.94 369 GLY A C 1
ATOM 3016 O O . GLY A 1 369 ? 20.392 1.106 -0.852 1.00 90.94 369 GLY A O 1
ATOM 3017 N N . ASP A 1 370 ? 19.945 0.036 1.088 1.00 82.44 370 ASP A N 1
ATOM 3018 C CA . ASP A 1 370 ? 21.309 -0.062 1.617 1.00 82.44 370 ASP A CA 1
ATOM 3019 C C . ASP A 1 370 ? 22.095 -1.284 1.116 1.00 82.44 370 ASP A C 1
ATOM 3021 O O . ASP A 1 370 ? 23.327 -1.280 1.172 1.00 82.44 370 ASP A O 1
ATOM 3025 N N . LYS A 1 371 ? 21.409 -2.309 0.595 1.00 79.38 371 LYS A N 1
ATOM 3026 C CA . LYS A 1 371 ? 22.035 -3.476 -0.038 1.00 79.38 371 LYS A CA 1
ATOM 3027 C C . LYS A 1 371 ? 22.474 -3.163 -1.468 1.00 79.38 371 LYS A C 1
ATOM 3029 O O . LYS A 1 371 ? 21.961 -2.251 -2.115 1.00 79.38 371 LYS A O 1
ATOM 3034 N N . ASN A 1 372 ? 23.389 -3.981 -1.991 1.00 78.12 372 ASN A N 1
ATOM 3035 C CA . ASN A 1 372 ? 23.814 -3.926 -3.390 1.00 78.12 372 ASN A CA 1
ATOM 3036 C C . ASN A 1 372 ? 22.656 -4.318 -4.320 1.00 78.12 372 ASN A C 1
ATOM 3038 O O . ASN A 1 372 ? 22.455 -5.485 -4.650 1.00 78.12 372 ASN A O 1
ATOM 3042 N N . ILE A 1 373 ? 21.878 -3.319 -4.723 1.00 88.50 373 ILE A N 1
ATOM 3043 C CA . ILE A 1 373 ? 20.776 -3.458 -5.665 1.00 88.50 373 ILE A CA 1
ATOM 3044 C C . ILE A 1 373 ? 21.328 -3.425 -7.092 1.00 88.50 373 ILE A C 1
ATOM 3046 O O . ILE A 1 373 ? 22.073 -2.521 -7.474 1.00 88.50 373 ILE A O 1
ATOM 3050 N N . VAL A 1 374 ? 20.920 -4.396 -7.902 1.00 92.94 374 VAL A N 1
ATOM 3051 C CA . VAL A 1 374 ? 21.170 -4.418 -9.339 1.00 92.94 374 VAL A CA 1
ATOM 3052 C C . VAL A 1 374 ? 20.282 -3.362 -9.983 1.00 92.94 374 VAL A C 1
ATOM 3054 O O . VAL A 1 374 ? 19.055 -3.412 -9.880 1.00 92.94 374 VAL A O 1
ATOM 3057 N N . LEU A 1 375 ? 20.905 -2.392 -10.649 1.00 95.31 375 LEU A N 1
ATOM 3058 C CA . LEU A 1 375 ? 20.181 -1.395 -11.425 1.00 95.31 375 LEU A CA 1
ATOM 3059 C C . LEU A 1 375 ? 19.975 -1.890 -12.864 1.00 95.31 375 LEU A C 1
ATOM 3061 O O . LEU A 1 375 ? 20.911 -2.440 -13.447 1.00 95.31 375 LEU A O 1
ATOM 3065 N N . PRO A 1 376 ? 18.787 -1.673 -13.454 1.00 96.69 376 PRO A N 1
ATOM 3066 C CA . PRO A 1 376 ? 18.516 -1.997 -14.853 1.00 96.69 376 PRO A CA 1
ATOM 3067 C C . PRO A 1 376 ? 19.471 -1.225 -15.784 1.00 96.69 376 PRO A C 1
ATOM 3069 O O . PRO A 1 376 ? 19.448 0.010 -15.762 1.00 96.69 376 PRO A O 1
ATOM 3072 N N . PRO A 1 377 ? 20.301 -1.889 -16.617 1.00 97.38 377 PRO A N 1
ATOM 3073 C CA . PRO A 1 377 ? 21.241 -1.196 -17.503 1.00 97.38 377 PRO A CA 1
ATOM 3074 C C . PRO A 1 377 ? 20.590 -0.159 -18.427 1.00 97.38 377 PRO A C 1
ATOM 3076 O O . PRO A 1 377 ? 21.179 0.886 -18.682 1.00 97.38 377 PRO A O 1
ATOM 3079 N N . ASN A 1 378 ? 19.357 -0.408 -18.875 1.00 97.19 378 ASN A N 1
ATOM 3080 C CA . ASN A 1 378 ? 18.594 0.486 -19.754 1.00 97.19 378 ASN A CA 1
ATOM 3081 C C . ASN A 1 378 ? 17.954 1.696 -19.046 1.00 97.19 378 ASN A C 1
ATOM 3083 O O . ASN A 1 378 ? 17.360 2.546 -19.713 1.00 97.19 378 ASN A O 1
ATOM 3087 N N . LEU A 1 379 ? 18.031 1.757 -17.712 1.00 97.81 379 LEU A N 1
ATOM 3088 C CA . LEU A 1 379 ? 17.403 2.793 -16.885 1.00 97.81 379 LEU A CA 1
ATOM 3089 C C . LEU A 1 379 ? 18.308 3.312 -15.758 1.00 97.81 379 LEU A C 1
ATOM 3091 O O . LEU A 1 379 ? 17.838 3.994 -14.846 1.00 97.81 379 LEU A O 1
ATOM 3095 N N . LYS A 1 380 ? 19.603 2.980 -15.777 1.00 96.88 380 LYS A N 1
ATOM 3096 C CA . LYS A 1 380 ? 20.540 3.339 -14.704 1.00 96.88 380 LYS A CA 1
ATOM 3097 C C . LYS A 1 380 ? 20.652 4.854 -14.521 1.00 96.88 380 LYS A C 1
ATOM 3099 O O . LYS A 1 380 ? 20.642 5.334 -13.391 1.00 96.88 380 LYS A O 1
ATOM 3104 N N . GLU A 1 381 ? 20.739 5.606 -15.615 1.00 97.38 381 GLU A N 1
ATOM 3105 C CA . GLU A 1 381 ? 20.821 7.068 -15.560 1.00 97.38 381 GLU A CA 1
ATOM 3106 C C . GLU A 1 381 ? 19.521 7.692 -15.058 1.00 97.38 381 GLU A C 1
ATOM 3108 O O . GLU A 1 381 ? 19.544 8.599 -14.232 1.00 97.38 381 GLU A O 1
ATOM 3113 N N . GLU A 1 382 ? 18.376 7.197 -15.528 1.00 98.06 382 GLU A N 1
ATOM 3114 C CA . GLU A 1 382 ? 17.056 7.646 -15.087 1.00 98.06 382 GLU A CA 1
ATOM 3115 C C . GLU A 1 382 ? 16.851 7.382 -13.602 1.00 98.06 382 GLU A C 1
ATOM 3117 O O . GLU A 1 382 ? 16.282 8.220 -12.910 1.00 98.06 382 GLU A O 1
ATOM 3122 N N . TYR A 1 383 ? 17.340 6.248 -13.101 1.00 97.44 383 TYR A N 1
ATOM 3123 C CA . TYR A 1 383 ? 17.292 5.919 -11.683 1.00 97.44 383 TYR A CA 1
ATOM 3124 C C . TYR A 1 383 ? 18.024 6.966 -10.835 1.00 97.44 383 TYR A C 1
ATOM 3126 O O . TYR A 1 383 ? 17.476 7.464 -9.851 1.00 97.44 383 TYR A O 1
ATOM 3134 N N . ILE A 1 384 ? 19.247 7.327 -11.238 1.00 96.69 384 ILE A N 1
ATOM 3135 C CA . ILE A 1 384 ? 20.055 8.343 -10.553 1.00 96.69 384 ILE A CA 1
ATOM 3136 C C . ILE A 1 384 ? 19.367 9.710 -10.641 1.00 96.69 384 ILE A C 1
ATOM 3138 O O . ILE A 1 384 ? 19.155 10.343 -9.611 1.00 96.69 384 ILE A O 1
ATOM 3142 N N . LYS A 1 385 ? 18.908 10.110 -11.835 1.00 97.56 385 LYS A N 1
ATOM 3143 C CA . LYS A 1 385 ? 18.169 11.367 -12.043 1.00 97.56 385 LYS A CA 1
ATOM 3144 C C . LYS A 1 385 ? 16.921 11.445 -11.161 1.00 97.56 385 LYS A C 1
ATOM 3146 O O . LYS A 1 385 ? 16.671 12.479 -10.555 1.00 97.56 385 LYS A O 1
ATOM 3151 N N . VAL A 1 386 ? 16.146 10.363 -11.039 1.00 97.88 386 VAL A N 1
ATOM 3152 C CA . VAL A 1 386 ? 14.963 10.318 -10.159 1.00 97.88 386 VAL A CA 1
ATOM 3153 C C . VAL A 1 386 ? 15.348 10.599 -8.706 1.00 97.88 386 VAL A C 1
ATOM 3155 O O . VAL A 1 386 ? 14.680 11.403 -8.058 1.00 97.88 386 VAL A O 1
ATOM 3158 N N . LEU A 1 387 ? 16.424 9.995 -8.196 1.00 96.81 387 LEU A N 1
ATOM 3159 C CA . LEU A 1 387 ? 16.908 10.282 -6.842 1.00 96.81 387 LEU A CA 1
ATOM 3160 C C . LEU A 1 387 ? 17.361 11.743 -6.692 1.00 96.81 387 LEU A C 1
ATOM 3162 O O . LEU A 1 387 ? 16.983 12.402 -5.722 1.00 96.81 387 LEU A O 1
ATOM 3166 N N . GLU A 1 388 ? 18.079 12.277 -7.679 1.00 96.19 388 GLU A N 1
ATOM 3167 C CA . GLU A 1 388 ? 18.516 13.675 -7.694 1.00 96.19 388 GLU A CA 1
ATOM 3168 C C . GLU A 1 388 ? 17.334 14.653 -7.680 1.00 96.19 388 GLU A C 1
ATOM 3170 O O . GLU A 1 388 ? 17.386 15.637 -6.948 1.00 96.19 388 GLU A O 1
ATOM 3175 N N . THR A 1 389 ? 16.231 14.368 -8.391 1.00 95.44 389 THR A N 1
ATOM 3176 C CA . THR A 1 389 ? 15.039 15.247 -8.389 1.00 95.44 389 THR A CA 1
ATOM 3177 C C . THR A 1 389 ? 14.375 15.395 -7.019 1.00 95.44 389 THR A C 1
ATOM 3179 O O . THR A 1 389 ? 13.706 16.394 -6.766 1.00 95.44 389 THR A O 1
ATOM 3182 N N . ILE A 1 390 ? 14.558 14.420 -6.123 1.00 94.31 390 ILE A N 1
ATOM 3183 C CA . ILE A 1 390 ? 14.083 14.471 -4.730 1.00 94.31 390 ILE A CA 1
ATOM 3184 C C . ILE A 1 390 ? 15.223 14.795 -3.746 1.00 94.31 390 ILE A C 1
ATOM 3186 O O . ILE A 1 390 ? 15.067 14.705 -2.520 1.00 94.31 390 ILE A O 1
ATOM 3190 N N . ASN A 1 391 ? 16.367 15.227 -4.282 1.00 94.62 391 ASN A N 1
ATOM 3191 C CA . ASN A 1 391 ? 17.592 15.583 -3.579 1.00 94.62 391 ASN A CA 1
ATOM 3192 C C . ASN A 1 391 ? 18.108 14.438 -2.686 1.00 94.62 391 ASN A C 1
ATOM 3194 O O . ASN A 1 391 ? 18.496 14.691 -1.549 1.00 94.62 391 ASN A O 1
ATOM 3198 N N . LEU A 1 392 ? 18.058 13.191 -3.154 1.00 95.88 392 LEU A N 1
ATOM 3199 C CA . LEU A 1 392 ? 18.592 12.016 -2.461 1.00 95.88 392 LEU A CA 1
ATOM 3200 C C . LEU A 1 392 ? 19.655 11.312 -3.310 1.00 95.88 392 LEU A C 1
ATOM 3202 O O . LEU A 1 392 ? 19.744 11.488 -4.522 1.00 95.88 392 LEU A O 1
ATOM 3206 N N . THR A 1 393 ? 20.432 10.464 -2.655 1.00 94.50 393 THR A N 1
ATOM 3207 C CA . THR A 1 393 ? 21.395 9.531 -3.238 1.00 94.50 393 THR A CA 1
ATOM 3208 C C . THR A 1 393 ? 21.171 8.135 -2.653 1.00 94.50 393 THR A C 1
ATOM 3210 O O . THR A 1 393 ? 20.459 7.969 -1.663 1.00 94.50 393 THR A O 1
ATOM 3213 N N . LEU A 1 394 ? 21.785 7.102 -3.239 1.00 91.88 394 LEU A N 1
ATOM 3214 C CA . LEU A 1 394 ? 21.723 5.745 -2.672 1.00 91.88 394 LEU A CA 1
ATOM 3215 C C . LEU A 1 394 ? 22.361 5.658 -1.274 1.00 91.88 394 LEU A C 1
ATOM 3217 O O . LEU A 1 394 ? 21.915 4.867 -0.449 1.00 91.88 394 LEU A O 1
ATOM 3221 N N . GLU A 1 395 ? 23.359 6.496 -0.981 1.00 91.50 395 GLU A N 1
ATOM 3222 C CA . GLU A 1 395 ? 24.015 6.531 0.332 1.00 91.50 395 GLU A CA 1
ATOM 3223 C C . GLU A 1 395 ? 23.067 6.971 1.454 1.00 91.50 395 GLU A C 1
ATOM 3225 O O . GLU A 1 395 ? 23.208 6.510 2.586 1.00 91.50 395 GLU A O 1
ATOM 3230 N N . ASP A 1 396 ? 22.062 7.798 1.152 1.00 93.44 396 ASP A N 1
ATOM 3231 C CA . ASP A 1 396 ? 21.092 8.267 2.150 1.00 93.44 396 ASP A CA 1
ATOM 3232 C C . ASP A 1 396 ? 20.211 7.129 2.690 1.00 93.44 396 ASP A C 1
ATOM 3234 O O . ASP A 1 396 ? 19.693 7.214 3.802 1.00 93.44 396 ASP A O 1
ATOM 3238 N N . PHE A 1 397 ? 20.075 6.029 1.941 1.00 92.88 397 PHE A N 1
ATOM 3239 C CA . PHE A 1 397 ? 19.342 4.841 2.383 1.00 92.88 397 PHE A CA 1
ATOM 3240 C C . PHE A 1 397 ? 20.164 3.945 3.317 1.00 92.88 397 PHE A C 1
ATOM 3242 O O . PHE A 1 397 ? 19.594 3.037 3.919 1.00 92.88 397 PHE A O 1
ATOM 3249 N N . LYS A 1 398 ? 21.467 4.202 3.510 1.00 89.12 398 LYS A N 1
ATOM 3250 C CA . LYS A 1 398 ? 22.285 3.463 4.480 1.00 89.12 398 LYS A CA 1
ATOM 3251 C C . LYS A 1 398 ? 21.976 3.912 5.903 1.00 89.12 398 LYS A C 1
ATOM 3253 O O . LYS A 1 398 ? 22.295 5.027 6.334 1.00 89.12 398 LYS A O 1
ATOM 3258 N N . SER A 1 399 ? 21.373 3.004 6.661 1.00 82.12 399 SER A N 1
ATOM 3259 C CA . SER A 1 399 ? 20.986 3.274 8.039 1.00 82.12 399 SER A CA 1
ATOM 3260 C C . SER A 1 399 ? 22.184 3.255 8.995 1.00 82.12 399 SER A C 1
ATOM 3262 O O . SER A 1 399 ? 22.910 2.270 9.105 1.00 82.12 399 SER A O 1
ATOM 3264 N N . GLU A 1 400 ? 22.331 4.309 9.801 1.00 79.56 400 GLU A N 1
ATOM 3265 C CA . GLU A 1 400 ? 23.261 4.320 10.937 1.00 79.56 400 GLU A CA 1
ATOM 3266 C C . GLU A 1 400 ? 22.774 3.390 12.050 1.00 79.56 400 GLU A C 1
ATOM 3268 O O . GLU A 1 400 ? 21.657 3.571 12.541 1.00 79.56 400 GLU A O 1
ATOM 3273 N N . LYS A 1 401 ? 23.626 2.464 12.512 1.00 78.44 401 LYS A N 1
ATOM 3274 C CA . LYS A 1 401 ? 23.349 1.584 13.668 1.00 78.44 401 LYS A CA 1
ATOM 3275 C C . LYS A 1 401 ? 21.961 0.915 13.595 1.00 78.44 401 LYS A C 1
ATOM 3277 O O . LYS A 1 401 ? 21.275 0.818 14.606 1.00 78.44 401 LYS A O 1
ATOM 3282 N N . HIS A 1 402 ? 21.520 0.531 12.392 1.00 76.38 402 HIS A N 1
ATOM 3283 C CA . HIS A 1 402 ? 20.194 -0.058 12.141 1.00 76.38 402 HIS A CA 1
ATOM 3284 C C . HIS A 1 402 ? 18.995 0.770 12.657 1.00 76.38 402 HIS A C 1
ATOM 3286 O O . HIS A 1 402 ? 17.957 0.204 12.995 1.00 76.38 402 HIS A O 1
ATOM 3292 N N . PHE A 1 403 ? 19.112 2.107 12.688 1.00 81.06 403 PHE A N 1
ATOM 3293 C CA . PHE A 1 403 ? 18.003 3.028 12.972 1.00 81.06 403 PHE A CA 1
ATOM 3294 C 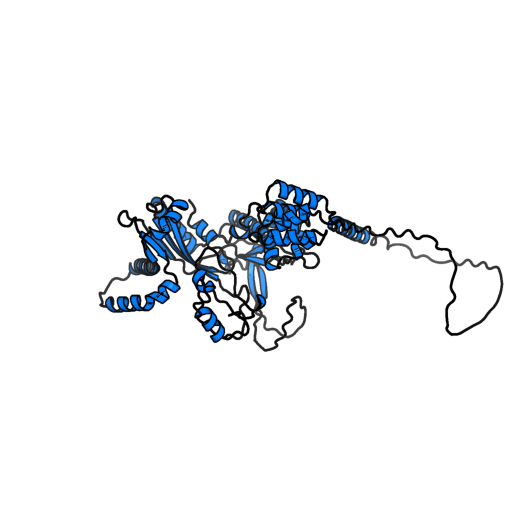C . PHE A 1 403 ? 16.740 2.721 12.156 1.00 81.06 403 PHE A C 1
ATOM 3296 O O . PHE A 1 403 ? 15.631 2.749 12.683 1.00 81.06 403 PHE A O 1
ATOM 3303 N N . PHE A 1 404 ? 16.905 2.401 10.878 1.00 83.50 404 PHE A N 1
ATOM 3304 C CA . PHE A 1 404 ? 15.823 1.973 10.011 1.00 83.50 404 PHE A CA 1
ATOM 3305 C C . PHE A 1 404 ? 16.268 0.830 9.105 1.00 83.50 404 PHE A C 1
ATOM 3307 O O . PHE A 1 404 ? 17.456 0.617 8.879 1.00 83.50 404 PHE A O 1
ATOM 3314 N N . ASN A 1 405 ? 15.303 0.082 8.577 1.00 82.06 405 ASN A N 1
ATOM 3315 C CA . ASN A 1 405 ? 15.565 -0.920 7.552 1.00 82.06 405 ASN A CA 1
ATOM 3316 C C . ASN A 1 405 ? 15.175 -0.343 6.191 1.00 82.06 405 ASN A C 1
ATOM 3318 O O . ASN A 1 405 ? 14.005 -0.036 5.954 1.00 82.06 405 ASN A O 1
ATOM 3322 N N . ALA A 1 406 ? 16.157 -0.224 5.307 1.00 84.38 406 ALA A N 1
ATOM 3323 C CA . ALA A 1 406 ? 15.955 0.109 3.909 1.00 84.38 406 ALA A CA 1
ATOM 3324 C C . ALA A 1 406 ? 16.709 -0.888 3.028 1.00 84.38 406 ALA A C 1
ATOM 3326 O O . ALA A 1 406 ? 17.400 -0.482 2.115 1.00 84.38 406 ALA A O 1
ATOM 3327 N N . SER A 1 407 ? 16.560 -2.190 3.270 1.00 81.94 407 SER A N 1
ATOM 3328 C CA . SER A 1 407 ? 17.229 -3.249 2.485 1.00 81.94 407 SER A CA 1
ATOM 3329 C C . SER A 1 407 ? 17.078 -3.143 0.964 1.00 81.94 407 SER A C 1
ATOM 3331 O O . SER A 1 407 ? 17.913 -3.664 0.229 1.00 81.94 407 SER A O 1
ATOM 3333 N N . GLY A 1 408 ? 16.033 -2.464 0.487 1.00 84.69 408 GLY A N 1
ATOM 3334 C CA . GLY A 1 408 ? 15.650 -2.468 -0.918 1.00 84.69 408 GLY A CA 1
ATOM 3335 C C . GLY A 1 408 ? 15.030 -3.806 -1.315 1.00 84.69 408 GLY A C 1
ATOM 3336 O O . GLY A 1 408 ? 15.153 -4.818 -0.624 1.00 84.69 408 GLY A O 1
ATOM 3337 N N . CYS A 1 409 ? 14.299 -3.805 -2.421 1.00 91.12 409 CYS A N 1
ATOM 3338 C CA . CYS A 1 409 ? 13.744 -5.017 -3.015 1.00 91.12 409 CYS A CA 1
ATOM 3339 C C . CYS A 1 409 ? 13.349 -4.756 -4.469 1.00 91.12 409 CYS A C 1
ATOM 3341 O O . CYS A 1 409 ? 13.547 -3.659 -4.991 1.00 91.12 409 CYS A O 1
ATOM 3343 N N . TYR A 1 410 ? 12.795 -5.769 -5.126 1.00 94.62 410 TYR A N 1
ATOM 3344 C CA . TYR A 1 410 ? 12.360 -5.686 -6.513 1.00 94.62 410 TYR A CA 1
ATOM 3345 C C . TYR A 1 410 ? 10.848 -5.814 -6.586 1.00 94.62 410 TYR A C 1
ATOM 3347 O O . TYR A 1 410 ? 10.227 -6.584 -5.851 1.00 94.62 410 TYR A O 1
ATOM 3355 N N . ARG A 1 411 ? 10.241 -5.028 -7.470 1.00 96.12 411 ARG A N 1
ATOM 3356 C CA . ARG A 1 411 ? 8.792 -4.984 -7.637 1.00 96.12 411 ARG A CA 1
ATOM 3357 C C . ARG A 1 411 ? 8.420 -5.131 -9.101 1.00 96.12 411 ARG A C 1
ATOM 3359 O O . ARG A 1 411 ? 8.933 -4.409 -9.950 1.00 96.12 411 ARG A O 1
ATOM 3366 N N . LYS A 1 412 ? 7.479 -6.037 -9.370 1.00 97.44 412 LYS A N 1
ATOM 3367 C CA . LYS A 1 412 ? 6.899 -6.271 -10.699 1.00 97.44 412 LYS A CA 1
ATOM 3368 C C . LYS A 1 412 ? 6.230 -5.001 -11.215 1.00 97.44 412 LYS A C 1
ATOM 3370 O O . LYS A 1 412 ? 5.494 -4.365 -10.457 1.00 97.44 412 LYS A O 1
ATOM 3375 N N . ILE A 1 413 ? 6.472 -4.646 -12.475 1.00 98.00 413 ILE A N 1
ATOM 3376 C CA . ILE A 1 413 ? 6.007 -3.372 -13.052 1.00 98.00 413 ILE A CA 1
ATOM 3377 C C . ILE A 1 413 ? 4.586 -3.417 -13.606 1.00 98.00 413 ILE A C 1
ATOM 3379 O O . ILE A 1 413 ? 3.907 -2.393 -13.604 1.00 98.00 413 ILE A O 1
ATOM 3383 N N . VAL A 1 414 ? 4.115 -4.588 -14.035 1.00 97.75 414 VAL A N 1
ATOM 3384 C CA . VAL A 1 414 ? 2.759 -4.801 -14.549 1.00 97.75 414 VAL A CA 1
ATOM 3385 C C . VAL A 1 414 ? 2.137 -5.980 -13.813 1.00 97.75 414 VAL A C 1
ATOM 3387 O O . VAL A 1 414 ? 2.801 -6.978 -13.542 1.00 97.75 414 VAL A O 1
ATOM 3390 N N . VAL A 1 415 ? 0.856 -5.859 -13.475 1.00 97.44 415 VAL A N 1
ATOM 3391 C CA . VAL A 1 415 ? 0.070 -6.920 -12.842 1.00 97.44 415 VAL A CA 1
ATOM 3392 C C . VAL A 1 415 ? -1.136 -7.229 -13.710 1.00 97.44 415 VAL A C 1
ATOM 3394 O O . VAL A 1 415 ? -1.919 -6.340 -14.042 1.00 97.44 415 VAL A O 1
ATOM 3397 N N . LYS A 1 416 ? -1.314 -8.511 -14.028 1.00 95.62 416 LYS A N 1
ATOM 3398 C CA . LYS A 1 416 ? -2.531 -9.029 -14.646 1.00 95.62 416 LYS A CA 1
ATOM 3399 C C . LYS A 1 416 ? -3.461 -9.593 -13.565 1.00 95.62 416 LYS A C 1
ATOM 3401 O O . LYS A 1 416 ? -3.037 -10.488 -12.832 1.00 95.62 416 LYS A O 1
ATOM 3406 N N . PRO A 1 417 ? -4.699 -9.087 -13.429 1.00 96.44 417 PRO A N 1
ATOM 3407 C CA . PRO A 1 417 ? -5.678 -9.674 -12.524 1.00 96.44 417 PRO A CA 1
ATOM 3408 C C . PRO A 1 417 ? -6.041 -11.107 -12.930 1.00 96.44 417 PRO A C 1
ATOM 3410 O O . PRO A 1 417 ? -6.178 -11.414 -14.114 1.00 96.44 417 PRO A O 1
ATOM 3413 N N . TYR A 1 418 ? -6.261 -11.969 -11.941 1.00 94.56 418 TYR A N 1
ATOM 3414 C CA . TYR A 1 418 ? -6.782 -13.323 -12.144 1.00 94.56 418 TYR A CA 1
ATOM 3415 C C . TYR A 1 418 ? -8.290 -13.348 -11.901 1.00 94.56 418 TYR A C 1
ATOM 3417 O O . TYR A 1 418 ? -8.797 -12.558 -11.103 1.00 94.56 418 TYR A O 1
ATOM 3425 N N . ASN A 1 419 ? -9.001 -14.280 -12.541 1.00 93.94 419 ASN A N 1
ATOM 3426 C CA . ASN A 1 419 ? -10.446 -14.483 -12.357 1.00 93.94 419 ASN A CA 1
ATOM 3427 C C . ASN A 1 419 ? -11.258 -13.183 -12.493 1.00 93.94 419 ASN A C 1
ATOM 3429 O O . ASN A 1 419 ? -12.194 -12.950 -11.732 1.00 93.94 419 ASN A O 1
ATOM 3433 N N . PHE A 1 420 ? -10.848 -12.308 -13.414 1.00 94.44 420 PHE A N 1
ATOM 3434 C CA . PHE A 1 420 ? -11.478 -11.011 -13.599 1.00 94.44 420 PHE A CA 1
ATOM 3435 C C . PHE A 1 420 ? -12.825 -11.169 -14.311 1.00 94.44 420 PHE A C 1
ATOM 3437 O O . PHE A 1 420 ? -12.876 -11.671 -15.435 1.00 94.44 420 PHE A O 1
ATOM 3444 N N . LYS A 1 421 ? -13.897 -10.701 -13.673 1.00 92.94 421 LYS A N 1
ATOM 3445 C CA . LYS A 1 421 ? -15.244 -10.605 -14.244 1.00 92.94 421 LYS A CA 1
ATOM 3446 C C . LYS A 1 421 ? -15.826 -9.237 -13.928 1.00 92.94 421 LYS A C 1
ATOM 3448 O O . LYS A 1 421 ? -15.555 -8.682 -12.864 1.00 92.94 421 LYS A O 1
ATOM 3453 N N . SER A 1 422 ? -16.647 -8.705 -14.826 1.00 92.50 422 SER A N 1
ATOM 3454 C CA . SER A 1 422 ? -17.318 -7.428 -14.600 1.00 92.50 422 SER A CA 1
ATOM 3455 C C . SER A 1 422 ? -18.647 -7.338 -15.335 1.00 92.50 422 SER A C 1
ATOM 3457 O O . SER A 1 422 ? -18.733 -7.802 -16.472 1.00 92.50 422 SER A O 1
ATOM 3459 N N . ILE A 1 423 ? -19.628 -6.665 -14.740 1.00 90.88 423 ILE A N 1
ATOM 3460 C CA . ILE A 1 423 ? -20.919 -6.369 -15.364 1.00 90.88 423 ILE A CA 1
ATOM 3461 C C . ILE A 1 423 ? -21.273 -4.890 -15.203 1.00 90.88 423 ILE A C 1
ATOM 3463 O O . ILE A 1 423 ? -20.959 -4.259 -14.190 1.00 90.88 423 ILE A O 1
ATOM 3467 N N . PHE A 1 424 ? -21.939 -4.343 -16.218 1.00 90.38 424 PHE A N 1
ATOM 3468 C CA . PHE A 1 424 ? -22.522 -3.008 -16.174 1.00 90.38 424 PHE A CA 1
ATOM 3469 C C . PHE A 1 424 ? -23.990 -3.135 -15.765 1.00 90.38 424 PHE A C 1
ATOM 3471 O O . PHE A 1 424 ? -24.797 -3.672 -16.522 1.00 90.38 424 PHE A O 1
ATOM 3478 N N . ILE A 1 425 ? -24.327 -2.640 -14.579 1.00 89.31 425 ILE A N 1
ATOM 3479 C CA . ILE A 1 425 ? -25.672 -2.687 -14.008 1.00 89.31 425 ILE A CA 1
ATOM 3480 C C . ILE A 1 425 ? -26.366 -1.391 -14.397 1.00 89.31 425 ILE A C 1
ATOM 3482 O O . ILE A 1 425 ? -26.118 -0.334 -13.806 1.00 89.31 425 ILE A O 1
ATOM 3486 N N . LYS A 1 426 ? -27.201 -1.475 -15.434 1.00 85.50 426 LYS A N 1
ATOM 3487 C CA . LYS A 1 426 ? -27.966 -0.328 -15.905 1.00 85.50 426 LYS A CA 1
ATOM 3488 C C . LYS A 1 426 ? -29.032 0.017 -14.873 1.00 85.50 426 LYS A C 1
ATOM 3490 O O . LYS A 1 426 ? -29.773 -0.856 -14.439 1.00 85.50 426 LYS A O 1
ATOM 3495 N N . ASN A 1 427 ? -29.115 1.287 -14.510 1.00 77.31 427 ASN A N 1
ATOM 3496 C CA . ASN A 1 427 ? -30.214 1.770 -13.694 1.00 77.31 427 ASN A CA 1
ATOM 3497 C C . ASN A 1 427 ? -31.443 1.998 -14.587 1.00 77.31 427 ASN A C 1
ATOM 3499 O O . ASN A 1 427 ? -31.405 2.820 -15.509 1.00 77.31 427 ASN A O 1
ATOM 3503 N N . GLU A 1 428 ? -32.493 1.204 -14.383 1.00 68.81 428 GLU A N 1
ATOM 3504 C CA . GLU A 1 428 ? -33.754 1.332 -15.110 1.00 68.81 428 GLU A CA 1
ATOM 3505 C C . GLU A 1 428 ? -34.729 2.208 -14.316 1.00 68.81 428 GLU A C 1
ATOM 3507 O O . GLU A 1 428 ? -34.842 2.081 -13.099 1.00 68.81 428 GLU A O 1
ATOM 3512 N N . LEU A 1 429 ? -35.465 3.085 -15.009 1.00 57.62 429 LEU A N 1
ATOM 3513 C CA . LEU A 1 429 ? -36.386 4.069 -14.408 1.00 57.62 429 LEU A CA 1
ATOM 3514 C C . LEU A 1 429 ? -37.455 3.447 -13.486 1.00 57.62 429 LEU A C 1
ATOM 3516 O O . LEU A 1 429 ? -38.043 4.155 -12.674 1.00 57.62 429 LEU A O 1
ATOM 3520 N N . ASN A 1 430 ? -37.693 2.139 -13.591 1.00 56.78 430 ASN A N 1
ATOM 3521 C CA . ASN A 1 430 ? -38.689 1.413 -12.805 1.00 56.78 430 ASN A CA 1
ATOM 3522 C C . ASN A 1 430 ? -38.144 0.854 -11.471 1.00 56.78 430 ASN A C 1
ATOM 3524 O O . ASN A 1 430 ? -38.937 0.408 -10.647 1.00 56.78 430 ASN A O 1
ATOM 3528 N N . ASP A 1 431 ? -36.827 0.904 -11.223 1.00 64.81 431 ASP A N 1
ATOM 3529 C CA . ASP A 1 431 ? -36.167 0.374 -10.012 1.00 64.81 431 ASP A CA 1
ATOM 3530 C C . ASP A 1 431 ? -35.381 1.457 -9.231 1.00 64.81 431 ASP A C 1
ATOM 3532 O O . ASP A 1 431 ? -34.467 1.150 -8.465 1.00 64.81 431 ASP A O 1
ATOM 3536 N N . LEU A 1 432 ? -35.780 2.734 -9.344 1.00 69.12 432 LEU A N 1
ATOM 3537 C CA . LEU A 1 432 ? -35.122 3.889 -8.692 1.00 69.12 432 LEU A CA 1
ATOM 3538 C C . LEU A 1 432 ? -34.963 3.758 -7.165 1.00 69.12 432 LEU A C 1
ATOM 3540 O O . LEU A 1 432 ? -34.096 4.402 -6.572 1.00 69.12 432 LEU A O 1
ATOM 3544 N N . ASN A 1 433 ? -35.791 2.932 -6.521 1.00 82.00 433 ASN A N 1
ATOM 3545 C CA . ASN A 1 433 ? -35.790 2.730 -5.070 1.00 82.00 433 ASN A CA 1
ATOM 3546 C C . ASN A 1 433 ? -34.869 1.596 -4.608 1.00 82.00 433 ASN A C 1
ATOM 3548 O O . ASN A 1 433 ? -34.757 1.359 -3.406 1.00 82.00 433 ASN A O 1
ATOM 3552 N N . LYS A 1 434 ? -34.205 0.887 -5.528 1.00 87.81 434 LYS A N 1
ATOM 3553 C CA . LYS A 1 434 ? -33.315 -0.224 -5.192 1.00 87.81 434 LYS A CA 1
ATOM 3554 C C . LYS A 1 434 ? -31.880 0.062 -5.589 1.00 87.81 434 LYS A C 1
ATOM 3556 O O . LYS A 1 434 ? -31.599 0.749 -6.563 1.00 87.81 434 LYS A O 1
ATOM 3561 N N . ILE A 1 435 ? -30.954 -0.518 -4.836 1.00 89.50 435 ILE A N 1
ATOM 3562 C CA . ILE A 1 435 ? -29.527 -0.481 -5.151 1.00 89.50 435 ILE A CA 1
ATOM 3563 C C . ILE A 1 435 ? -28.922 -1.886 -5.111 1.00 89.50 435 ILE A C 1
ATOM 3565 O O . ILE A 1 435 ? -29.269 -2.673 -4.225 1.00 89.50 435 ILE A O 1
ATOM 3569 N N . PRO A 1 436 ? -27.978 -2.203 -6.017 1.00 91.38 436 PRO A N 1
ATOM 3570 C CA . PRO A 1 436 ? -27.255 -3.465 -5.963 1.00 91.38 436 PRO A CA 1
ATOM 3571 C C . PRO A 1 436 ? -26.259 -3.446 -4.802 1.00 91.38 436 PRO A C 1
ATOM 3573 O O . PRO A 1 436 ? -25.522 -2.470 -4.633 1.00 91.38 436 PRO A O 1
ATOM 3576 N N . ILE A 1 437 ? -26.197 -4.518 -4.019 1.00 92.00 437 ILE A N 1
ATOM 3577 C CA . ILE A 1 437 ? -25.232 -4.752 -2.939 1.00 92.00 437 ILE A CA 1
ATOM 3578 C C . ILE A 1 437 ? -24.621 -6.144 -3.111 1.00 92.00 437 ILE A C 1
ATOM 3580 O O . ILE A 1 437 ? -25.300 -7.084 -3.509 1.00 92.00 437 ILE A O 1
ATOM 3584 N N . ILE A 1 438 ? -23.334 -6.283 -2.792 1.00 94.88 438 ILE A N 1
ATOM 3585 C CA . ILE A 1 438 ? -22.625 -7.568 -2.831 1.00 94.88 438 ILE A CA 1
ATOM 3586 C C . ILE A 1 438 ? -23.065 -8.429 -1.641 1.00 94.88 438 ILE A C 1
ATOM 3588 O O . ILE A 1 438 ? -22.968 -7.988 -0.492 1.00 94.88 438 ILE A O 1
ATOM 3592 N N . LYS A 1 439 ? -23.477 -9.676 -1.896 1.00 93.75 439 LYS A N 1
ATOM 3593 C CA . LYS A 1 439 ? -23.730 -10.675 -0.847 1.00 93.75 439 LYS A CA 1
ATOM 3594 C C . LYS A 1 439 ? -22.441 -10.935 -0.057 1.00 93.75 439 LYS A C 1
ATOM 3596 O O . LYS A 1 439 ? -21.472 -11.465 -0.604 1.00 93.75 439 LYS A O 1
ATOM 3601 N N . SER A 1 440 ? -22.426 -10.585 1.230 1.00 92.12 440 SER A N 1
ATOM 3602 C CA . SER A 1 440 ? -21.307 -10.902 2.128 1.00 92.12 440 SER A CA 1
ATOM 3603 C C . SER A 1 440 ? -21.299 -12.383 2.512 1.00 92.12 440 SER A C 1
ATOM 3605 O O . SER A 1 440 ? -22.334 -13.046 2.468 1.00 92.12 440 SER A O 1
ATOM 3607 N N . ASP A 1 441 ? -20.154 -12.895 2.962 1.00 91.00 441 ASP A N 1
ATOM 3608 C CA . ASP A 1 441 ? -20.044 -14.285 3.426 1.00 91.00 441 ASP A CA 1
ATOM 3609 C C . ASP A 1 441 ? -21.022 -14.576 4.576 1.00 91.00 441 ASP A C 1
ATOM 3611 O O . ASP A 1 441 ? -21.673 -15.615 4.597 1.00 91.00 441 ASP A O 1
ATOM 3615 N N . LEU A 1 442 ? -21.218 -13.615 5.487 1.00 88.88 442 LEU A N 1
ATOM 3616 C CA . LEU A 1 442 ? -22.207 -13.730 6.562 1.00 88.88 442 LEU A CA 1
ATOM 3617 C C . LEU A 1 442 ? -23.648 -13.772 6.035 1.00 88.88 442 LEU A C 1
ATOM 3619 O O . LEU A 1 442 ? -24.477 -14.490 6.591 1.00 88.88 442 LEU A O 1
ATOM 3623 N N . TYR A 1 443 ? -23.963 -12.991 4.997 1.00 89.94 443 TYR A N 1
ATOM 3624 C CA . TYR A 1 443 ? -25.279 -13.040 4.362 1.00 89.94 443 TYR A CA 1
ATOM 3625 C C . TYR A 1 443 ? -25.528 -14.418 3.749 1.00 89.94 443 TYR A C 1
ATOM 3627 O O . TYR A 1 443 ? -26.593 -14.986 3.977 1.00 89.94 443 TYR A O 1
ATOM 3635 N N . LYS A 1 444 ? -24.542 -14.963 3.026 1.00 90.44 444 LYS A N 1
ATOM 3636 C CA . LYS A 1 444 ? -24.626 -16.296 2.416 1.00 90.44 444 LYS A CA 1
ATOM 3637 C C . LYS A 1 444 ? -24.849 -17.366 3.486 1.00 90.44 444 LYS A C 1
ATOM 3639 O O . LYS A 1 444 ? -25.871 -18.036 3.449 1.00 90.44 444 LYS A O 1
ATOM 3644 N N . LEU A 1 445 ? -24.012 -17.396 4.525 1.00 87.56 445 LEU A N 1
ATOM 3645 C CA . LEU A 1 445 ? -24.134 -18.343 5.643 1.00 87.56 445 LEU A CA 1
ATOM 3646 C C . LEU A 1 445 ? -25.506 -18.305 6.337 1.00 87.56 445 LEU A C 1
ATOM 3648 O O . LEU A 1 445 ? -26.019 -19.334 6.756 1.00 87.56 445 LEU A O 1
ATOM 3652 N N . LYS A 1 446 ? -26.126 -17.126 6.472 1.00 86.38 446 LYS A N 1
ATOM 3653 C CA . LYS A 1 446 ? -27.458 -16.995 7.094 1.00 86.38 446 LYS A CA 1
ATOM 3654 C C . LYS A 1 446 ? -28.617 -17.407 6.183 1.00 86.38 446 LYS A C 1
ATOM 3656 O O . LYS A 1 446 ? -29.730 -17.567 6.678 1.00 86.38 446 LYS A O 1
ATOM 3661 N N . ASN A 1 447 ? -28.390 -17.507 4.874 1.00 84.38 447 ASN A N 1
ATOM 3662 C CA . ASN A 1 447 ? -29.428 -17.776 3.878 1.00 84.38 447 ASN A CA 1
ATOM 3663 C C . ASN A 1 447 ? -29.190 -19.071 3.077 1.00 84.38 447 ASN A C 1
ATOM 3665 O O . ASN A 1 447 ? -30.002 -19.379 2.207 1.00 84.38 447 ASN A O 1
ATOM 3669 N N . GLU A 1 448 ? -28.150 -19.851 3.396 1.00 69.12 448 GLU A N 1
ATOM 3670 C CA . GLU A 1 448 ? -27.828 -21.141 2.757 1.00 69.12 448 GLU A CA 1
ATOM 3671 C C . GLU A 1 448 ? -29.030 -22.113 2.742 1.00 69.12 448 GLU A C 1
ATOM 3673 O O . GLU A 1 448 ? -29.295 -22.753 1.724 1.00 69.12 448 GLU A O 1
ATOM 3678 N N . ASP A 1 449 ? -29.845 -22.148 3.804 1.00 58.19 449 ASP A N 1
ATOM 3679 C CA . ASP A 1 449 ? -31.044 -23.005 3.876 1.00 58.19 449 ASP A CA 1
ATOM 3680 C C . ASP A 1 449 ? -32.190 -22.561 2.942 1.00 58.19 449 ASP A C 1
ATOM 3682 O O . ASP A 1 449 ? -33.067 -23.355 2.588 1.00 58.19 449 ASP A O 1
ATOM 3686 N N . LYS A 1 450 ? -32.213 -21.286 2.529 1.00 58.22 450 LYS A N 1
ATOM 3687 C CA . LYS A 1 450 ? -33.238 -20.746 1.621 1.00 58.22 450 LYS A CA 1
ATOM 3688 C C . LYS A 1 450 ? -32.864 -20.953 0.157 1.00 58.22 450 LYS A C 1
ATOM 3690 O O . LYS A 1 450 ? -33.738 -21.317 -0.621 1.00 58.22 450 LYS A O 1
ATOM 3695 N N . GLU A 1 451 ? -31.592 -20.766 -0.202 1.00 55.31 451 GLU A N 1
ATOM 3696 C CA . GLU A 1 451 ? -31.113 -20.905 -1.588 1.00 55.31 451 GLU A CA 1
ATOM 3697 C C . GLU A 1 451 ? -31.067 -22.381 -2.050 1.00 55.31 451 GLU A C 1
ATOM 3699 O O . GLU A 1 451 ? -31.416 -22.677 -3.195 1.00 55.31 451 GLU A O 1
ATOM 3704 N N . ASN A 1 452 ? -30.762 -23.331 -1.153 1.00 48.94 452 ASN A N 1
ATOM 3705 C CA . ASN A 1 452 ? -30.782 -24.769 -1.470 1.00 48.94 452 ASN A CA 1
ATOM 3706 C C . ASN A 1 452 ? -32.194 -25.310 -1.787 1.00 48.94 452 ASN A C 1
ATOM 3708 O O . ASN A 1 452 ? -32.339 -26.246 -2.572 1.00 48.94 452 ASN A O 1
ATOM 3712 N N . ASN A 1 453 ? -33.249 -24.707 -1.226 1.00 45.12 453 ASN A N 1
ATOM 3713 C CA . ASN A 1 453 ? -34.639 -25.100 -1.493 1.00 45.12 453 ASN A CA 1
ATOM 3714 C C . ASN A 1 453 ? -35.179 -24.567 -2.835 1.00 45.12 453 ASN A C 1
ATOM 3716 O O . ASN A 1 453 ? -36.107 -25.154 -3.397 1.00 45.12 453 ASN A O 1
ATOM 3720 N N . THR A 1 454 ? -34.615 -23.479 -3.369 1.00 46.78 454 THR A N 1
ATOM 3721 C CA . THR A 1 454 ? -34.961 -22.935 -4.694 1.00 46.78 454 THR A CA 1
ATOM 3722 C C . THR A 1 454 ? -34.274 -23.704 -5.821 1.00 46.78 454 THR A C 1
ATOM 3724 O O . THR A 1 454 ? -34.932 -24.041 -6.803 1.00 46.78 454 THR A O 1
ATOM 3727 N N . PHE A 1 455 ? -33.001 -24.084 -5.652 1.00 41.00 455 PHE A N 1
ATOM 3728 C CA . PHE A 1 455 ? -32.240 -24.842 -6.660 1.00 41.00 455 PHE A CA 1
ATOM 3729 C C . PHE A 1 455 ? -32.851 -26.216 -6.994 1.00 41.00 455 PHE A C 1
ATOM 3731 O O . PHE A 1 455 ? -32.767 -26.673 -8.132 1.00 41.00 455 PHE A O 1
ATOM 3738 N N . ILE A 1 456 ? -33.517 -26.865 -6.031 1.00 44.28 456 ILE A N 1
ATOM 3739 C CA . ILE A 1 456 ? -34.201 -28.153 -6.250 1.00 44.28 456 ILE A CA 1
ATOM 3740 C C . ILE A 1 456 ? -35.476 -27.989 -7.105 1.00 44.28 456 ILE A C 1
ATOM 3742 O O . ILE A 1 456 ? -35.908 -28.944 -7.747 1.00 44.28 456 ILE A O 1
ATOM 3746 N N . LYS A 1 457 ? -36.070 -26.788 -7.182 1.00 40.09 457 LYS A N 1
ATOM 3747 C CA . LYS A 1 457 ? -37.296 -26.541 -7.965 1.00 40.09 457 LYS A CA 1
ATOM 3748 C C . LYS A 1 457 ? -37.053 -26.196 -9.438 1.00 40.09 457 LYS A C 1
ATOM 3750 O O . LYS A 1 457 ? -37.978 -26.349 -10.229 1.00 40.09 457 LYS A O 1
ATOM 3755 N N . GLU A 1 458 ? -35.848 -25.772 -9.821 1.00 42.53 458 GLU A N 1
ATOM 3756 C CA . GLU A 1 458 ? -35.547 -25.326 -11.196 1.00 42.53 458 GLU A CA 1
ATOM 3757 C C . GLU A 1 458 ? -34.914 -26.405 -12.097 1.00 42.53 458 GLU A C 1
ATOM 3759 O O . GLU A 1 458 ? -34.792 -26.203 -13.304 1.00 42.53 458 GLU A O 1
ATOM 3764 N N . GLN A 1 459 ? -34.569 -27.589 -11.573 1.00 35.69 459 GLN A N 1
ATOM 3765 C CA . GLN A 1 459 ? -34.014 -28.696 -12.371 1.00 35.69 459 GLN A CA 1
ATOM 3766 C C . GLN A 1 459 ? -35.086 -29.611 -13.003 1.00 35.69 459 GLN A C 1
ATOM 3768 O O . GLN A 1 459 ? -35.099 -30.821 -12.781 1.00 35.69 459 GLN A O 1
ATOM 3773 N N . LEU A 1 460 ? -35.959 -29.057 -13.852 1.00 31.12 460 LEU A N 1
ATOM 3774 C CA . LEU A 1 460 ? -36.710 -29.828 -14.859 1.00 31.12 460 LEU A CA 1
ATOM 3775 C C . LEU A 1 460 ? -36.292 -29.361 -16.266 1.00 31.12 460 LEU A C 1
ATOM 3777 O O . LEU A 1 460 ? -36.190 -28.159 -16.503 1.00 31.12 460 LEU A O 1
ATOM 3781 N N . PRO A 1 461 ? -35.967 -30.277 -17.198 1.00 39.19 461 PRO A N 1
ATOM 3782 C CA . PRO A 1 461 ? -35.031 -29.974 -18.271 1.00 39.19 461 PRO A CA 1
ATOM 3783 C C . PRO A 1 461 ? -35.729 -29.380 -19.494 1.00 39.19 461 PRO A C 1
ATOM 3785 O O . PRO A 1 461 ? -36.720 -29.930 -19.965 1.00 39.19 461 PRO A O 1
ATOM 3788 N N . ASN A 1 462 ? -35.127 -28.357 -20.104 1.00 31.09 462 ASN A N 1
ATOM 3789 C CA . ASN A 1 462 ? -35.292 -28.115 -21.535 1.00 31.09 462 ASN A CA 1
ATOM 3790 C C . ASN A 1 462 ? -33.938 -27.889 -22.211 1.00 31.09 462 ASN A C 1
ATOM 3792 O O . ASN A 1 462 ? -33.072 -27.156 -21.738 1.00 31.09 462 ASN A O 1
ATOM 3796 N N . LYS A 1 463 ? -33.760 -28.633 -23.302 1.00 34.50 463 LYS A N 1
ATOM 3797 C CA . LYS A 1 463 ? -32.537 -28.799 -24.086 1.00 34.50 463 LYS A CA 1
ATOM 3798 C C . LYS A 1 463 ? -32.304 -27.640 -25.069 1.00 34.50 463 LYS A C 1
ATOM 3800 O O . LYS A 1 463 ? -33.234 -26.960 -25.485 1.00 34.50 463 LYS A O 1
ATOM 3805 N N . THR A 1 464 ? -31.042 -27.586 -25.518 1.00 30.30 464 THR A N 1
ATOM 3806 C CA . THR A 1 464 ? -30.477 -27.016 -26.766 1.00 30.30 464 THR A CA 1
ATOM 3807 C C . THR A 1 464 ? -30.337 -25.495 -26.906 1.00 30.30 464 THR A C 1
ATOM 3809 O O . THR A 1 464 ? -31.289 -24.803 -27.234 1.00 30.30 464 THR A O 1
ATOM 3812 N N . ASN A 1 46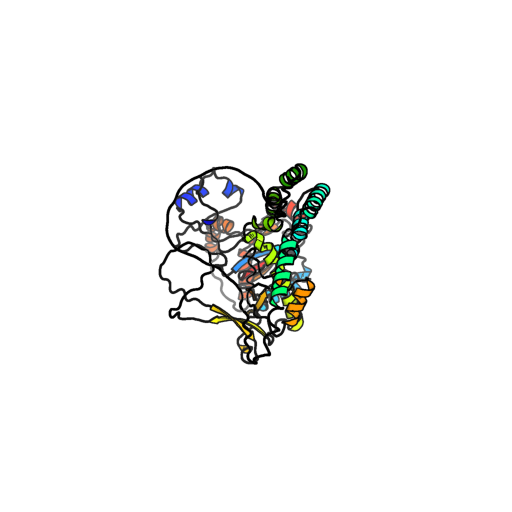5 ? -29.097 -24.989 -26.803 1.00 32.38 465 ASN A N 1
ATOM 3813 C CA . ASN A 1 465 ? -28.282 -24.583 -27.967 1.00 32.38 465 ASN A CA 1
ATOM 3814 C C . ASN A 1 465 ? -26.883 -24.095 -27.532 1.00 32.38 465 ASN A C 1
ATOM 3816 O O . ASN A 1 465 ? -26.739 -23.253 -26.648 1.00 32.38 465 ASN A O 1
ATOM 3820 N N . GLN A 1 466 ? -25.838 -24.658 -28.144 1.00 41.72 466 GLN A N 1
ATOM 3821 C CA . GLN A 1 466 ? -24.426 -24.422 -27.825 1.00 41.72 466 GLN A CA 1
ATOM 3822 C C . GLN A 1 466 ? -23.798 -23.492 -28.871 1.00 41.72 466 GLN A C 1
ATOM 3824 O O . GLN A 1 466 ? -23.530 -23.929 -29.982 1.00 41.72 466 GLN A O 1
ATOM 3829 N N . ALA A 1 467 ? -23.601 -22.221 -28.504 1.00 36.44 467 ALA A N 1
ATOM 3830 C CA . ALA A 1 467 ? -22.572 -21.299 -29.033 1.00 36.44 467 ALA A CA 1
ATOM 3831 C C . ALA A 1 467 ? -22.699 -19.891 -28.404 1.00 36.44 467 ALA A C 1
ATOM 3833 O O . ALA A 1 467 ? -21.707 -19.188 -28.257 1.00 36.44 467 ALA A O 1
ATOM 3834 N N . SER A 1 468 ? -23.898 -19.501 -27.957 1.00 36.25 468 SER A N 1
ATOM 3835 C CA . SER A 1 468 ? -24.204 -18.250 -27.230 1.00 36.25 468 SER A CA 1
ATOM 3836 C C . SER A 1 468 ? -24.210 -18.407 -25.698 1.00 36.25 468 SER A C 1
ATOM 3838 O O . SER A 1 468 ? -24.515 -17.471 -24.961 1.00 36.25 468 SER A O 1
ATOM 3840 N N . SER A 1 469 ? -23.857 -19.593 -25.199 1.00 38.84 469 SER A N 1
ATOM 3841 C CA . SER A 1 469 ? -24.072 -20.012 -23.813 1.00 38.84 469 SER A CA 1
ATOM 3842 C C . SER A 1 469 ? -23.033 -19.494 -22.816 1.00 38.84 469 SER A C 1
ATOM 3844 O O . SER A 1 469 ? -23.383 -19.313 -21.654 1.00 38.84 469 SER A O 1
ATOM 3846 N N . GLN A 1 470 ? -21.788 -19.211 -23.224 1.00 39.72 470 GLN A N 1
ATOM 3847 C CA . GLN A 1 470 ? -20.729 -18.775 -22.293 1.00 39.72 470 GLN A CA 1
ATOM 3848 C C . GLN A 1 470 ? -20.939 -17.352 -21.748 1.00 39.72 470 GLN A C 1
ATOM 3850 O O . GLN A 1 470 ? -20.758 -17.127 -20.557 1.00 39.72 470 GLN A O 1
ATOM 3855 N N . ILE A 1 471 ? -21.382 -16.401 -22.579 1.00 45.47 471 ILE A N 1
ATOM 3856 C CA . ILE A 1 471 ? -21.611 -15.009 -22.141 1.00 45.47 471 ILE A CA 1
ATOM 3857 C C . ILE A 1 471 ? -22.836 -14.923 -21.218 1.00 45.47 471 ILE A C 1
ATOM 3859 O O . ILE A 1 471 ? -22.799 -14.225 -20.206 1.00 45.47 471 ILE A O 1
ATOM 3863 N N . ILE A 1 472 ? -23.897 -15.674 -21.534 1.00 49.97 472 ILE A N 1
ATOM 3864 C CA . ILE A 1 472 ? -25.128 -15.718 -20.732 1.00 49.97 472 ILE A CA 1
ATOM 3865 C C . ILE A 1 472 ? -24.857 -16.373 -19.369 1.00 49.97 472 ILE A C 1
ATOM 3867 O O . ILE A 1 472 ? -25.263 -15.834 -18.342 1.00 49.97 472 ILE A O 1
ATOM 3871 N N . THR A 1 473 ? -24.097 -17.475 -19.332 1.00 51.59 473 THR A N 1
ATOM 3872 C CA . THR A 1 473 ? -23.734 -18.132 -18.063 1.00 51.59 473 THR A CA 1
ATOM 3873 C C . THR A 1 473 ? -22.774 -17.300 -17.213 1.00 51.59 473 THR A C 1
ATOM 3875 O O . THR A 1 473 ? -22.865 -17.342 -15.989 1.00 51.59 473 THR A O 1
ATOM 3878 N N . GLU A 1 474 ? -21.866 -16.516 -17.800 1.00 52.59 474 GLU A N 1
ATOM 3879 C CA . GLU A 1 474 ? -21.007 -15.614 -17.020 1.00 52.59 474 GLU A CA 1
ATOM 3880 C C . GLU A 1 474 ? -21.768 -14.428 -16.418 1.00 52.59 474 GLU A C 1
ATOM 3882 O O . GLU A 1 474 ? -21.483 -14.068 -15.277 1.00 52.59 474 GLU A O 1
ATOM 3887 N N . GLN A 1 475 ? -22.735 -13.849 -17.139 1.00 57.91 475 GLN A N 1
ATOM 3888 C CA . GLN A 1 475 ? -23.591 -12.781 -16.608 1.00 57.91 475 GLN A CA 1
ATOM 3889 C C . GLN A 1 475 ? -24.503 -13.293 -15.488 1.00 57.91 475 GLN A C 1
ATOM 3891 O O . GLN A 1 475 ? -24.523 -12.691 -14.416 1.00 57.91 475 GLN A O 1
ATOM 3896 N N . GLN A 1 476 ? -25.156 -14.445 -15.684 1.00 58.41 476 GLN A N 1
ATOM 3897 C CA . GLN A 1 476 ? -26.018 -15.065 -14.668 1.00 58.41 476 GLN A CA 1
ATOM 3898 C C . GLN A 1 476 ? -25.251 -15.393 -13.376 1.00 58.41 476 GLN A C 1
ATOM 3900 O O . GLN A 1 476 ? -25.645 -14.958 -12.299 1.00 58.41 476 GLN A O 1
ATOM 3905 N N . ASN A 1 477 ? -24.078 -16.033 -13.476 1.00 65.19 477 ASN A N 1
ATOM 3906 C CA . ASN A 1 477 ? -23.254 -16.375 -12.304 1.00 65.19 477 ASN A CA 1
ATOM 3907 C C . ASN A 1 477 ? -22.751 -15.150 -11.512 1.00 65.19 477 ASN A C 1
ATOM 3909 O O . ASN A 1 477 ? -22.320 -15.280 -10.366 1.00 65.19 477 ASN A O 1
ATOM 3913 N N . VAL A 1 478 ? -22.696 -13.975 -12.144 1.00 70.44 478 VAL A N 1
ATOM 3914 C CA . VAL A 1 478 ? -22.250 -12.733 -11.506 1.00 70.44 478 VAL A CA 1
ATOM 3915 C C . VAL A 1 478 ? -23.418 -12.004 -10.840 1.00 70.44 478 VAL A C 1
ATOM 3917 O O . VAL A 1 478 ? -23.241 -11.439 -9.760 1.00 70.44 478 VAL A O 1
ATOM 3920 N N . GLU A 1 479 ? -24.608 -12.046 -11.438 1.00 71.81 479 GLU A N 1
ATOM 3921 C CA . GLU A 1 479 ? -25.835 -11.524 -10.827 1.00 71.81 479 GLU A CA 1
ATOM 3922 C C . GLU A 1 479 ? -26.196 -12.271 -9.535 1.00 71.81 479 GLU A C 1
ATOM 3924 O O . GLU A 1 479 ? -26.624 -11.634 -8.572 1.00 71.81 479 GLU A O 1
ATOM 3929 N N . ASP A 1 480 ? -25.884 -13.568 -9.445 1.00 82.12 480 ASP A N 1
ATOM 3930 C CA . ASP A 1 480 ? -26.057 -14.375 -8.226 1.00 82.12 480 ASP A CA 1
ATOM 3931 C C . ASP A 1 480 ? -25.259 -13.859 -7.017 1.00 82.12 480 ASP A C 1
ATOM 3933 O O . ASP A 1 480 ? -25.579 -14.168 -5.861 1.00 82.12 480 ASP A O 1
ATOM 3937 N N . GLU A 1 481 ? -24.216 -13.056 -7.248 1.00 88.12 481 GLU A N 1
ATOM 3938 C CA . GLU A 1 481 ? -23.412 -12.449 -6.185 1.00 88.12 481 GLU A CA 1
ATOM 3939 C C . GLU A 1 481 ? -24.023 -11.163 -5.617 1.00 88.12 481 GLU A C 1
ATOM 3941 O O . GLU A 1 481 ? -23.534 -10.643 -4.606 1.00 88.12 481 GLU A O 1
ATOM 3946 N N . LEU A 1 482 ? -25.080 -10.651 -6.246 1.00 91.56 482 LEU A N 1
ATOM 3947 C CA . LEU A 1 482 ? -25.719 -9.392 -5.906 1.00 91.56 482 LEU A CA 1
ATOM 3948 C C . LEU A 1 482 ? -27.096 -9.613 -5.278 1.00 91.56 482 LEU A C 1
ATOM 3950 O O . LEU A 1 482 ? -27.786 -10.599 -5.518 1.00 91.56 482 LEU A O 1
ATOM 3954 N N . ILE A 1 483 ? -27.497 -8.657 -4.450 1.00 90.62 483 ILE A N 1
ATOM 3955 C CA . ILE A 1 483 ? -28.872 -8.484 -3.983 1.00 90.62 483 ILE A CA 1
ATOM 3956 C C . ILE A 1 483 ? -29.294 -7.045 -4.229 1.00 90.62 483 ILE A C 1
ATOM 3958 O O . ILE A 1 483 ? -28.477 -6.128 -4.143 1.00 90.62 483 ILE A O 1
ATOM 3962 N N . TYR A 1 484 ? -30.577 -6.846 -4.494 1.00 89.38 484 TYR A N 1
ATOM 3963 C CA . TYR A 1 484 ? -31.162 -5.521 -4.642 1.00 89.38 484 TYR A CA 1
ATOM 3964 C C . TYR A 1 484 ? -31.946 -5.193 -3.380 1.00 89.38 484 TYR A C 1
ATOM 3966 O O . TYR A 1 484 ? -32.885 -5.903 -3.023 1.00 89.38 484 TYR A O 1
ATOM 3974 N N . VAL A 1 485 ? -31.536 -4.135 -2.687 1.00 89.56 485 VAL A N 1
ATOM 3975 C CA . VAL A 1 485 ? -32.166 -3.699 -1.433 1.00 89.56 485 VAL A CA 1
ATOM 3976 C C . VAL A 1 485 ? -32.753 -2.306 -1.590 1.00 89.56 485 VAL A C 1
ATOM 3978 O O . VAL A 1 485 ? -32.283 -1.543 -2.435 1.00 89.56 485 VAL A O 1
ATOM 3981 N N . SER A 1 486 ? -33.742 -1.969 -0.757 1.00 90.00 486 SER A N 1
ATOM 3982 C CA . SER A 1 486 ? -34.257 -0.598 -0.660 1.00 90.00 486 SER A CA 1
ATOM 3983 C C . SER A 1 486 ? -33.115 0.380 -0.371 1.00 90.00 486 SER A C 1
ATOM 3985 O O . SER A 1 486 ? -32.267 0.128 0.491 1.00 90.00 486 SER A O 1
ATOM 3987 N N . ASN A 1 487 ? -33.079 1.494 -1.099 1.00 87.44 487 ASN A N 1
ATOM 3988 C CA . ASN A 1 487 ? -32.075 2.534 -0.914 1.00 87.44 487 ASN A CA 1
ATOM 3989 C C . ASN A 1 487 ? -32.350 3.436 0.301 1.00 87.44 487 ASN A C 1
ATOM 3991 O O . ASN A 1 487 ? -31.442 4.159 0.700 1.00 87.44 487 ASN A O 1
ATOM 3995 N N . GLU A 1 488 ? -33.531 3.351 0.927 1.00 89.88 488 GLU A N 1
ATOM 3996 C CA . GLU A 1 488 ? -33.961 4.202 2.049 1.00 89.88 488 GLU A CA 1
ATOM 3997 C C . GLU A 1 488 ? -32.934 4.234 3.189 1.00 89.88 488 GLU A C 1
ATOM 3999 O O . GLU A 1 488 ? -32.515 5.305 3.621 1.00 89.88 488 GLU A O 1
ATOM 4004 N N . GLN A 1 489 ? -32.444 3.064 3.618 1.00 88.62 489 GLN A N 1
ATOM 4005 C CA . GLN A 1 489 ? -31.457 2.953 4.701 1.00 88.62 489 GLN A CA 1
ATOM 4006 C C . GLN A 1 489 ? -30.110 3.617 4.361 1.00 88.62 489 GLN A C 1
ATOM 4008 O O . GLN A 1 489 ? -29.347 3.985 5.253 1.00 88.62 489 GLN A O 1
ATOM 4013 N N . TYR A 1 490 ? -29.793 3.747 3.074 1.00 89.50 490 TYR A N 1
ATOM 4014 C CA . TYR A 1 490 ? -28.514 4.262 2.592 1.00 89.50 490 TYR A CA 1
ATOM 4015 C C . TYR A 1 490 ? -28.632 5.666 1.995 1.00 89.50 490 TYR A C 1
ATOM 4017 O O . TYR A 1 490 ? -27.608 6.238 1.624 1.00 89.50 490 TYR A O 1
ATOM 4025 N N . HIS A 1 491 ? -29.845 6.216 1.904 1.00 90.25 491 HIS A N 1
ATOM 4026 C CA . HIS A 1 491 ? -30.148 7.414 1.131 1.00 90.25 491 HIS A CA 1
ATOM 4027 C C . HIS A 1 491 ? -29.316 8.620 1.573 1.00 90.25 491 HIS A C 1
ATOM 4029 O O . HIS A 1 491 ? -28.599 9.192 0.756 1.00 90.25 491 HIS A O 1
ATOM 4035 N N . GLU A 1 492 ? -29.340 8.953 2.869 1.00 92.31 492 GLU A N 1
ATOM 4036 C CA . GLU A 1 492 ? -28.615 10.107 3.426 1.00 92.31 492 GLU A CA 1
ATOM 4037 C C . GLU A 1 492 ? -27.109 10.044 3.152 1.00 92.31 492 GLU A C 1
ATOM 4039 O O . GLU A 1 492 ? -26.466 11.048 2.847 1.00 92.31 492 GLU A O 1
ATOM 4044 N N . TYR A 1 493 ? -26.533 8.847 3.245 1.00 90.88 493 TYR A N 1
ATOM 4045 C CA . TYR A 1 493 ? -25.117 8.643 2.986 1.00 90.88 493 TYR A CA 1
ATOM 4046 C C . TYR A 1 493 ? -24.806 8.693 1.483 1.00 90.88 493 TYR A C 1
ATOM 4048 O O . TYR A 1 493 ? -23.839 9.332 1.073 1.00 90.88 493 TYR A O 1
ATOM 4056 N N . LEU A 1 494 ? -25.618 8.035 0.651 1.00 90.44 494 LEU A N 1
ATOM 4057 C CA . LEU A 1 494 ? -25.383 7.960 -0.789 1.00 90.44 494 LEU A CA 1
ATOM 4058 C C . LEU A 1 494 ? -25.568 9.309 -1.469 1.00 90.44 494 LEU A C 1
ATOM 4060 O O . LEU A 1 494 ? -24.725 9.655 -2.282 1.00 90.44 494 LEU A O 1
ATOM 4064 N N . ILE A 1 495 ? -26.585 10.094 -1.109 1.00 92.06 495 ILE A N 1
ATOM 4065 C CA . ILE A 1 495 ? -26.809 11.415 -1.713 1.00 92.06 495 ILE A CA 1
ATOM 4066 C C . ILE A 1 495 ? -25.693 12.410 -1.366 1.00 92.06 495 ILE A C 1
ATOM 4068 O O . ILE A 1 495 ? -25.386 13.301 -2.153 1.00 92.06 495 ILE A O 1
ATOM 4072 N N . LYS A 1 496 ? -25.040 12.238 -0.208 1.00 94.12 496 LYS A N 1
ATOM 4073 C CA . LYS A 1 496 ? -23.885 13.047 0.193 1.00 94.12 496 LYS A CA 1
ATOM 4074 C C . LYS A 1 496 ? -22.641 12.737 -0.641 1.00 94.12 496 LYS A C 1
ATOM 4076 O O . LYS A 1 496 ? -21.893 13.650 -0.974 1.00 94.12 496 LYS A O 1
ATOM 4081 N N . GLU A 1 497 ? -22.402 11.463 -0.943 1.00 92.75 497 GLU A N 1
ATOM 4082 C CA . GLU A 1 497 ? -21.203 11.027 -1.674 1.00 92.75 497 GLU A CA 1
ATOM 4083 C C . GLU A 1 497 ? -21.409 11.036 -3.200 1.00 92.75 497 GLU A C 1
ATOM 4085 O O . GLU A 1 497 ? -20.468 11.284 -3.947 1.00 92.75 497 GLU A O 1
ATOM 4090 N N . ILE A 1 498 ? -22.627 10.740 -3.664 1.00 91.31 498 ILE A N 1
ATOM 4091 C CA . ILE A 1 498 ? -23.034 10.605 -5.070 1.00 91.31 498 ILE A CA 1
ATOM 4092 C C . ILE A 1 498 ? -24.469 11.162 -5.205 1.00 91.31 498 ILE A C 1
ATOM 4094 O O . ILE A 1 498 ? -25.440 10.403 -5.118 1.00 91.31 498 ILE A O 1
ATOM 4098 N N . PRO A 1 499 ? -24.636 12.484 -5.395 1.00 90.75 499 PRO A N 1
ATOM 4099 C CA . PRO A 1 499 ? -25.952 13.134 -5.401 1.00 90.75 499 PRO A CA 1
ATOM 4100 C C . PRO A 1 499 ? -26.956 12.549 -6.403 1.00 90.75 499 PRO A C 1
ATOM 4102 O O . PRO A 1 499 ? -28.155 12.531 -6.144 1.00 90.75 499 PRO A O 1
ATOM 4105 N N . ASP A 1 500 ? -26.472 12.023 -7.525 1.00 88.81 500 ASP A N 1
ATOM 4106 C CA . ASP A 1 500 ? -27.249 11.448 -8.622 1.00 88.81 500 ASP A CA 1
ATOM 4107 C C . ASP A 1 500 ? -27.208 9.905 -8.650 1.00 88.81 500 ASP A C 1
ATOM 4109 O O . ASP A 1 500 ? -27.437 9.276 -9.687 1.00 88.81 500 ASP A O 1
ATOM 4113 N N . TYR A 1 501 ? -26.950 9.243 -7.512 1.00 88.75 501 TYR A N 1
ATOM 4114 C CA . TYR A 1 501 ? -26.844 7.773 -7.456 1.00 88.75 501 TYR A CA 1
ATOM 4115 C C . TYR A 1 501 ? -28.114 7.038 -7.934 1.00 88.75 501 TYR A C 1
ATOM 4117 O O . TYR A 1 501 ? -28.029 5.892 -8.369 1.00 88.75 501 TYR A O 1
ATOM 4125 N N . GLN A 1 502 ? -29.285 7.684 -7.851 1.00 87.00 502 GLN A N 1
ATOM 4126 C CA . GLN A 1 502 ? -30.574 7.125 -8.279 1.00 87.00 502 GLN A CA 1
ATOM 4127 C C . GLN A 1 502 ? -30.787 7.168 -9.788 1.00 87.00 502 GLN A C 1
ATOM 4129 O O . GLN A 1 502 ? -31.645 6.450 -10.278 1.00 87.00 502 GLN A O 1
ATOM 4134 N N . THR A 1 503 ? -30.049 7.991 -10.530 1.00 86.38 503 THR A N 1
ATOM 4135 C CA . THR A 1 503 ? -30.192 8.121 -11.992 1.00 86.38 503 THR A CA 1
ATOM 4136 C C . THR A 1 503 ? -28.964 7.612 -12.741 1.00 86.38 503 THR A C 1
ATOM 4138 O O . THR A 1 503 ? -28.984 7.458 -13.964 1.00 86.38 503 THR A O 1
ATOM 4141 N N . THR A 1 504 ? -27.896 7.307 -12.010 1.00 89.38 504 THR A N 1
ATOM 4142 C CA . THR A 1 504 ? -26.658 6.739 -12.532 1.00 89.38 504 THR A CA 1
ATOM 4143 C C . THR A 1 504 ? -26.633 5.222 -12.393 1.00 89.38 504 THR A C 1
ATOM 4145 O O . THR A 1 504 ? -27.297 4.626 -11.547 1.00 89.38 504 THR A O 1
ATOM 4148 N N . SER A 1 505 ? -25.859 4.583 -13.261 1.00 90.75 505 SER A N 1
ATOM 4149 C CA . SER A 1 505 ? -25.622 3.143 -13.264 1.00 90.75 505 SER A CA 1
ATOM 4150 C C . SER A 1 505 ? -24.527 2.741 -12.279 1.00 90.75 505 SER A C 1
ATOM 4152 O O . SER A 1 505 ? -23.834 3.571 -11.681 1.00 90.75 505 SER A O 1
ATOM 4154 N N . SER A 1 506 ? -24.369 1.432 -12.101 1.00 91.56 506 SER A N 1
ATOM 4155 C CA . SER A 1 506 ? -23.294 0.845 -11.303 1.00 91.56 506 SER A CA 1
ATOM 4156 C C . SER A 1 506 ? -22.476 -0.143 -12.129 1.00 91.56 506 SER A C 1
ATOM 4158 O O . SER A 1 506 ? -22.959 -0.729 -13.093 1.00 91.56 506 SER A O 1
ATOM 4160 N N . ILE A 1 507 ? -21.230 -0.367 -11.733 1.00 92.19 507 ILE A N 1
ATOM 4161 C CA . ILE A 1 507 ? -20.384 -1.435 -12.265 1.00 92.19 507 ILE A CA 1
ATOM 4162 C C . ILE A 1 507 ? -20.082 -2.387 -11.122 1.00 92.19 507 ILE A C 1
ATOM 4164 O O . ILE A 1 507 ? -19.574 -1.957 -10.089 1.00 92.19 507 ILE A O 1
ATOM 4168 N N . TYR A 1 508 ? -20.344 -3.675 -11.319 1.00 93.81 508 TYR A N 1
ATOM 4169 C CA . TYR A 1 508 ? -19.804 -4.712 -10.451 1.00 93.81 508 TYR A CA 1
ATOM 4170 C C . TYR A 1 508 ? -18.579 -5.341 -11.104 1.00 93.81 508 TYR A C 1
ATOM 4172 O O . TYR A 1 508 ? -18.581 -5.618 -12.304 1.00 93.81 508 TYR A O 1
ATOM 4180 N N . LEU A 1 509 ? -17.541 -5.593 -10.315 1.00 94.31 509 LEU A N 1
ATOM 4181 C CA . LEU A 1 509 ? -16.377 -6.357 -10.741 1.00 94.31 509 LEU A CA 1
ATOM 4182 C C . LEU A 1 509 ? -15.862 -7.254 -9.624 1.00 94.31 509 LEU A C 1
ATOM 4184 O O . LEU A 1 509 ? -15.928 -6.923 -8.438 1.00 94.31 509 LEU A O 1
ATOM 4188 N N . THR A 1 510 ? -15.271 -8.367 -10.032 1.00 96.00 510 THR A N 1
ATOM 4189 C CA . THR A 1 510 ? -14.550 -9.279 -9.156 1.00 96.00 510 THR A CA 1
ATOM 4190 C C . THR A 1 510 ? -13.237 -9.690 -9.799 1.00 96.00 510 THR A C 1
ATOM 4192 O O . THR A 1 510 ? -13.173 -9.896 -11.009 1.00 96.00 510 THR A O 1
ATOM 4195 N N . CYS A 1 511 ? -12.169 -9.757 -9.008 1.00 96.69 511 CYS A N 1
ATOM 4196 C CA . CYS A 1 511 ? -10.862 -10.212 -9.469 1.00 96.69 511 CYS A CA 1
ATOM 4197 C C . CYS A 1 511 ? -9.959 -10.596 -8.297 1.00 96.69 511 CYS A C 1
ATOM 4199 O O . CYS A 1 511 ? -10.183 -10.203 -7.154 1.00 96.69 511 CYS A O 1
ATOM 4201 N N . SER A 1 512 ? -8.896 -11.337 -8.580 1.00 97.56 512 SER A N 1
ATOM 4202 C CA . SER A 1 512 ? -7.826 -11.614 -7.626 1.00 97.56 512 SER A CA 1
ATOM 4203 C C . SER A 1 512 ? -6.554 -10.893 -8.047 1.00 97.56 512 SER A C 1
ATOM 4205 O O . SER A 1 512 ? -6.134 -10.984 -9.201 1.00 97.56 512 SER A O 1
ATOM 4207 N N . LEU A 1 513 ? -5.916 -10.206 -7.101 1.00 96.94 513 LEU A N 1
ATOM 4208 C CA . LEU A 1 513 ? -4.637 -9.529 -7.309 1.00 96.94 513 LEU A CA 1
ATOM 4209 C C . LEU A 1 513 ? -3.555 -10.159 -6.430 1.00 96.94 513 LEU A C 1
ATOM 4211 O O . LEU A 1 513 ? -3.849 -10.519 -5.285 1.00 96.94 513 LEU A O 1
ATOM 4215 N N . PRO A 1 514 ? -2.304 -10.265 -6.913 1.00 95.50 514 PRO A N 1
ATOM 4216 C CA . PRO A 1 514 ? -1.208 -10.785 -6.112 1.00 95.50 514 PRO A CA 1
ATOM 4217 C C . PRO A 1 514 ? -0.890 -9.864 -4.928 1.00 95.50 514 PRO A C 1
ATOM 4219 O O . PRO A 1 514 ? -1.295 -8.695 -4.883 1.00 95.50 514 PRO A O 1
ATOM 4222 N N . LYS A 1 515 ? -0.141 -10.388 -3.951 1.00 91.56 515 LYS A N 1
ATOM 4223 C CA . LYS A 1 515 ? 0.321 -9.605 -2.796 1.00 91.56 515 LYS A CA 1
ATOM 4224 C C . LYS A 1 515 ? 1.012 -8.309 -3.241 1.00 91.56 515 LYS A C 1
ATOM 4226 O O . LYS A 1 515 ? 1.630 -8.246 -4.302 1.00 91.56 515 LYS A O 1
ATOM 4231 N N . SER A 1 516 ? 0.898 -7.270 -2.418 1.00 88.81 516 SER A N 1
ATOM 4232 C CA . SER A 1 516 ? 1.477 -5.945 -2.689 1.00 88.81 516 SER A CA 1
ATOM 4233 C C . SER A 1 516 ? 0.929 -5.236 -3.942 1.00 88.81 516 SER A C 1
ATOM 4235 O O . SER A 1 516 ? 1.586 -4.325 -4.447 1.00 88.81 516 SER A O 1
ATOM 4237 N N . SER A 1 517 ? -0.261 -5.606 -4.425 1.00 94.75 517 SER A N 1
ATOM 4238 C CA . SER A 1 517 ? -0.995 -4.902 -5.491 1.00 94.75 517 SER A CA 1
ATOM 4239 C C . SER A 1 517 ? -2.184 -4.127 -4.923 1.00 94.75 517 SER A C 1
ATOM 4241 O O . SER A 1 517 ? -2.750 -4.521 -3.902 1.00 94.75 517 SER A O 1
ATOM 4243 N N . TYR A 1 518 ? -2.576 -3.041 -5.589 1.00 95.19 518 TYR A N 1
ATOM 4244 C CA . TYR A 1 518 ? -3.619 -2.127 -5.120 1.00 95.19 518 TYR A CA 1
ATOM 4245 C C . TYR A 1 518 ? -4.842 -2.197 -6.030 1.00 95.19 518 TYR A C 1
ATOM 4247 O O . TYR A 1 518 ? -4.750 -1.846 -7.206 1.00 95.19 518 TYR A O 1
ATOM 4255 N N . ILE A 1 519 ? -5.998 -2.590 -5.483 1.00 95.44 519 ILE A N 1
ATOM 4256 C CA . ILE A 1 519 ? -7.249 -2.612 -6.254 1.00 95.44 519 ILE A CA 1
ATOM 4257 C C . ILE A 1 519 ? -7.591 -1.221 -6.788 1.00 95.44 519 ILE A C 1
ATOM 4259 O O . ILE A 1 519 ? -7.954 -1.093 -7.946 1.00 95.44 519 ILE A O 1
ATOM 4263 N N . THR A 1 520 ? -7.363 -0.165 -6.006 1.00 94.56 520 THR A N 1
ATOM 4264 C CA . THR A 1 520 ? -7.599 1.223 -6.428 1.00 94.56 520 THR A CA 1
ATOM 4265 C C . THR A 1 520 ? -6.802 1.613 -7.671 1.00 94.56 520 THR A C 1
ATOM 4267 O O . THR A 1 520 ? -7.336 2.305 -8.526 1.00 94.56 520 THR A O 1
ATOM 4270 N N . VAL A 1 521 ? -5.567 1.123 -7.817 1.00 95.44 521 VAL A N 1
ATOM 4271 C CA . VAL A 1 521 ? -4.742 1.366 -9.012 1.00 95.44 521 VAL A CA 1
ATOM 4272 C C . VAL A 1 521 ? -5.293 0.605 -10.219 1.00 95.44 521 VAL A C 1
ATOM 4274 O O . VAL A 1 521 ? -5.361 1.166 -11.305 1.00 95.44 521 VAL A O 1
ATOM 4277 N N . ALA A 1 522 ? -5.761 -0.633 -10.034 1.00 94.50 522 ALA A N 1
ATOM 4278 C CA . ALA A 1 522 ? -6.439 -1.370 -11.103 1.00 94.50 522 ALA A CA 1
ATOM 4279 C C . ALA A 1 522 ? -7.737 -0.668 -11.548 1.00 94.50 522 ALA A C 1
ATOM 4281 O O . ALA A 1 522 ? -8.016 -0.577 -12.739 1.00 94.50 522 ALA A O 1
ATOM 4282 N N . LEU A 1 523 ? -8.513 -0.125 -10.602 1.00 92.88 523 LEU A N 1
ATOM 4283 C CA . LEU A 1 523 ? -9.746 0.611 -10.897 1.00 92.88 523 LEU A CA 1
ATOM 4284 C C . LEU A 1 523 ? -9.492 1.915 -11.657 1.00 92.88 523 LEU A C 1
ATOM 4286 O O . LEU A 1 523 ? -10.333 2.309 -12.459 1.00 92.88 523 LEU A O 1
ATOM 4290 N N . MET A 1 524 ? -8.340 2.564 -11.457 1.00 89.81 524 MET A N 1
ATOM 4291 C CA . MET A 1 524 ? -7.980 3.748 -12.241 1.00 89.81 524 MET A CA 1
ATOM 4292 C C . MET A 1 524 ? -7.904 3.446 -13.738 1.00 89.81 524 MET A C 1
ATOM 4294 O O . MET A 1 524 ? -8.223 4.329 -14.517 1.00 89.81 524 MET A O 1
ATOM 4298 N N . GLU A 1 525 ? -7.540 2.226 -14.150 1.00 86.94 525 GLU A N 1
ATOM 4299 C CA . GLU A 1 525 ? -7.554 1.819 -15.565 1.00 86.94 525 GLU A CA 1
ATOM 4300 C C . GLU A 1 525 ? -8.975 1.649 -16.126 1.00 86.94 525 GLU A C 1
ATOM 4302 O O . GLU A 1 525 ? -9.186 1.848 -17.318 1.00 86.94 525 GLU A O 1
ATOM 4307 N N . LEU A 1 526 ? -9.957 1.321 -15.278 1.00 84.12 526 LEU A N 1
ATOM 4308 C CA . LEU A 1 526 ? -11.365 1.171 -15.677 1.00 84.12 526 LEU A CA 1
ATOM 4309 C C . LEU A 1 526 ? -12.119 2.496 -15.760 1.00 84.12 526 LEU A C 1
ATOM 4311 O O . LEU A 1 526 ? -13.149 2.568 -16.423 1.00 84.12 526 LEU A O 1
ATOM 4315 N N . LEU A 1 527 ? -11.634 3.513 -15.050 1.00 79.06 527 LEU A N 1
ATOM 4316 C CA . LEU A 1 527 ? -12.287 4.812 -14.900 1.00 79.06 527 LEU A CA 1
ATOM 4317 C C . LEU A 1 527 ? -11.538 5.932 -15.636 1.00 79.06 527 LEU A C 1
ATOM 4319 O O . LEU A 1 527 ? -11.759 7.106 -15.347 1.00 79.06 527 LEU A O 1
ATOM 4323 N N . LYS A 1 528 ? -10.636 5.585 -16.567 1.00 70.56 528 LYS A N 1
ATOM 4324 C CA . LYS A 1 528 ? -10.012 6.569 -17.459 1.00 70.56 528 LYS A CA 1
ATOM 4325 C C . LYS A 1 528 ? -11.089 7.138 -18.382 1.00 70.56 528 LYS A C 1
ATOM 4327 O O . LYS A 1 528 ? -11.548 6.445 -19.290 1.00 70.56 528 LYS A O 1
ATOM 4332 N N . ASN A 1 529 ? -11.490 8.375 -18.103 1.00 48.06 529 ASN A N 1
ATOM 4333 C CA . ASN A 1 529 ? -12.301 9.188 -19.005 1.00 48.06 529 ASN A CA 1
ATOM 4334 C C . ASN A 1 529 ? -11.448 9.741 -20.140 1.00 48.06 529 ASN A C 1
ATOM 4336 O O . ASN A 1 529 ? -10.323 10.210 -19.843 1.00 48.06 529 ASN A O 1
#

Foldseek 3Di:
DDQPADPVQKAFQDDDDPPDDDDGDMGGHPGDPVVVVCCQPVPVNCVCVVVVHDDDDDDDDPDGHHHNPDFFDWDWDKDFQAAPVCVVVLVVLLVCCQPVNFFFADDPVLQPDFPHTLQNLLLCVLVVVLLVSLLSLLVRFPDDPVLSVVLSVVLVPQDACVVVVVVVVVVVVVVVVVPPPDPDDDDDDDDDDDDDDDDDDDDDDDDDDDDDDDDDDDDDDDDDDPDPPPPPPQDDVSLVVSLVPTDVVSVQSSQLSVVVNPDSHSLVSLVSDDQVVSVSSNVSNLSQLQNQLLVVVCVPQNQFDDFLFKFKDWDFDPDDDDDDDDDDPDPDDDDDDDPPRDTDIDMDTDDPVCSVVDGLQRTKAKGQADDDDDHRPVCNVVSQVSQVVSPHDSVSRDDDPCSHHGHIDIDRGGWRWAPKDKDWFAQDPVQLFKDKDFQDPVNCVVCVVVVVVVVVVPPDDDDDDPDPPPVVVRVVVQCVRIDIDGCVVVVVVCCVVRVCSSNIIMMIMITITTPSGDVVSSVCSSPDD

Radius of gyration: 33.9 Å; chains: 1; bounding box: 121×60×85 Å

pLDDT: mean 76.48, std 25.3, range [20.62, 98.44]

Secondary structure (DSSP, 8-state):
------GGGEEES----SSS-----EEETT--HHHHHHHHH-TT-HHHHHTT---------SSPP-TT--SEEEEEEEEEEE-GGGHHHHHHHHHHHHHH-EE-PPPGGGG-SSSS-HHHHHHHHHTT-HHHHHHHHHHTSSS-HHHHHHHHHHHHHS--HHHHHHHHHHHHHHHHTTSSS----------------------------------------------------PPPHHHHHHHHHS-TT-HHHHHHHHHHTT-S-TTHHHHTS-HHHHHHHHHHHHHHHHHHHHHHHHHHHTTS--TT-EEEEEEE--------------------------EEEEEEE--TTTGGG--TTTEEEEEP-SS-PPPPGGGHHHHHHHHHHTT--GGGGS-GGGSS----EEEESEEPPEEEEEEEE---TT-TTEEEEE--HHHHHHHHHHHHHHHHHH--------SSHHHHHHHHHHHTTEEEEESGGGHHHHHHH-TTTTTSEEEEEEEEEETT--HHHHHHHHS--

Organism: NCBI:txid1036725

Sequence (529 aa):
MNLSKKNTDISYCGIKDKRAITVQKFCIHKTNKYDIYNLISNNNNKWFCNNNVYISNLEYKRKKLSLGNLNGNHFKVIIRGVHNNVKSNFHILSENLRTKGFVNYYGHQRFGTKQIKNYEIGISILKRNYKQSLSYVIQNTELKDEDKQNLITYINELTDHSIYENAIDKKKKKSQHTNEHIKSENSIEKKNIYIKTDEQQNDHMCSSQMNESTTDTKKKKKKIDISKENHNISVPQEIINIINSISNHSYVEKTILNSIKNSNNLKNAFMNLPKDIFSLFIHAIQSIVFNLLVSIRMKKFGLQIALGDLVEIYEQHHSGYSSLDESSDDNTSDNTNNDNMLYESKIIPITQNNISLYNIYDVVLPLPGDKNIVLPPNLKEEYIKVLETINLTLEDFKSEKHFFNASGCYRKIVVKPYNFKSIFIKNELNDLNKIPIIKSDLYKLKNEDKENNTFIKEQLPNKTNQASSQIITEQQNVEDELIYVSNEQYHEYLIKEIPDYQTTSSIYLTCSLPKSSYITVALMELLKN